Protein AF-A0A935JK86-F1 (afdb_monomer_lite)

Sequence (677 aa):
MIRLFTFIVFFICFISTSVLSHTIDLSDQLQSIQSKLEALNSSDETIQKKNLKEIYLKSQQVLLDHQTYLTKTQHYSEQLANFPQQLENLEQQKNNVNLAQPNLSELKQLALSEMVQRNIETQAKLSEYQNQQQKILSEITTLREQTVTNRNELAAANSARNAESAELLPELDLNDAKVVEALRIYETFLSQALADKVRMLELEALALPKAAEIATLQEEFVLRPVIQQLIEESEWLAIEINLKRKAETEIAVEKSGLVLEESEWKHPILLVIVKQNEILATALNDYIERSSKLIVQKARNENRLNLIINNYVALQQRLTLYDDDEALGSEIRKQFKYVLTKPNTKLTQKKLNIAKLELFQLEQEKLQMQDDKAYLKRITKGYTINPDSAAYPDIMKAFQELKTFRLQVIDKFIEILREYLKELEQYASLQHQLLEKIDQYESLLKENLLLTRNAKPIYQLTTNDIDKAITWFVTDKTQSAFSKLLDRVGLVSFIITILVFVLLSIFWWFAWPHYLVWEKAGKEAWGKVKQDKIIYSVRLLVFIIFQSLLFASPFFFIYLVLEHSINTEINRAFSQTFYVATIAAIFGNVTFQISRPSGLLSQHFKFPIDFVEWLHVSIKHYGPAIAILCLITAFTDAIGEDMVRHVVGRISFITACFLLALLSLDWIGVTKVGKSL

Foldseek 3Di:
DVVVVVVVVVVVVVVVVVLVVVVVVLVVVLVVLVVVLVVLVPDDDDPQSVLLNVLSVLLNVLSVLLVVLSVLLVVLVVLVVCLVVLVVVLVVLLVVLVPDQPPVVVLVVDDLVVLVVVLVVLVVVLVVLVVVLVVLVVVLVVLVVVLVVLVVVLVVLVVPLVVQDDPPPDDDPPPDPSSVVSVVSSSVSNNSSSVSNNSSSVSSNVNSVSVSVSSVSCSVRPRVSSSVSSLVSSLVSLVVSLVVVLVVLVVLLVVLVVCVPDPLQPPPLSVLLSVVLNVLSVVLNVLSVVLNVLSVVLSVLVVLLVVLVVVLVVLVVCVVPDQADLVSLLVLLLCLLPNQPQDDLVVLVVVLVVLVVVLVVLVVLLVQVVDLVSNSCVSSPPDDDDCPDPCNVSVSVSSVVSSVSSNVSSVSSNVSSVVSSVSSVVSSVSSVSSNVSSVVSNVVSVVVNVSYNNADDPVPDDPVLVVVLVVVCVDPVNVVVVVVCCVPLVVVLVVLVVVLVVVLVVCCVPVVVVLVVLLVQQLVQPPPPVRNDCVSLVVNLVSQQVSLQSQLVSLVVSLVVLVPDDPDLQSQLSSQLSVLLSVLSNVLSSQLQCLPLSHSCCRPVNDPSLLSVLSNVLSVPLSVLLSVLVSQLSSLSSHSPVSNCNPSNVVSVVVSVVSVVVSVLVSLVRDPVSVVD

Radius of gyration: 41.32 Å; chains: 1; bounding box: 104×79×109 Å

Secondary structure (DSSP, 8-state):
-HHHHHHHHHHHHHHHHHHHHHHHHHHHHHHHHHHHHHHTTSS---HHHHHHHHHHHHHHHHHHHHHHHHHHHHHHHHHHHHHHHHHHHHHHHHHHHTT----HHHHTTS-HHHHHHHHHHHHHHHHHHHHHHHHHHHHHHHHHHHHHHHHHHHHHHHHHHHTTTSSS-TT--TT-HHHHHHHHHHHHHHHHHHHHHHHHHHHHHHHHHHHHHHHHHHIIIIIHHHHHHHHHHHHHHHHHHHHHHHHHHHHHHHHHHHGGGSGGG--HHHHHHHHHHHHHHHHHHHHHHHHHHHHHHHHHHHHHHHHHHHHHHHHHHHHHH-S--HHHHHHHHHHHHHS-----HHHHHHHHHHHHHHHHHHHHHHHHTTSHHHHHHHHTTT----TTSTTHHHHHHHHHHHHHHHHHHHHHHHHHHHHHHHHHHHHHHHHHHHHHHHHHHHHHHHHHHHHS--S--GGG--HHHHHHHHHHHHSHHHHHHHHHHHHHHHHHHHHHHHHHHHHHHHHHHHHHHHHHHHHHHHHHHTT-TTT--THHHHHHHHHHHHHHHHHHHHHHHHHHHHHTS---HHHHHHHHHHHHHHHHHHHHHHHHHHTSTTSHHHHTS---HHHHHHHHHHHHHHHHHHHHHHHHHHHHHHSS-HHHIIIIIHHHHHHHHHHHHHHHHHHHHHSTTTTT-

Structure (mmCIF, N/CA/C/O backbone):
data_AF-A0A935JK86-F1
#
_entry.id   AF-A0A935JK86-F1
#
loop_
_atom_site.group_PDB
_atom_site.id
_atom_site.type_symbol
_atom_site.label_atom_id
_atom_site.label_alt_id
_atom_site.label_comp_id
_atom_site.label_asym_id
_atom_site.label_entity_id
_atom_site.label_seq_id
_atom_site.pdbx_PDB_ins_code
_atom_site.Cartn_x
_atom_site.Cartn_y
_atom_site.Cartn_z
_atom_site.occupancy
_atom_site.B_iso_or_equiv
_atom_site.auth_seq_id
_atom_site.auth_comp_id
_atom_site.auth_asym_id
_atom_site.auth_atom_id
_atom_site.pdbx_PDB_model_num
ATOM 1 N N . MET A 1 1 ? 14.777 16.776 51.575 1.00 45.50 1 MET A N 1
ATOM 2 C CA . MET A 1 1 ? 15.006 15.596 50.711 1.00 45.50 1 MET A CA 1
ATOM 3 C C . MET A 1 1 ? 15.522 14.373 51.469 1.00 45.50 1 MET A C 1
ATOM 5 O O . MET A 1 1 ? 14.900 13.332 51.343 1.00 45.50 1 MET A O 1
ATOM 9 N N . ILE A 1 2 ? 16.543 14.475 52.333 1.00 43.28 2 ILE A N 1
ATOM 10 C CA . ILE A 1 2 ? 17.092 13.314 53.078 1.00 43.28 2 ILE A CA 1
ATOM 11 C C . ILE A 1 2 ? 16.054 12.604 53.975 1.00 43.28 2 ILE A C 1
ATOM 13 O O . ILE A 1 2 ? 16.026 11.380 54.001 1.00 43.28 2 ILE A O 1
ATOM 17 N N . ARG A 1 3 ? 15.146 13.344 54.637 1.00 36.12 3 ARG A N 1
ATOM 18 C CA . ARG A 1 3 ? 14.065 12.770 55.472 1.00 36.12 3 ARG A CA 1
ATOM 19 C C . ARG A 1 3 ? 12.946 12.071 54.684 1.00 36.12 3 ARG A C 1
ATOM 21 O O . ARG A 1 3 ? 12.298 11.190 55.229 1.00 36.12 3 ARG A O 1
ATOM 28 N N . LEU A 1 4 ? 12.733 12.446 53.418 1.00 42.59 4 LEU A N 1
ATOM 29 C CA . LEU A 1 4 ? 11.753 11.791 52.540 1.00 42.59 4 LEU A CA 1
ATOM 30 C C . LEU A 1 4 ? 12.324 10.464 52.014 1.00 42.59 4 LEU A C 1
ATOM 32 O O . LEU A 1 4 ? 11.631 9.457 51.976 1.00 42.59 4 LEU A O 1
ATOM 36 N N . PHE A 1 5 ? 13.625 10.456 51.709 1.00 44.16 5 PHE A N 1
ATOM 37 C CA . PHE A 1 5 ? 14.360 9.271 51.269 1.00 44.16 5 PHE A CA 1
ATOM 38 C C . PHE A 1 5 ? 14.488 8.220 52.384 1.00 44.16 5 PHE A C 1
ATOM 40 O O . PHE A 1 5 ? 14.301 7.036 52.136 1.00 44.16 5 PHE A O 1
ATOM 47 N N . THR A 1 6 ? 14.711 8.641 53.638 1.00 42.38 6 THR A N 1
ATOM 48 C CA . THR A 1 6 ? 14.715 7.710 54.785 1.00 42.38 6 THR A CA 1
ATOM 49 C C . THR A 1 6 ? 13.333 7.125 55.061 1.00 42.38 6 THR A C 1
ATOM 51 O O . THR A 1 6 ? 13.249 5.954 55.407 1.00 42.38 6 THR A O 1
ATOM 54 N N . PHE A 1 7 ? 12.254 7.890 54.856 1.00 47.12 7 PHE A N 1
ATOM 55 C CA . PHE A 1 7 ? 10.889 7.373 54.998 1.00 47.12 7 PHE A CA 1
ATOM 56 C C . PHE A 1 7 ? 10.546 6.341 53.917 1.00 47.12 7 PHE A C 1
ATOM 58 O O . PHE A 1 7 ? 9.967 5.309 54.233 1.00 47.12 7 PHE A O 1
ATOM 65 N N . ILE A 1 8 ? 10.957 6.579 52.667 1.00 53.47 8 ILE A N 1
ATOM 66 C CA . ILE A 1 8 ? 10.736 5.652 51.546 1.00 53.47 8 ILE A CA 1
ATOM 67 C C . ILE A 1 8 ? 11.546 4.360 51.737 1.00 53.47 8 ILE A C 1
ATOM 69 O O . ILE A 1 8 ? 10.990 3.274 51.616 1.00 53.47 8 ILE A O 1
ATOM 73 N N . VAL A 1 9 ? 12.819 4.451 52.138 1.00 49.56 9 VAL A N 1
ATOM 74 C CA . VAL A 1 9 ? 13.660 3.270 52.415 1.00 49.56 9 VAL A CA 1
ATOM 75 C C . VAL A 1 9 ? 13.144 2.473 53.622 1.00 49.56 9 VAL A C 1
ATOM 77 O O . VAL A 1 9 ? 13.133 1.244 53.584 1.00 49.56 9 VAL A O 1
ATOM 80 N N . PHE A 1 10 ? 12.651 3.139 54.672 1.00 44.44 10 PHE A N 1
ATOM 81 C CA . PHE A 1 10 ? 12.075 2.456 55.837 1.00 44.44 10 PHE A CA 1
ATOM 82 C C . PHE A 1 10 ? 10.739 1.770 55.503 1.00 44.44 10 PHE A C 1
ATOM 84 O O . PHE A 1 10 ? 10.486 0.663 55.974 1.00 44.44 10 PHE A O 1
ATOM 91 N N . PHE A 1 11 ? 9.919 2.374 54.635 1.00 50.22 11 PHE A N 1
ATOM 92 C CA . PHE A 1 11 ? 8.675 1.772 54.144 1.00 50.22 11 PHE A CA 1
ATOM 93 C C . PHE A 1 11 ? 8.951 0.547 53.251 1.00 50.22 11 PHE A C 1
ATOM 95 O O . PHE A 1 11 ? 8.298 -0.481 53.399 1.00 50.22 11 PHE A O 1
ATOM 102 N N . ILE A 1 12 ? 9.986 0.601 52.405 1.00 54.25 12 ILE A N 1
ATOM 103 C CA . ILE A 1 12 ? 10.413 -0.514 51.538 1.00 54.25 12 ILE A CA 1
ATOM 104 C C . ILE A 1 12 ? 10.984 -1.689 52.357 1.00 54.25 12 ILE A C 1
ATOM 106 O O . ILE A 1 12 ? 10.632 -2.845 52.106 1.00 54.25 12 ILE A O 1
ATOM 110 N N . CYS A 1 13 ? 11.788 -1.428 53.395 1.00 42.19 13 CYS A N 1
ATOM 111 C CA . CYS A 1 13 ? 12.286 -2.480 54.296 1.00 42.19 13 CYS A CA 1
ATOM 112 C C . CYS A 1 13 ? 11.169 -3.148 55.125 1.00 42.19 13 CYS A C 1
ATOM 114 O O . CYS A 1 13 ? 11.253 -4.341 55.431 1.00 42.19 13 CYS A O 1
ATOM 116 N N . PHE A 1 14 ? 10.105 -2.412 55.463 1.00 41.25 14 PHE A N 1
ATOM 117 C CA . PHE A 1 14 ? 8.947 -2.951 56.186 1.00 41.25 14 PHE A CA 1
ATOM 118 C C . PHE A 1 14 ? 8.037 -3.811 55.284 1.00 41.25 14 PHE A C 1
ATOM 120 O O . PHE A 1 14 ? 7.470 -4.813 55.722 1.00 41.25 14 PHE A O 1
ATOM 127 N N . ILE A 1 15 ? 7.955 -3.487 53.990 1.00 45.75 15 ILE A N 1
ATOM 128 C CA . ILE A 1 15 ? 7.218 -4.293 53.003 1.00 45.75 15 ILE A CA 1
ATOM 129 C C . ILE A 1 15 ? 7.984 -5.587 52.675 1.00 45.75 15 ILE A C 1
ATOM 131 O O . ILE A 1 15 ? 7.387 -6.654 52.588 1.00 45.75 15 ILE A O 1
ATOM 135 N N . SER A 1 16 ? 9.315 -5.530 52.600 1.00 39.38 16 SER A N 1
ATOM 136 C CA . SER A 1 16 ? 10.152 -6.700 52.279 1.00 39.38 16 SER A CA 1
ATOM 137 C C . SER A 1 16 ? 10.123 -7.778 53.376 1.00 39.38 16 SER A C 1
ATOM 139 O O . SER A 1 16 ? 10.099 -8.972 53.088 1.00 39.38 16 SER A O 1
ATOM 141 N N . THR A 1 17 ? 10.103 -7.367 54.651 1.00 40.28 17 THR A N 1
ATOM 142 C CA . THR A 1 17 ? 10.077 -8.295 55.798 1.00 40.28 17 THR A CA 1
ATOM 143 C C . THR A 1 17 ? 8.688 -8.882 56.068 1.00 40.28 17 THR A C 1
ATOM 145 O O . THR A 1 17 ? 8.594 -10.022 56.518 1.00 40.28 17 THR A O 1
ATOM 148 N N . SER A 1 18 ? 7.608 -8.167 55.733 1.00 47.97 18 SER A N 1
ATOM 149 C CA . SER A 1 18 ? 6.237 -8.679 55.892 1.00 47.97 18 SER A CA 1
ATOM 150 C C . SER A 1 18 ? 5.869 -9.756 54.860 1.00 47.97 18 SER A C 1
ATOM 152 O O . SER A 1 18 ? 5.198 -10.726 55.205 1.00 47.97 18 SER A O 1
ATOM 154 N N . VAL A 1 19 ? 6.379 -9.670 53.626 1.00 43.78 19 VAL A N 1
ATOM 155 C CA . VAL A 1 19 ? 6.116 -10.656 52.556 1.00 43.78 19 VAL A CA 1
ATOM 156 C C . VAL A 1 19 ? 6.835 -11.994 52.795 1.00 43.78 19 VAL A C 1
ATOM 158 O O . VAL A 1 19 ? 6.253 -13.058 52.566 1.00 43.78 19 VAL A O 1
ATOM 161 N N . LEU A 1 20 ? 8.063 -11.978 53.335 1.00 45.34 20 LEU A N 1
ATOM 162 C CA . LEU A 1 20 ? 8.749 -13.214 53.749 1.00 45.34 20 LEU A CA 1
ATOM 163 C C . LEU A 1 20 ? 8.021 -13.911 54.911 1.00 45.34 20 LEU A C 1
ATOM 165 O O . LEU A 1 20 ? 7.972 -15.134 54.962 1.00 45.34 20 LEU A O 1
ATOM 169 N N . SER A 1 21 ? 7.420 -13.143 55.824 1.00 44.66 21 SER A N 1
ATOM 170 C CA . SER A 1 21 ? 6.634 -13.706 56.927 1.00 44.66 21 SER A CA 1
ATOM 171 C C . SER A 1 21 ? 5.304 -14.304 56.448 1.00 44.66 21 SER A C 1
ATOM 173 O O . SER A 1 21 ? 4.880 -15.329 56.973 1.00 44.66 21 SER A O 1
ATOM 175 N N . HIS A 1 22 ? 4.662 -13.703 55.439 1.00 52.31 22 HIS A N 1
ATOM 176 C CA . HIS A 1 22 ? 3.398 -14.197 54.879 1.00 52.31 22 HIS A CA 1
ATOM 177 C C . HIS A 1 22 ? 3.552 -15.446 54.000 1.00 52.31 22 HIS A C 1
ATOM 179 O O . HIS A 1 22 ? 2.650 -16.276 53.960 1.00 52.31 22 HIS A O 1
ATOM 185 N N . THR A 1 23 ? 4.689 -15.616 53.322 1.00 52.75 23 THR A N 1
ATOM 186 C CA . THR A 1 23 ? 4.964 -16.828 52.524 1.00 52.75 23 THR A CA 1
ATOM 187 C C . THR A 1 23 ? 5.216 -18.063 53.394 1.00 52.75 23 THR A C 1
ATOM 189 O O . THR A 1 23 ? 4.787 -19.152 53.023 1.00 52.75 23 THR A O 1
ATOM 192 N N . ILE A 1 24 ? 5.835 -17.884 54.567 1.00 54.28 24 ILE A N 1
ATOM 193 C CA . ILE A 1 24 ? 6.031 -18.939 55.578 1.00 54.28 24 ILE A CA 1
ATOM 194 C C . ILE A 1 24 ? 4.685 -19.344 56.215 1.00 54.28 24 ILE A C 1
ATOM 196 O O . ILE A 1 24 ? 4.410 -20.531 56.378 1.00 54.28 24 ILE A O 1
ATOM 200 N N . ASP A 1 25 ? 3.806 -18.375 56.490 1.00 65.69 25 ASP A N 1
ATOM 201 C CA . ASP A 1 25 ? 2.458 -18.621 57.030 1.00 65.69 25 ASP A CA 1
ATOM 202 C C . ASP A 1 25 ? 1.544 -19.347 56.014 1.00 65.69 25 ASP A C 1
ATOM 204 O O . ASP A 1 25 ? 0.834 -20.288 56.367 1.00 65.69 25 ASP A O 1
ATOM 208 N N . LEU A 1 26 ? 1.622 -19.007 54.718 1.00 70.88 26 LEU A N 1
ATOM 209 C CA . LEU A 1 26 ? 0.842 -19.697 53.679 1.00 70.88 26 LEU A CA 1
ATOM 210 C C . LEU A 1 26 ? 1.254 -21.163 53.487 1.00 70.88 26 LEU A C 1
ATOM 212 O O . LEU A 1 26 ? 0.382 -22.008 53.276 1.00 70.88 26 LEU A O 1
ATOM 216 N N . SER A 1 27 ? 2.551 -21.490 53.561 1.00 74.56 27 SER A N 1
ATOM 217 C CA . SER A 1 27 ? 3.010 -22.883 53.450 1.00 74.56 27 SER A CA 1
ATOM 218 C C . SER A 1 27 ? 2.504 -23.752 54.601 1.00 74.56 27 SER A C 1
ATOM 220 O O . SER A 1 27 ? 2.068 -24.883 54.367 1.00 74.56 27 SER A O 1
ATOM 222 N N . ASP A 1 28 ? 2.472 -23.202 55.817 1.00 76.88 28 ASP A N 1
ATOM 223 C CA . ASP A 1 28 ? 1.946 -23.887 56.999 1.00 76.88 28 ASP A CA 1
ATOM 224 C C . ASP A 1 28 ? 0.423 -24.087 56.889 1.00 76.88 28 ASP A C 1
ATOM 226 O O . ASP A 1 28 ? -0.104 -25.166 57.187 1.00 76.88 28 ASP A O 1
ATOM 230 N N . GLN A 1 29 ? -0.302 -23.086 56.376 1.00 81.50 29 GLN A N 1
ATOM 231 C CA . GLN A 1 29 ? -1.743 -23.177 56.118 1.00 81.50 29 GLN A CA 1
ATOM 232 C C . GLN A 1 29 ? -2.073 -24.221 55.043 1.00 81.50 29 GLN A C 1
ATOM 234 O O . GLN A 1 29 ? -2.998 -25.018 55.232 1.00 81.50 29 GLN A O 1
ATOM 239 N N . LEU A 1 30 ? -1.291 -24.296 53.964 1.00 81.12 30 LEU A N 1
ATOM 240 C CA . LEU A 1 30 ? -1.463 -25.281 52.892 1.00 81.12 30 LEU A CA 1
ATOM 241 C C . LEU A 1 30 ? -1.222 -26.710 53.409 1.00 81.12 30 LEU A C 1
ATOM 243 O O . LEU A 1 30 ? -2.040 -27.602 53.167 1.00 81.12 30 LEU A O 1
ATOM 247 N N . GLN A 1 31 ? -0.184 -26.909 54.228 1.00 81.50 31 GLN A N 1
ATOM 248 C CA . GLN A 1 31 ? 0.104 -28.185 54.892 1.00 81.50 31 GLN A CA 1
ATOM 249 C C . GLN A 1 31 ? -0.994 -28.579 55.903 1.00 81.50 31 GLN A C 1
ATOM 251 O O . GLN A 1 31 ? -1.350 -29.757 56.036 1.00 81.50 31 GLN A O 1
ATOM 256 N N . SER A 1 32 ? -1.608 -27.598 56.571 1.00 82.12 32 SER A N 1
ATOM 257 C CA . SER A 1 32 ? -2.745 -27.823 57.473 1.00 82.12 32 SER A CA 1
ATOM 258 C C . SER A 1 32 ? -4.018 -28.278 56.740 1.00 82.12 32 SER A C 1
ATOM 260 O O . SER A 1 32 ? -4.740 -29.140 57.240 1.00 82.12 32 SER A O 1
ATOM 262 N N . ILE A 1 33 ? -4.298 -27.763 55.535 1.00 81.44 33 ILE A N 1
ATOM 263 C CA . ILE A 1 33 ? -5.439 -28.217 54.720 1.00 81.44 33 ILE A CA 1
ATOM 264 C C . ILE A 1 33 ? -5.157 -29.598 54.131 1.00 81.44 33 ILE A C 1
ATOM 266 O O . ILE A 1 33 ? -6.045 -30.448 54.095 1.00 81.44 33 ILE A O 1
ATOM 270 N N . GLN A 1 34 ? -3.916 -29.849 53.723 1.00 81.81 34 GLN A N 1
ATOM 271 C CA . GLN A 1 34 ? -3.501 -31.126 53.154 1.00 81.81 34 GLN A CA 1
ATOM 272 C C . GLN A 1 34 ? -3.611 -32.268 54.177 1.00 81.81 34 GLN A C 1
ATOM 274 O O . GLN A 1 34 ? -4.194 -33.307 53.875 1.00 81.81 34 GLN A O 1
ATOM 279 N N . SER A 1 35 ? -3.205 -32.036 55.430 1.00 79.81 35 SER A N 1
ATOM 280 C CA . SER A 1 35 ? -3.417 -33.000 56.523 1.00 79.81 35 SER A CA 1
ATOM 281 C C . SER A 1 35 ? -4.904 -33.218 56.861 1.00 79.81 35 SER A C 1
ATOM 283 O O . SER A 1 35 ? -5.315 -34.346 57.145 1.00 79.81 35 SER A O 1
ATOM 285 N N . LYS A 1 36 ? -5.753 -32.180 56.767 1.00 80.19 36 LYS A N 1
ATOM 286 C CA . LYS A 1 36 ? -7.219 -32.309 56.912 1.00 80.19 36 LYS A CA 1
ATOM 287 C C . LYS A 1 36 ? -7.853 -33.117 55.771 1.00 80.19 36 LYS A C 1
ATOM 289 O O . LYS A 1 36 ? -8.748 -33.923 56.029 1.00 80.19 36 LYS A O 1
ATOM 294 N N . LEU A 1 37 ? -7.374 -32.957 54.535 1.00 79.31 37 LEU A N 1
ATOM 295 C CA . LEU A 1 37 ? -7.788 -33.755 53.372 1.00 79.31 37 LEU A CA 1
ATOM 296 C C . LEU A 1 37 ? -7.360 -35.226 53.495 1.00 79.31 37 LEU A C 1
ATOM 298 O O . LEU A 1 37 ? -8.131 -36.118 53.144 1.00 79.31 37 LEU A O 1
ATOM 302 N N . GLU A 1 38 ? -6.167 -35.493 54.029 1.00 79.12 38 GLU A N 1
ATOM 303 C CA . GLU A 1 38 ? -5.667 -36.850 54.279 1.00 79.12 38 GLU A CA 1
ATOM 304 C C . GLU A 1 38 ? -6.454 -37.563 55.387 1.00 79.12 38 GLU A C 1
ATOM 306 O O . GLU A 1 38 ? -6.848 -38.720 55.219 1.00 79.12 38 GLU A O 1
ATOM 311 N N . ALA A 1 39 ? -6.783 -36.862 56.478 1.00 76.00 39 ALA A N 1
ATOM 312 C CA . ALA A 1 39 ? -7.635 -37.389 57.546 1.00 76.00 39 ALA A CA 1
ATOM 313 C C . ALA A 1 39 ? -9.038 -37.782 57.033 1.00 76.00 39 ALA A C 1
ATOM 315 O O . ALA A 1 39 ? -9.602 -38.800 57.447 1.00 76.00 39 ALA A O 1
ATOM 316 N N . LEU A 1 40 ? -9.570 -37.021 56.070 1.00 71.69 40 LEU A N 1
ATOM 317 C CA . LEU A 1 40 ? -10.844 -37.276 55.394 1.00 71.69 40 LEU A CA 1
ATOM 318 C C . LEU A 1 40 ? -10.796 -38.425 54.369 1.00 71.69 40 LEU A C 1
ATOM 320 O O . LEU A 1 40 ? -11.829 -38.727 53.790 1.00 71.69 40 LEU A O 1
ATOM 324 N N . ASN A 1 41 ? -9.676 -39.117 54.142 1.00 67.94 41 ASN A N 1
ATOM 325 C CA . ASN A 1 41 ? -9.636 -40.294 53.256 1.00 67.94 41 ASN A CA 1
ATOM 326 C C . ASN A 1 41 ? -9.813 -41.640 54.001 1.00 67.94 41 ASN A C 1
ATOM 328 O O . ASN A 1 41 ? -9.847 -42.691 53.365 1.00 67.94 41 ASN A O 1
ATOM 332 N N . SER A 1 42 ? -9.976 -41.638 55.331 1.00 55.38 42 SER A N 1
ATOM 333 C CA . SER A 1 42 ? -10.138 -42.861 56.142 1.00 55.38 42 SER A CA 1
ATOM 334 C C . SER A 1 42 ? -11.621 -43.286 56.290 1.00 55.38 42 SER A C 1
ATOM 336 O O . SER A 1 42 ? -12.391 -42.585 56.937 1.00 55.38 42 SER A O 1
ATOM 338 N N . SER A 1 43 ? -12.017 -44.389 55.627 1.00 49.41 43 SER A N 1
ATOM 339 C CA . SER A 1 43 ? -13.273 -45.201 55.698 1.00 49.41 43 SER A CA 1
ATOM 340 C C . SER A 1 43 ? -14.666 -44.537 55.508 1.00 49.41 43 SER A C 1
ATOM 342 O O . SER A 1 43 ? -14.915 -43.460 56.032 1.00 49.41 43 SER A O 1
ATOM 344 N N . ASP A 1 44 ? -15.558 -45.215 54.760 1.00 54.62 44 ASP A N 1
ATOM 345 C CA . ASP A 1 44 ? -16.947 -44.908 54.317 1.00 54.62 44 ASP A CA 1
ATOM 346 C C . ASP A 1 44 ? -17.303 -43.452 53.908 1.00 54.62 44 ASP A C 1
ATOM 348 O O . ASP A 1 44 ? -17.187 -42.490 54.671 1.00 54.62 44 ASP A O 1
ATOM 352 N N . GLU A 1 45 ? -17.767 -43.280 52.660 1.00 56.81 45 GLU A N 1
ATOM 353 C CA . GLU A 1 45 ? -18.153 -41.986 52.071 1.00 56.81 45 GLU A CA 1
ATOM 354 C C . GLU A 1 45 ? -19.582 -41.573 52.465 1.00 56.81 45 GLU A C 1
ATOM 356 O O . GLU A 1 45 ? -20.569 -42.080 51.934 1.00 56.81 45 GLU A O 1
ATOM 361 N N . THR A 1 46 ? -19.703 -40.598 53.368 1.00 70.31 46 THR A N 1
ATOM 362 C CA . THR A 1 46 ? -20.966 -39.898 53.651 1.00 70.31 46 THR A CA 1
ATOM 363 C C . THR A 1 46 ? -21.083 -38.610 52.826 1.00 70.31 46 THR A C 1
ATOM 365 O O . THR A 1 46 ? -20.081 -38.003 52.441 1.00 70.31 46 THR A O 1
ATOM 368 N N . ILE A 1 47 ? -22.315 -38.142 52.587 1.00 66.94 47 ILE A N 1
ATOM 369 C CA . ILE A 1 47 ? -22.601 -36.890 51.851 1.00 66.94 47 ILE A CA 1
ATOM 370 C C . ILE A 1 47 ? -21.874 -35.684 52.486 1.00 66.94 47 ILE A C 1
ATOM 372 O O . ILE A 1 47 ? -21.297 -34.860 51.783 1.00 66.94 47 ILE A O 1
ATOM 376 N N . GLN A 1 48 ? -21.795 -35.627 53.819 1.00 68.44 48 GLN A N 1
ATOM 377 C CA . GLN A 1 48 ? -21.078 -34.578 54.563 1.00 68.44 48 GLN A CA 1
ATOM 378 C C . GLN A 1 48 ? -19.563 -34.591 54.308 1.00 68.44 48 GLN A C 1
ATOM 380 O O . GLN A 1 48 ? -18.941 -33.543 54.137 1.00 68.44 48 GLN A O 1
ATOM 385 N N . LYS A 1 49 ? -18.961 -35.783 54.231 1.00 72.81 49 LYS A N 1
ATOM 386 C CA . LYS A 1 49 ? -17.529 -35.968 53.964 1.00 72.81 49 LYS A CA 1
ATOM 387 C C . LYS A 1 49 ? -17.159 -35.525 52.546 1.00 72.81 49 LYS A C 1
ATOM 389 O O . LYS A 1 49 ? -16.097 -34.938 52.347 1.00 72.81 49 LYS A O 1
ATOM 394 N N . LYS A 1 50 ? -18.063 -35.741 51.584 1.00 77.19 50 LYS A N 1
ATOM 395 C CA . LYS A 1 50 ? -17.938 -35.245 50.206 1.00 77.19 50 LYS A CA 1
ATOM 396 C C . LYS A 1 50 ? -17.961 -33.711 50.153 1.00 77.19 50 LYS A C 1
ATOM 398 O O . LYS A 1 50 ? -17.063 -33.128 49.554 1.00 77.19 50 LYS A O 1
ATOM 403 N N . ASN A 1 51 ? -18.904 -33.076 50.853 1.00 75.62 51 ASN A N 1
ATOM 404 C CA . ASN A 1 51 ? -19.003 -31.613 50.928 1.00 75.62 51 ASN A CA 1
ATOM 405 C C . ASN A 1 51 ? -17.766 -30.983 51.600 1.00 75.62 51 ASN A C 1
ATOM 407 O O . ASN A 1 51 ? -17.201 -30.022 51.086 1.00 75.62 51 ASN A O 1
ATOM 411 N N . LEU A 1 52 ? -17.283 -31.564 52.705 1.00 79.62 52 LEU A N 1
ATOM 412 C CA . LEU A 1 52 ? -16.053 -31.127 53.386 1.00 79.62 52 LEU A CA 1
ATOM 413 C C . LEU A 1 52 ? -14.811 -31.252 52.498 1.00 79.62 52 LEU A C 1
ATOM 415 O O . LEU A 1 52 ? -13.983 -30.342 52.456 1.00 79.62 52 LEU A O 1
ATOM 419 N N . LYS A 1 53 ? -14.682 -32.367 51.771 1.00 81.81 53 LYS A N 1
ATOM 420 C CA . LYS A 1 53 ? -13.577 -32.587 50.833 1.00 81.81 53 LYS A CA 1
ATOM 421 C C . LYS A 1 53 ? -13.588 -31.555 49.708 1.00 81.81 53 LYS A C 1
ATOM 423 O O . LYS A 1 53 ? -12.534 -31.030 49.367 1.00 81.81 53 LYS A O 1
ATOM 428 N N . GLU A 1 54 ? -14.759 -31.229 49.168 1.00 82.50 54 GLU A N 1
ATOM 429 C CA . GLU A 1 54 ? -14.892 -30.206 48.130 1.00 82.50 54 GLU A CA 1
ATOM 430 C C . GLU A 1 54 ? -14.504 -28.808 48.634 1.00 82.50 54 GLU A C 1
ATOM 432 O O . GLU A 1 54 ? -13.745 -28.109 47.962 1.00 82.50 54 GLU A O 1
ATOM 437 N N . ILE A 1 55 ? -14.953 -28.422 49.836 1.00 81.50 55 ILE A N 1
ATOM 438 C CA . ILE A 1 55 ? -14.591 -27.133 50.445 1.00 81.50 55 ILE A CA 1
ATOM 439 C C . ILE A 1 55 ? -13.078 -27.049 50.661 1.00 81.50 55 ILE A C 1
ATOM 441 O O . ILE A 1 55 ? -12.463 -26.064 50.265 1.00 81.50 55 ILE A O 1
ATOM 445 N N . TYR A 1 56 ? -12.447 -28.083 51.224 1.00 83.50 56 TYR A N 1
ATOM 446 C CA . TYR A 1 56 ? -11.001 -28.063 51.452 1.00 83.50 56 TYR A CA 1
ATOM 447 C C . TYR A 1 56 ? -10.177 -28.088 50.159 1.00 83.50 56 TYR A C 1
ATOM 449 O O . TYR A 1 56 ? -9.142 -27.427 50.106 1.00 83.50 56 TYR A O 1
ATOM 457 N N . LEU A 1 57 ? -10.633 -28.776 49.106 1.00 85.56 57 LEU A N 1
ATOM 458 C CA . LEU A 1 57 ? -9.997 -28.707 47.783 1.00 85.56 57 LEU A CA 1
ATOM 459 C C . LEU A 1 57 ? -10.087 -27.294 47.188 1.00 85.56 57 LEU A C 1
ATOM 461 O O . LEU A 1 57 ? -9.095 -26.778 46.676 1.00 85.56 57 LEU A O 1
ATOM 465 N N . LYS A 1 58 ? -11.246 -26.635 47.307 1.00 84.19 58 LYS A N 1
ATOM 466 C CA . LYS A 1 58 ? -11.418 -25.234 46.892 1.00 84.19 58 LYS A CA 1
ATOM 467 C C . LYS A 1 58 ? -10.531 -24.289 47.711 1.00 84.19 58 LYS A C 1
ATOM 469 O O . LYS A 1 58 ? -9.879 -23.429 47.129 1.00 84.19 58 LYS A O 1
ATOM 474 N N . SER A 1 59 ? -10.437 -24.478 49.028 1.00 84.19 59 SER A N 1
ATOM 475 C CA . SER A 1 59 ? -9.536 -23.703 49.894 1.00 84.19 59 SER A CA 1
ATOM 476 C C . SER A 1 59 ? -8.064 -23.882 49.522 1.00 84.19 59 SER A C 1
ATOM 478 O O . SER A 1 59 ? -7.315 -22.911 49.519 1.00 84.19 59 SER A O 1
ATOM 480 N N . GLN A 1 60 ? -7.643 -25.104 49.178 1.00 86.88 60 GLN A N 1
ATOM 481 C CA . GLN A 1 60 ? -6.279 -25.367 48.720 1.00 86.88 60 GLN A CA 1
ATOM 482 C C . GLN A 1 60 ? -5.971 -24.620 47.416 1.00 86.88 60 GLN A C 1
ATOM 484 O O . GLN A 1 60 ? -4.915 -24.000 47.307 1.00 86.88 60 GLN A O 1
ATOM 489 N N . GLN A 1 61 ? -6.896 -24.640 46.450 1.00 87.25 61 GLN A N 1
ATOM 490 C CA . GLN A 1 61 ? -6.736 -23.907 45.192 1.00 87.25 61 GLN A CA 1
ATOM 491 C C . GLN A 1 61 ? -6.611 -22.396 45.430 1.00 87.25 61 GLN A C 1
ATOM 493 O O . GLN A 1 61 ? -5.720 -21.762 44.874 1.00 87.25 61 GLN A O 1
ATOM 498 N N . VAL A 1 62 ? -7.451 -21.833 46.305 1.00 86.62 62 VAL A N 1
ATOM 499 C CA . VAL A 1 62 ? -7.400 -20.409 46.669 1.00 86.62 62 VAL A CA 1
ATOM 500 C C . VAL A 1 62 ? -6.043 -20.024 47.263 1.00 86.62 62 VAL A C 1
ATOM 502 O O . VAL A 1 62 ? -5.508 -18.978 46.905 1.00 86.62 62 VAL A O 1
ATOM 505 N N . LEU A 1 63 ? -5.451 -20.866 48.117 1.00 86.88 63 LEU A N 1
ATOM 506 C CA . LEU A 1 63 ? -4.120 -20.614 48.685 1.00 86.88 63 LEU A CA 1
ATOM 507 C C . LEU A 1 63 ? -2.997 -20.680 47.632 1.00 86.88 63 LEU A C 1
ATOM 509 O O . LEU A 1 63 ? -2.075 -19.867 47.670 1.00 86.88 63 LEU A O 1
ATOM 513 N N . LEU A 1 64 ? -3.074 -21.603 46.667 1.00 88.31 64 LEU A N 1
ATOM 514 C CA . LEU A 1 64 ? -2.112 -21.675 45.555 1.00 88.31 64 LEU A CA 1
ATOM 515 C C . LEU A 1 64 ? -2.196 -20.439 44.645 1.00 88.31 64 LEU A C 1
ATOM 517 O O . LEU A 1 64 ? -1.174 -19.864 44.250 1.00 88.31 64 LEU A O 1
ATOM 521 N N . ASP A 1 65 ? -3.416 -20.000 44.345 1.00 86.69 65 ASP A N 1
ATOM 522 C CA . ASP A 1 65 ? -3.656 -18.780 43.580 1.00 86.69 65 ASP A CA 1
ATOM 523 C C . ASP A 1 65 ? -3.136 -17.554 44.350 1.00 86.69 65 ASP A C 1
ATOM 525 O O . ASP A 1 65 ? -2.451 -16.702 43.779 1.00 86.69 65 ASP A O 1
ATOM 529 N N . HIS A 1 66 ? -3.375 -17.499 45.665 1.00 88.44 66 HIS A N 1
ATOM 530 C CA . HIS A 1 66 ? -2.889 -16.439 46.552 1.00 88.44 66 HIS A CA 1
ATOM 531 C C . HIS A 1 66 ? -1.362 -16.334 46.549 1.00 88.44 66 HIS A C 1
ATOM 533 O O . HIS A 1 66 ? -0.825 -15.240 46.364 1.00 88.44 66 HIS A O 1
ATOM 539 N N . GLN A 1 67 ? -0.652 -17.460 46.648 1.00 88.94 67 GLN A N 1
ATOM 540 C CA . GLN A 1 67 ? 0.807 -17.483 46.534 1.00 88.94 67 GLN A CA 1
ATOM 541 C C . GLN A 1 67 ? 1.277 -16.891 45.195 1.00 88.94 67 GLN A C 1
ATOM 543 O O . GLN A 1 67 ? 2.201 -16.077 45.159 1.00 88.94 67 GLN A O 1
ATOM 548 N N . THR A 1 68 ? 0.602 -17.245 44.099 1.00 89.12 68 THR A N 1
ATOM 549 C CA . THR A 1 68 ? 0.910 -16.716 42.763 1.00 89.12 68 THR A CA 1
ATOM 550 C C . THR A 1 68 ? 0.700 -15.199 42.694 1.00 89.12 68 THR A C 1
ATOM 552 O O . THR A 1 68 ? 1.522 -14.485 42.111 1.00 89.12 68 THR A O 1
ATOM 555 N N . TYR A 1 69 ? -0.368 -14.680 43.311 1.00 89.38 69 TYR A N 1
ATOM 556 C CA . TYR A 1 69 ? -0.629 -13.239 43.384 1.00 89.38 69 TYR A CA 1
ATOM 557 C C . TYR A 1 69 ? 0.458 -12.500 44.169 1.00 89.38 69 TYR A C 1
ATOM 559 O O . TYR A 1 69 ? 0.910 -11.442 43.724 1.00 89.38 69 TYR A O 1
ATOM 567 N N . LEU A 1 70 ? 0.945 -13.067 45.276 1.00 87.50 70 LEU A N 1
ATOM 568 C CA . LEU A 1 70 ? 2.037 -12.482 46.059 1.00 87.50 70 LEU A CA 1
ATOM 569 C C . LEU A 1 70 ? 3.353 -12.430 45.267 1.00 87.50 70 LEU A C 1
ATOM 571 O O . LEU A 1 70 ? 4.003 -11.385 45.238 1.00 87.50 70 LEU A O 1
ATOM 575 N N . THR A 1 71 ? 3.716 -13.502 44.555 1.00 88.06 71 THR A N 1
ATOM 576 C CA . THR A 1 71 ? 4.924 -13.512 43.707 1.00 88.06 71 THR A CA 1
ATOM 577 C C . THR A 1 71 ? 4.844 -12.468 42.590 1.00 88.06 71 THR A C 1
ATOM 579 O O . THR A 1 71 ? 5.801 -11.727 42.362 1.00 88.06 71 THR A O 1
ATOM 582 N N . LYS A 1 72 ? 3.690 -12.348 41.921 1.00 88.12 72 LYS A N 1
ATOM 583 C CA . LYS A 1 72 ? 3.468 -11.318 40.891 1.00 88.12 72 LYS A CA 1
ATOM 584 C C . LYS A 1 72 ? 3.510 -9.899 41.462 1.00 88.12 72 LYS A C 1
ATOM 586 O O . LYS A 1 72 ? 4.103 -9.014 40.853 1.00 88.12 72 LYS A O 1
ATOM 591 N N . THR A 1 73 ? 2.938 -9.689 42.648 1.00 89.12 73 THR A N 1
ATOM 592 C CA . THR A 1 73 ? 2.991 -8.403 43.369 1.00 89.12 73 THR A CA 1
ATOM 593 C C . THR A 1 73 ? 4.436 -7.977 43.618 1.00 89.12 73 THR A C 1
ATOM 595 O O . THR A 1 73 ? 4.791 -6.827 43.364 1.00 89.12 73 THR A O 1
ATOM 598 N N . GLN A 1 74 ? 5.286 -8.907 44.065 1.00 87.81 74 GLN A N 1
ATOM 599 C CA . GLN A 1 74 ? 6.703 -8.631 44.286 1.00 87.81 74 GLN A CA 1
ATOM 600 C C . GLN A 1 74 ? 7.416 -8.263 42.979 1.00 87.81 74 GLN A C 1
ATOM 602 O O . GLN A 1 74 ? 8.090 -7.237 42.922 1.00 87.81 74 GLN A O 1
ATOM 607 N N . HIS A 1 75 ? 7.198 -9.037 41.915 1.00 90.19 75 HIS A N 1
ATOM 608 C CA . HIS A 1 75 ? 7.772 -8.760 40.600 1.00 90.19 75 HIS A CA 1
ATOM 609 C C . HIS A 1 75 ? 7.407 -7.355 40.083 1.00 90.19 75 HIS A C 1
ATOM 611 O O . HIS A 1 75 ? 8.290 -6.592 39.690 1.00 90.19 75 HIS A O 1
ATOM 617 N N . TYR A 1 76 ? 6.128 -6.962 40.140 1.00 88.56 76 TYR A N 1
ATOM 618 C CA . TYR A 1 76 ? 5.709 -5.622 39.710 1.00 88.56 76 TYR A CA 1
ATOM 619 C C . TYR A 1 76 ? 6.243 -4.508 40.619 1.00 88.56 76 TYR A C 1
ATOM 621 O O . TYR A 1 76 ? 6.604 -3.439 40.125 1.00 88.56 76 TYR A O 1
ATOM 629 N N . SER A 1 77 ? 6.363 -4.750 41.928 1.00 87.62 77 SER A N 1
ATOM 630 C CA . SER A 1 77 ? 6.994 -3.796 42.848 1.00 87.62 77 SER A CA 1
ATOM 631 C C . SER A 1 77 ? 8.474 -3.575 42.520 1.00 87.62 77 SER A C 1
ATOM 633 O O . SER A 1 77 ? 8.944 -2.438 42.550 1.00 87.62 77 SER A O 1
ATOM 635 N N . GLU A 1 78 ? 9.212 -4.638 42.197 1.00 89.31 78 GLU A N 1
ATOM 636 C CA . GLU A 1 78 ? 10.627 -4.555 41.815 1.00 89.31 78 GLU A CA 1
ATOM 637 C C . GLU A 1 78 ? 10.798 -3.824 40.474 1.00 89.31 78 GLU A C 1
ATOM 639 O O . GLU A 1 78 ? 11.652 -2.946 40.348 1.00 89.31 78 GLU A O 1
ATOM 644 N N . GLN A 1 79 ? 9.937 -4.103 39.489 1.00 86.31 79 GLN A N 1
ATOM 645 C CA . GLN A 1 79 ? 9.923 -3.369 38.219 1.00 86.31 79 GLN A CA 1
ATOM 646 C C . GLN A 1 79 ? 9.648 -1.872 38.414 1.00 86.31 79 GLN A C 1
ATOM 648 O O . GLN A 1 79 ? 10.383 -1.035 37.887 1.00 86.31 79 GLN A O 1
ATOM 653 N N . LEU A 1 80 ? 8.644 -1.523 39.228 1.00 87.19 80 LEU A N 1
ATOM 654 C CA . LEU A 1 80 ? 8.307 -0.131 39.544 1.00 87.19 80 LEU A CA 1
ATOM 655 C C . LEU A 1 80 ? 9.463 0.622 40.216 1.00 87.19 80 LEU A C 1
ATOM 657 O O . LEU A 1 80 ? 9.621 1.821 39.972 1.00 87.19 80 LEU A O 1
ATOM 661 N N . ALA A 1 81 ? 10.273 -0.068 41.024 1.00 88.12 81 ALA A N 1
ATOM 662 C CA . ALA A 1 81 ? 11.458 0.503 41.659 1.00 88.12 81 ALA A CA 1
ATOM 663 C C . ALA A 1 81 ? 12.606 0.756 40.664 1.00 88.12 81 ALA A C 1
ATOM 665 O O . ALA A 1 81 ? 13.346 1.726 40.826 1.00 88.12 81 ALA A O 1
ATOM 666 N N . ASN A 1 82 ? 12.731 -0.071 39.622 1.00 89.25 82 ASN A N 1
ATOM 667 C CA . ASN A 1 82 ? 13.803 0.024 38.627 1.00 89.25 82 ASN A CA 1
ATOM 668 C C . ASN A 1 82 ? 13.513 1.026 37.492 1.00 89.25 82 ASN A C 1
ATOM 670 O O . ASN A 1 82 ? 14.449 1.504 36.847 1.00 89.25 82 ASN A O 1
ATOM 674 N N . PHE A 1 83 ? 12.246 1.390 37.248 1.00 86.75 83 PHE A N 1
ATOM 675 C CA . PHE A 1 83 ? 11.877 2.306 36.157 1.00 86.75 83 PHE A CA 1
ATOM 676 C C . PHE A 1 83 ? 12.573 3.677 36.175 1.00 86.75 83 PHE A C 1
ATOM 678 O O . PHE A 1 83 ? 13.012 4.106 35.108 1.00 86.75 83 PHE A O 1
ATOM 685 N N . PRO A 1 84 ? 12.729 4.381 37.317 1.00 87.00 84 PRO A N 1
ATOM 686 C CA . PRO A 1 84 ? 13.418 5.672 37.332 1.00 87.00 84 PRO A CA 1
ATOM 687 C C . PRO A 1 84 ? 14.858 5.582 36.813 1.00 87.00 84 PRO A C 1
ATOM 689 O O . PRO A 1 84 ? 15.285 6.435 36.043 1.00 87.00 84 PRO A O 1
ATOM 692 N N . GLN A 1 85 ? 15.582 4.516 37.171 1.00 88.19 85 GLN A N 1
ATOM 693 C CA . GLN A 1 85 ? 16.958 4.300 36.720 1.00 88.19 85 GLN A CA 1
ATOM 694 C C . GLN A 1 85 ? 17.022 3.994 35.215 1.00 88.19 85 GLN A C 1
ATOM 696 O O . GLN A 1 85 ? 17.932 4.446 34.523 1.00 88.19 85 GLN A O 1
ATOM 701 N N . GLN A 1 86 ? 16.051 3.243 34.687 1.00 85.56 86 GLN A N 1
ATOM 702 C CA . GLN A 1 86 ? 15.955 2.968 33.250 1.00 85.56 86 GLN A CA 1
ATOM 703 C C . GLN A 1 86 ? 15.643 4.235 32.443 1.00 85.56 86 GLN A C 1
ATOM 705 O O . GLN A 1 86 ? 16.266 4.459 31.406 1.00 85.56 86 GLN A O 1
ATOM 710 N N . LEU A 1 87 ? 14.736 5.082 32.937 1.00 83.81 87 LEU A N 1
ATOM 711 C CA . LEU A 1 87 ? 14.417 6.372 32.322 1.00 83.81 87 LEU A CA 1
ATOM 712 C C . LEU A 1 87 ? 15.629 7.309 32.312 1.00 83.81 87 LEU A C 1
ATOM 714 O O . LEU A 1 87 ? 15.940 7.878 31.269 1.00 83.81 87 LEU A O 1
ATOM 718 N N . GLU A 1 88 ? 16.365 7.409 33.422 1.00 85.88 88 GLU A N 1
ATOM 719 C CA . GLU A 1 88 ? 17.575 8.236 33.497 1.00 85.88 88 GLU A CA 1
ATOM 720 C C . GLU A 1 88 ? 18.656 7.759 32.510 1.00 85.88 88 GLU A C 1
ATOM 722 O O . GLU A 1 88 ? 19.255 8.566 31.797 1.00 85.88 88 GLU A O 1
ATOM 727 N N . ASN A 1 89 ? 18.858 6.442 32.387 1.00 85.75 89 ASN A N 1
ATOM 728 C CA . ASN A 1 89 ? 19.783 5.873 31.403 1.00 85.75 89 ASN A CA 1
ATOM 729 C C . ASN A 1 89 ? 19.370 6.203 29.955 1.00 85.75 89 ASN A C 1
ATOM 731 O O . ASN A 1 89 ? 20.229 6.523 29.130 1.00 85.75 89 ASN A O 1
ATOM 735 N N . LEU A 1 90 ? 18.072 6.151 29.636 1.00 83.00 90 LEU A N 1
ATOM 736 C CA . LEU A 1 90 ? 17.555 6.509 28.310 1.00 83.00 90 LEU A CA 1
ATOM 737 C C . LEU A 1 90 ? 17.681 8.013 28.023 1.00 83.00 90 LEU A C 1
ATOM 739 O O . LEU A 1 90 ? 18.041 8.398 26.909 1.00 83.00 90 LEU A O 1
ATOM 743 N N . GLU A 1 91 ? 17.458 8.876 29.017 1.00 77.94 91 GLU A N 1
ATOM 744 C CA . GLU A 1 91 ? 17.679 10.322 28.885 1.00 77.94 91 GLU A CA 1
ATOM 745 C C . GLU A 1 91 ? 19.159 10.668 28.664 1.00 77.94 91 GLU A C 1
ATOM 747 O O . GLU A 1 91 ? 19.485 11.531 27.844 1.00 77.94 91 GLU A O 1
ATOM 752 N N . GLN A 1 92 ? 20.080 9.969 29.331 1.00 79.69 92 GLN A N 1
ATOM 753 C CA . GLN A 1 92 ? 21.514 10.122 29.074 1.00 79.69 92 GLN A CA 1
ATOM 754 C C . GLN A 1 92 ? 21.882 9.688 27.648 1.00 79.69 92 GLN A C 1
ATOM 756 O O . GLN A 1 92 ? 22.658 10.367 26.972 1.00 79.69 92 GLN A O 1
ATOM 761 N N . GLN A 1 93 ? 21.294 8.596 27.153 1.00 72.31 93 GLN A N 1
ATOM 762 C CA . GLN A 1 93 ? 21.499 8.143 25.775 1.00 72.31 93 GLN A CA 1
ATOM 763 C C . GLN A 1 93 ? 20.957 9.148 24.752 1.00 72.31 93 GLN A C 1
ATOM 765 O O . GLN A 1 93 ? 21.661 9.459 23.792 1.00 72.31 93 GLN A O 1
ATOM 770 N N . LYS A 1 94 ? 19.785 9.749 24.994 1.00 72.19 94 LYS A N 1
ATOM 771 C CA . LYS A 1 94 ? 19.220 10.820 24.152 1.00 72.19 94 LYS A CA 1
ATOM 772 C C . LYS A 1 94 ? 20.202 11.976 23.926 1.00 72.19 94 LYS A C 1
ATOM 774 O O . LYS A 1 94 ? 20.303 12.492 22.814 1.00 72.19 94 LYS A O 1
ATOM 779 N N . ASN A 1 95 ? 20.950 12.369 24.958 1.00 67.19 95 ASN A N 1
ATOM 780 C CA . ASN A 1 95 ? 21.932 13.453 24.856 1.00 67.19 95 ASN A CA 1
ATOM 781 C C . ASN A 1 95 ? 23.195 13.051 24.073 1.00 67.19 95 ASN A C 1
ATOM 783 O O . ASN A 1 95 ? 23.810 13.901 23.432 1.00 67.19 95 ASN A O 1
ATOM 787 N N . ASN A 1 96 ? 23.556 11.765 24.074 1.00 65.50 96 ASN A N 1
ATOM 788 C CA . ASN A 1 96 ? 24.756 11.255 23.406 1.00 65.50 96 ASN A CA 1
ATOM 789 C C . ASN A 1 96 ? 24.530 10.907 21.921 1.00 65.50 96 ASN A C 1
ATOM 791 O O . ASN A 1 96 ? 25.446 11.041 21.112 1.00 65.50 96 ASN A O 1
ATOM 795 N N . VAL A 1 97 ? 23.316 10.498 21.537 1.00 57.81 97 VAL A N 1
ATOM 796 C CA . VAL A 1 97 ? 22.983 10.066 20.163 1.00 57.81 97 VAL A CA 1
ATOM 797 C C . VAL A 1 97 ? 22.996 11.225 19.148 1.00 57.81 97 VAL A C 1
ATOM 799 O O . VAL A 1 97 ? 23.277 11.014 17.969 1.00 57.81 97 VAL A O 1
ATOM 802 N N . ASN A 1 98 ? 22.807 12.471 19.595 1.00 52.28 98 ASN A N 1
ATOM 803 C CA . ASN A 1 98 ? 22.827 13.663 18.733 1.00 52.28 98 ASN A CA 1
ATOM 804 C C . ASN A 1 98 ? 24.223 14.082 18.210 1.00 52.28 98 ASN A C 1
ATOM 806 O O . ASN A 1 98 ? 24.309 15.053 17.460 1.00 52.28 98 ASN A O 1
ATOM 810 N N . LEU A 1 99 ? 25.314 13.395 18.576 1.00 47.59 99 LEU A N 1
ATOM 811 C CA . LEU A 1 99 ? 26.688 13.839 18.269 1.00 47.59 99 LEU A CA 1
ATOM 812 C C . LEU A 1 99 ? 27.456 12.979 17.252 1.00 47.59 99 LEU A C 1
ATOM 814 O O . LEU A 1 99 ? 28.527 13.389 16.812 1.00 47.59 99 LEU A O 1
ATOM 818 N N . ALA A 1 100 ? 26.936 11.825 16.834 1.00 52.97 100 ALA A N 1
ATOM 819 C CA . ALA A 1 100 ? 27.638 10.929 15.913 1.00 52.97 100 ALA A CA 1
ATOM 820 C C . ALA A 1 100 ? 27.082 11.033 14.484 1.00 52.97 100 ALA A C 1
ATOM 822 O O . ALA A 1 100 ? 26.465 10.102 13.978 1.00 52.97 100 ALA A O 1
ATOM 823 N N . GLN A 1 101 ? 27.272 12.174 13.814 1.00 56.06 101 GLN A N 1
ATOM 824 C CA . GLN A 1 101 ? 27.095 12.199 12.358 1.00 56.06 101 GLN A CA 1
ATOM 825 C C . GLN A 1 101 ? 28.132 11.268 11.707 1.00 56.06 101 GLN A C 1
ATOM 827 O O . GLN A 1 101 ? 29.279 11.239 12.168 1.00 56.06 101 GLN A O 1
ATOM 832 N N . PRO A 1 102 ? 27.770 10.515 10.650 1.00 58.12 102 PRO A N 1
ATOM 833 C CA . PRO A 1 102 ? 28.731 9.681 9.944 1.00 58.12 102 PRO A CA 1
ATOM 834 C C . PRO A 1 102 ? 29.891 10.559 9.469 1.00 58.12 102 PRO A C 1
ATOM 836 O O . PRO A 1 102 ? 29.685 11.598 8.836 1.00 58.12 102 PRO A O 1
ATOM 839 N N . ASN A 1 103 ? 31.123 10.169 9.802 1.00 64.31 103 ASN A N 1
ATOM 840 C CA . ASN A 1 103 ? 32.316 10.933 9.453 1.00 64.31 103 ASN A CA 1
ATOM 841 C C . ASN A 1 103 ? 32.611 10.738 7.953 1.00 64.31 103 ASN A C 1
ATOM 843 O O . ASN A 1 103 ? 33.471 9.956 7.550 1.00 64.31 103 ASN A O 1
ATOM 847 N N . LEU A 1 104 ? 31.849 11.432 7.100 1.00 61.94 104 LEU A N 1
ATOM 848 C CA . LEU A 1 104 ? 31.862 11.304 5.634 1.00 61.94 104 LEU A CA 1
ATOM 849 C C . LEU A 1 104 ? 33.259 11.517 5.021 1.00 61.94 104 LEU A C 1
ATOM 851 O O . LEU A 1 104 ? 33.537 11.051 3.917 1.00 61.94 104 LEU A O 1
ATOM 855 N N . SER A 1 105 ? 34.151 12.212 5.729 1.00 61.84 105 SER A N 1
ATOM 856 C CA . SER A 1 105 ? 35.543 12.429 5.322 1.00 61.84 105 SER A CA 1
ATOM 857 C C . SER A 1 105 ? 36.390 11.153 5.353 1.00 61.84 105 SER A C 1
ATOM 859 O O . SER A 1 105 ? 37.241 10.985 4.482 1.00 61.84 105 SER A O 1
ATOM 861 N N . GLU A 1 106 ? 36.148 10.245 6.302 1.00 67.94 106 GLU A N 1
ATOM 862 C CA . GLU A 1 106 ? 36.838 8.948 6.384 1.00 67.94 106 GLU A CA 1
ATOM 863 C C . GLU A 1 106 ? 36.316 7.990 5.308 1.00 67.94 106 GLU A C 1
ATOM 865 O O . GLU A 1 106 ? 37.093 7.313 4.636 1.00 67.94 106 GLU A O 1
ATOM 870 N N . LEU A 1 107 ? 35.002 8.011 5.060 1.00 67.25 107 LEU A N 1
ATOM 871 C CA . LEU A 1 107 ? 34.360 7.160 4.056 1.00 67.25 107 LEU A CA 1
ATOM 872 C C . LEU A 1 107 ? 34.837 7.471 2.626 1.00 67.25 107 LEU A C 1
ATOM 874 O O . LEU A 1 107 ? 34.975 6.557 1.819 1.00 67.25 107 LEU A O 1
ATOM 878 N N . LYS A 1 108 ? 35.161 8.734 2.309 1.00 69.50 108 LYS A N 1
ATOM 879 C CA . LYS A 1 108 ? 35.680 9.143 0.986 1.00 69.50 108 LYS A CA 1
ATOM 880 C C . LYS A 1 108 ? 37.054 8.565 0.638 1.00 69.50 108 LYS A C 1
ATOM 882 O O . LYS A 1 108 ? 37.363 8.438 -0.547 1.00 69.50 108 LYS A O 1
ATOM 887 N N . GLN A 1 109 ? 37.873 8.238 1.637 1.00 75.19 109 GLN A N 1
ATOM 888 C CA . GLN A 1 109 ? 39.250 7.770 1.432 1.00 75.19 109 GLN A CA 1
ATOM 889 C C . GLN A 1 109 ? 39.340 6.273 1.099 1.00 75.19 109 GLN A C 1
ATOM 891 O O . GLN A 1 109 ? 40.389 5.815 0.656 1.00 75.19 109 GLN A O 1
ATOM 896 N N . LEU A 1 110 ? 38.244 5.526 1.265 1.00 79.50 110 LEU A N 1
ATOM 897 C CA . LEU A 1 110 ? 38.192 4.082 1.038 1.00 79.50 110 LEU A CA 1
ATOM 898 C C . LEU A 1 110 ? 38.305 3.712 -0.453 1.00 79.50 110 LEU A C 1
ATOM 900 O O . LEU A 1 110 ? 37.790 4.406 -1.345 1.00 79.50 110 LEU A O 1
ATOM 904 N N . ALA A 1 111 ? 38.948 2.577 -0.732 1.00 82.06 111 ALA A N 1
ATOM 905 C CA . ALA A 1 111 ? 38.965 1.977 -2.067 1.00 82.06 111 ALA A CA 1
ATOM 906 C C . ALA A 1 111 ? 37.572 1.432 -2.454 1.00 82.06 111 ALA A C 1
ATOM 908 O O . ALA A 1 111 ? 36.732 1.189 -1.590 1.00 82.06 111 ALA A O 1
ATOM 909 N N . LEU A 1 112 ? 37.305 1.207 -3.752 1.00 78.06 112 LEU A N 1
ATOM 910 C CA . LEU A 1 112 ? 35.989 0.729 -4.221 1.00 78.06 112 LEU A CA 1
ATOM 911 C C . LEU A 1 112 ? 35.570 -0.590 -3.544 1.00 78.06 112 LEU A C 1
ATOM 913 O O . LEU A 1 112 ? 34.430 -0.719 -3.104 1.00 78.06 112 LEU A O 1
ATOM 917 N N . SER A 1 113 ? 36.493 -1.546 -3.410 1.00 75.19 113 SER A N 1
ATOM 918 C CA . SER A 1 113 ? 36.237 -2.828 -2.739 1.00 75.19 113 SER A CA 1
ATOM 919 C C . SER A 1 113 ? 35.896 -2.660 -1.255 1.00 75.19 113 SER A C 1
ATOM 921 O O . SER A 1 113 ? 35.000 -3.329 -0.747 1.00 75.19 113 SER A O 1
ATOM 923 N N . GLU A 1 114 ? 36.570 -1.735 -0.571 1.00 83.62 114 GLU A N 1
ATOM 924 C CA . GLU A 1 114 ? 36.346 -1.438 0.847 1.00 83.62 114 GLU A CA 1
ATOM 925 C C . GLU A 1 114 ? 35.021 -0.698 1.062 1.00 83.62 114 GLU A C 1
ATOM 927 O O . GLU A 1 114 ? 34.299 -0.997 2.009 1.00 83.62 114 GLU A O 1
ATOM 932 N N . MET A 1 115 ? 34.650 0.211 0.152 1.00 78.81 115 MET A N 1
ATOM 933 C CA . MET A 1 115 ? 33.344 0.880 0.156 1.00 78.81 115 MET A CA 1
ATOM 934 C C . MET A 1 115 ? 32.198 -0.120 -0.026 1.00 78.81 115 MET A C 1
ATOM 936 O O . MET A 1 115 ? 31.205 -0.049 0.697 1.00 78.81 115 MET A O 1
ATOM 940 N N . VAL A 1 116 ? 32.335 -1.075 -0.955 1.00 76.38 116 VAL A N 1
ATOM 941 C CA . VAL A 1 116 ? 31.340 -2.142 -1.166 1.00 76.38 116 VAL A CA 1
ATOM 942 C C . VAL A 1 116 ? 31.211 -3.015 0.081 1.00 76.38 116 VAL A C 1
ATOM 944 O O . VAL A 1 116 ? 30.094 -3.266 0.533 1.00 76.38 116 VAL A O 1
ATOM 947 N N . GLN A 1 117 ? 32.331 -3.435 0.674 1.00 82.19 117 GLN A N 1
ATOM 948 C CA . GLN A 1 117 ? 32.315 -4.226 1.903 1.00 82.19 117 GLN A CA 1
ATOM 949 C C . GLN A 1 117 ? 31.665 -3.459 3.060 1.00 82.19 117 GLN A C 1
ATOM 951 O O . GLN A 1 117 ? 30.784 -3.994 3.736 1.00 82.19 117 GLN A O 1
ATOM 956 N N . ARG A 1 118 ? 32.022 -2.183 3.235 1.00 84.81 118 ARG A N 1
ATOM 957 C CA . ARG A 1 118 ? 31.423 -1.317 4.251 1.00 84.81 118 ARG A CA 1
ATOM 958 C C . ARG A 1 118 ? 29.920 -1.157 4.045 1.00 84.81 118 ARG A C 1
ATOM 960 O O . ARG A 1 118 ? 29.170 -1.254 5.008 1.00 84.81 118 ARG A O 1
ATOM 967 N N . ASN A 1 119 ? 29.465 -0.984 2.805 1.00 81.31 119 ASN A N 1
ATOM 968 C CA . ASN A 1 119 ? 28.038 -0.885 2.503 1.00 81.31 119 ASN A CA 1
ATOM 969 C C . ASN A 1 119 ? 27.285 -2.176 2.876 1.00 81.31 119 ASN A C 1
ATOM 971 O O . ASN A 1 119 ? 26.197 -2.106 3.440 1.00 81.31 119 ASN A O 1
ATOM 975 N N . ILE A 1 120 ? 27.873 -3.354 2.633 1.00 74.56 120 ILE A N 1
ATOM 976 C CA . ILE A 1 120 ? 27.281 -4.641 3.039 1.00 74.56 120 ILE A CA 1
ATOM 977 C C . ILE A 1 120 ? 27.167 -4.738 4.569 1.00 74.56 120 ILE A C 1
ATOM 979 O O . ILE A 1 120 ? 26.120 -5.138 5.080 1.00 74.56 120 ILE A O 1
ATOM 983 N N . GLU A 1 121 ? 28.210 -4.353 5.307 1.00 83.88 121 GLU A N 1
ATOM 984 C CA . GLU A 1 121 ? 28.194 -4.334 6.776 1.00 83.88 121 GLU A CA 1
ATOM 985 C C . GLU A 1 121 ? 27.141 -3.360 7.327 1.00 83.88 121 GLU A C 1
ATOM 987 O O . GLU A 1 121 ? 26.398 -3.703 8.249 1.00 83.88 121 GLU A O 1
ATOM 992 N N . THR A 1 122 ? 27.035 -2.166 6.738 1.00 80.50 122 THR A N 1
ATOM 993 C CA . THR A 1 122 ? 26.037 -1.152 7.101 1.00 80.50 122 THR A CA 1
ATOM 994 C C . THR A 1 122 ? 24.617 -1.652 6.833 1.00 80.50 122 THR A C 1
ATOM 996 O O . THR A 1 122 ? 23.759 -1.540 7.706 1.00 80.50 122 THR A O 1
ATOM 999 N N . GLN A 1 123 ? 24.368 -2.291 5.685 1.00 74.06 123 GLN A N 1
ATOM 1000 C CA . GLN A 1 123 ? 23.070 -2.898 5.367 1.00 74.06 123 GLN A CA 1
ATOM 1001 C C . GLN A 1 123 ? 22.702 -4.047 6.319 1.00 74.06 123 GLN A C 1
ATOM 1003 O O . GLN A 1 123 ? 21.538 -4.182 6.702 1.00 74.06 123 GLN A O 1
ATOM 1008 N N . ALA A 1 124 ? 23.675 -4.868 6.727 1.00 73.50 124 ALA A N 1
ATOM 1009 C CA . ALA A 1 124 ? 23.444 -5.943 7.689 1.00 73.50 124 ALA A CA 1
ATOM 1010 C C . ALA A 1 124 ? 23.031 -5.390 9.062 1.00 73.50 124 ALA A C 1
ATOM 1012 O O . ALA A 1 124 ? 22.023 -5.828 9.619 1.00 73.50 124 ALA A O 1
ATOM 1013 N N . LYS A 1 125 ? 23.751 -4.376 9.564 1.00 82.50 125 LYS A N 1
ATOM 1014 C CA . LYS A 1 125 ? 23.401 -3.679 10.812 1.00 82.50 125 LYS A CA 1
ATOM 1015 C C . LYS A 1 125 ? 22.033 -3.013 10.721 1.00 82.50 125 LYS A C 1
ATOM 1017 O O . LYS A 1 125 ? 21.232 -3.134 11.640 1.00 82.50 125 LYS A O 1
ATOM 1022 N N . LEU A 1 126 ? 21.740 -2.348 9.605 1.00 79.31 126 LEU A N 1
ATOM 1023 C CA . LEU A 1 126 ? 20.447 -1.708 9.366 1.00 79.31 126 LEU A CA 1
ATOM 1024 C C . LEU A 1 126 ? 19.297 -2.720 9.463 1.00 79.31 126 LEU A C 1
ATOM 1026 O O . LEU A 1 126 ? 18.320 -2.460 10.160 1.00 79.31 126 LEU A O 1
ATOM 1030 N N . SER A 1 127 ? 19.443 -3.895 8.846 1.00 70.50 127 SER A N 1
ATOM 1031 C CA . SER A 1 127 ? 18.459 -4.981 8.944 1.00 70.50 127 SER A CA 1
ATOM 1032 C C . SER A 1 127 ? 18.297 -5.496 10.381 1.00 70.50 127 SER A C 1
ATOM 1034 O O . SER A 1 127 ? 17.180 -5.729 10.846 1.00 70.50 127 SER A O 1
ATOM 1036 N N . GLU A 1 128 ? 19.393 -5.635 11.130 1.00 81.94 128 GLU A N 1
ATOM 1037 C CA . GLU A 1 128 ? 19.350 -6.034 12.539 1.00 81.94 128 GLU A CA 1
ATOM 1038 C C . GLU A 1 128 ? 18.572 -5.025 13.402 1.00 81.94 128 GLU A C 1
ATOM 1040 O O . GLU A 1 128 ? 17.651 -5.418 14.122 1.00 81.94 128 GLU A O 1
ATOM 1045 N N . TYR A 1 129 ? 18.876 -3.729 13.284 1.00 82.50 129 TYR A N 1
ATOM 1046 C CA . TYR A 1 129 ? 18.184 -2.675 14.032 1.00 82.50 129 TYR A CA 1
ATOM 1047 C C . TYR A 1 129 ? 16.715 -2.523 13.620 1.00 82.50 129 TYR A C 1
ATOM 1049 O O . TYR A 1 129 ? 15.862 -2.318 14.482 1.00 82.50 129 TYR A O 1
ATOM 1057 N N . GLN A 1 130 ? 16.383 -2.694 12.337 1.00 78.56 130 GLN A N 1
ATOM 1058 C CA . GLN A 1 130 ? 14.989 -2.728 11.877 1.00 78.56 130 GLN A CA 1
ATOM 1059 C C . GLN A 1 130 ? 14.214 -3.906 12.484 1.00 78.56 130 GLN A C 1
ATOM 1061 O O . GLN A 1 130 ? 13.076 -3.741 12.923 1.00 78.56 130 GLN A O 1
ATOM 1066 N N . ASN A 1 131 ? 14.832 -5.087 12.582 1.00 75.88 131 ASN A N 1
ATOM 1067 C CA . ASN A 1 131 ? 14.219 -6.235 13.253 1.00 75.88 131 ASN A CA 1
ATOM 1068 C C . ASN A 1 131 ? 14.028 -5.985 14.757 1.00 75.88 131 ASN A C 1
ATOM 1070 O O . ASN A 1 131 ? 13.005 -6.373 15.322 1.00 75.88 131 ASN A O 1
ATOM 1074 N N . GLN A 1 132 ? 14.984 -5.326 15.420 1.00 84.00 132 GLN A N 1
ATOM 1075 C CA . GLN A 1 132 ? 14.830 -4.910 16.818 1.00 84.00 132 GLN A CA 1
ATOM 1076 C C . GLN A 1 132 ? 13.682 -3.905 16.983 1.00 84.00 132 GLN A C 1
ATOM 1078 O O . GLN A 1 132 ? 12.867 -4.060 17.891 1.00 84.00 132 GLN A O 1
ATOM 1083 N N . GLN A 1 133 ? 13.552 -2.938 16.071 1.00 84.12 133 GLN A N 1
ATOM 1084 C CA . GLN A 1 133 ? 12.452 -1.972 16.070 1.00 84.12 133 GLN A CA 1
ATOM 1085 C C . GLN A 1 133 ? 11.094 -2.663 15.929 1.00 84.12 133 GLN A C 1
ATOM 1087 O O . GLN A 1 133 ? 10.175 -2.366 16.689 1.00 84.12 133 GLN A O 1
ATOM 1092 N N . GLN A 1 134 ? 10.967 -3.633 15.020 1.00 76.94 134 GLN A N 1
ATOM 1093 C CA . GLN A 1 134 ? 9.733 -4.409 14.873 1.00 76.94 134 GLN A CA 1
ATOM 1094 C C . GLN A 1 134 ? 9.377 -5.188 16.145 1.00 76.94 134 GLN A C 1
ATOM 1096 O O . GLN A 1 134 ? 8.210 -5.207 16.536 1.00 76.94 134 GLN A O 1
ATOM 1101 N N . LYS A 1 135 ? 10.369 -5.786 16.819 1.00 83.62 135 LYS A N 1
ATOM 1102 C CA . LYS A 1 135 ? 10.154 -6.474 18.101 1.00 83.62 135 LYS A CA 1
ATOM 1103 C C . LYS A 1 135 ? 9.632 -5.516 19.170 1.00 83.62 135 LYS A C 1
ATOM 1105 O O . LYS A 1 135 ? 8.600 -5.814 19.763 1.00 83.62 135 LYS A O 1
ATOM 1110 N N . ILE A 1 136 ? 10.264 -4.354 19.352 1.00 84.88 136 ILE A N 1
ATOM 1111 C CA . ILE A 1 136 ? 9.817 -3.353 20.335 1.00 84.88 136 ILE A CA 1
ATOM 1112 C C . ILE A 1 136 ? 8.408 -2.842 20.008 1.00 84.88 136 ILE A C 1
ATOM 1114 O O . ILE A 1 136 ? 7.569 -2.737 20.896 1.00 84.88 136 ILE A O 1
ATOM 1118 N N . LEU A 1 137 ? 8.100 -2.582 18.734 1.00 80.44 137 LEU A N 1
ATOM 1119 C CA . LEU A 1 137 ? 6.752 -2.170 18.330 1.00 80.44 137 LEU A CA 1
ATOM 1120 C C . LEU A 1 137 ? 5.702 -3.245 18.645 1.00 80.44 137 LEU A C 1
ATOM 1122 O O . LEU A 1 137 ? 4.618 -2.909 19.123 1.00 80.44 137 LEU A O 1
ATOM 1126 N N . SER A 1 138 ? 6.029 -4.524 18.428 1.00 79.56 138 SER A N 1
ATOM 1127 C CA . SER A 1 138 ? 5.146 -5.635 18.801 1.00 79.56 138 SER A CA 1
ATOM 1128 C C . SER A 1 138 ? 4.974 -5.757 20.320 1.00 79.56 138 SER A C 1
ATOM 1130 O O . SER A 1 138 ? 3.863 -5.959 20.810 1.00 79.56 138 SER A O 1
ATOM 1132 N N . GLU A 1 139 ? 6.042 -5.536 21.083 1.00 86.81 139 GLU A N 1
ATOM 1133 C CA . GLU A 1 139 ? 6.004 -5.541 22.543 1.00 86.81 139 GLU A CA 1
ATOM 1134 C C . GLU A 1 139 ? 5.105 -4.415 23.071 1.00 86.81 139 GLU A C 1
ATOM 1136 O O . GLU A 1 139 ? 4.200 -4.671 23.863 1.00 86.81 139 GLU A O 1
ATOM 1141 N N . ILE A 1 140 ? 5.238 -3.196 22.536 1.00 82.94 140 ILE A N 1
ATOM 1142 C CA . ILE A 1 140 ? 4.362 -2.061 22.864 1.00 82.94 140 ILE A CA 1
ATOM 1143 C C . ILE A 1 140 ? 2.889 -2.401 22.605 1.00 82.94 140 ILE A C 1
ATOM 1145 O O . ILE A 1 140 ? 2.033 -2.056 23.422 1.00 82.94 140 ILE A O 1
ATOM 1149 N N . THR A 1 141 ? 2.566 -3.072 21.492 1.00 78.06 141 THR A N 1
ATOM 1150 C CA . THR A 1 141 ? 1.181 -3.496 21.231 1.00 78.06 141 THR A CA 1
ATOM 1151 C C . THR A 1 141 ? 0.688 -4.505 22.264 1.00 78.06 141 THR A C 1
ATOM 1153 O O . THR A 1 141 ? -0.393 -4.306 22.815 1.00 78.06 141 THR A O 1
ATOM 1156 N N . THR A 1 142 ? 1.500 -5.507 22.619 1.00 85.62 142 THR A N 1
ATOM 1157 C CA . THR A 1 142 ? 1.120 -6.502 23.636 1.00 85.62 142 THR A CA 1
ATOM 1158 C C . THR A 1 142 ? 0.938 -5.889 25.025 1.00 85.62 142 THR A C 1
ATOM 1160 O O . THR A 1 142 ? -0.052 -6.178 25.689 1.00 85.62 142 THR A O 1
ATOM 1163 N N . LEU A 1 143 ? 1.820 -4.974 25.446 1.00 85.69 143 LEU A N 1
ATOM 1164 C CA . LEU A 1 143 ? 1.713 -4.272 26.731 1.00 85.69 143 LEU A CA 1
ATOM 1165 C C . LEU A 1 143 ? 0.434 -3.424 26.814 1.00 85.69 143 LEU A C 1
ATOM 1167 O O . LEU A 1 143 ? -0.203 -3.322 27.865 1.00 85.69 143 LEU A O 1
ATOM 1171 N N . ARG A 1 144 ? 0.019 -2.826 25.693 1.00 80.50 144 ARG A N 1
ATOM 1172 C CA . ARG A 1 144 ? -1.225 -2.049 25.616 1.00 80.50 144 ARG A CA 1
ATOM 1173 C C . ARG A 1 144 ? -2.463 -2.930 25.657 1.00 80.50 144 ARG A C 1
ATOM 1175 O O . ARG A 1 144 ? -3.403 -2.595 26.373 1.00 80.50 144 ARG A O 1
ATOM 1182 N N . GLU A 1 145 ? -2.458 -4.055 24.949 1.00 83.50 145 GLU A N 1
ATOM 1183 C CA . GLU A 1 145 ? -3.533 -5.049 25.039 1.00 83.50 145 GLU A CA 1
ATOM 1184 C C . GLU A 1 145 ? -3.676 -5.571 26.474 1.00 83.50 145 GLU A C 1
ATOM 1186 O O . GLU A 1 145 ? -4.780 -5.578 27.019 1.00 83.50 145 GLU A O 1
ATOM 1191 N N . GLN A 1 146 ? -2.551 -5.880 27.126 1.00 85.94 146 GLN A N 1
ATOM 1192 C CA . GLN A 1 146 ? -2.509 -6.290 28.531 1.00 85.94 146 GLN A CA 1
ATOM 1193 C C . GLN A 1 146 ? -3.057 -5.219 29.484 1.00 85.94 146 GLN A C 1
ATOM 1195 O O . GLN A 1 146 ? -3.716 -5.537 30.470 1.00 85.94 146 GLN A O 1
ATOM 1200 N N . THR A 1 147 ? -2.843 -3.936 29.181 1.00 84.38 147 THR A N 1
ATOM 1201 C CA . THR A 1 147 ? -3.398 -2.831 29.982 1.00 84.38 147 THR A CA 1
ATOM 1202 C C . THR A 1 147 ? -4.932 -2.829 29.937 1.00 84.38 147 THR A C 1
ATOM 1204 O O . THR A 1 147 ? -5.593 -2.599 30.953 1.00 84.38 147 THR A O 1
ATOM 1207 N N . VAL A 1 148 ? -5.522 -3.123 28.773 1.00 80.19 148 VAL A N 1
ATOM 1208 C CA . VAL A 1 148 ? -6.981 -3.225 28.616 1.00 80.19 148 VAL A CA 1
ATOM 1209 C C . VAL A 1 148 ? -7.523 -4.461 29.336 1.00 80.19 148 VAL A C 1
ATOM 1211 O O . VAL A 1 148 ? -8.524 -4.356 30.049 1.00 80.19 148 VAL A O 1
ATOM 1214 N N . THR A 1 149 ? -6.868 -5.619 29.197 1.00 86.88 149 THR A N 1
ATOM 1215 C CA . THR A 1 149 ? -7.303 -6.848 29.883 1.00 86.88 149 THR A CA 1
ATOM 1216 C C . THR A 1 149 ? -7.201 -6.712 31.397 1.00 86.88 149 THR A C 1
ATOM 1218 O O . THR A 1 149 ? -8.160 -7.052 32.088 1.00 86.88 149 THR A O 1
ATOM 1221 N N . ASN A 1 150 ? -6.116 -6.128 31.916 1.00 89.31 150 ASN A N 1
ATOM 1222 C CA . ASN A 1 150 ? -5.951 -5.872 33.346 1.00 89.31 150 ASN A CA 1
ATOM 1223 C C . ASN A 1 150 ? -7.094 -5.001 33.892 1.00 89.31 150 ASN A C 1
ATOM 1225 O O . ASN A 1 150 ? -7.679 -5.339 34.919 1.00 89.31 150 ASN A O 1
ATOM 1229 N N . ARG A 1 151 ? -7.498 -3.937 33.181 1.00 81.94 151 ARG A N 1
ATOM 1230 C CA . ARG A 1 151 ? -8.622 -3.086 33.611 1.00 81.94 151 ARG A CA 1
ATOM 1231 C C . ARG A 1 151 ? -9.922 -3.882 33.785 1.00 81.94 151 ARG A C 1
ATOM 1233 O O . ARG A 1 151 ? -10.659 -3.650 34.745 1.00 81.94 151 ARG A O 1
ATOM 1240 N N . ASN A 1 152 ? -10.194 -4.818 32.876 1.00 84.31 152 ASN A N 1
ATOM 1241 C CA . ASN A 1 152 ? -11.366 -5.691 32.953 1.00 84.31 152 ASN A CA 1
ATOM 1242 C C . ASN A 1 152 ? -11.247 -6.698 34.106 1.00 84.31 152 ASN A C 1
ATOM 1244 O O . ASN A 1 152 ? -12.206 -6.890 34.854 1.00 84.31 152 ASN A O 1
ATOM 1248 N N . GLU A 1 153 ? -10.072 -7.301 34.291 1.00 87.44 153 GLU A N 1
ATOM 1249 C CA . GLU A 1 153 ? -9.807 -8.225 35.398 1.00 87.44 153 GLU A CA 1
ATOM 1250 C C . GLU A 1 153 ? -9.900 -7.541 36.763 1.00 87.44 153 GLU A C 1
ATOM 1252 O O . GLU A 1 153 ? -10.445 -8.119 37.702 1.00 87.44 153 GLU A O 1
ATOM 1257 N N . LEU A 1 154 ? -9.444 -6.293 36.873 1.00 88.44 154 LEU A N 1
ATOM 1258 C CA . LEU A 1 154 ? -9.538 -5.486 38.085 1.00 88.44 154 LEU A CA 1
ATOM 1259 C C . LEU A 1 154 ? -10.997 -5.140 38.404 1.00 88.44 154 LEU A C 1
ATOM 1261 O O . LEU A 1 154 ? -11.417 -5.234 39.559 1.00 88.44 154 LEU A O 1
ATOM 1265 N N . ALA A 1 155 ? -11.803 -4.798 37.394 1.00 84.25 155 ALA A N 1
ATOM 1266 C CA . ALA A 1 155 ? -13.240 -4.582 37.569 1.00 84.25 155 ALA A CA 1
ATOM 1267 C C . ALA A 1 155 ? -13.968 -5.866 38.013 1.00 84.25 155 ALA A C 1
ATOM 1269 O O . ALA A 1 155 ? -14.804 -5.823 38.922 1.00 84.25 155 ALA A O 1
ATOM 1270 N N . ALA A 1 156 ? -13.619 -7.014 37.425 1.00 85.56 156 ALA A N 1
ATOM 1271 C CA . ALA A 1 156 ? -14.172 -8.315 37.793 1.00 85.56 156 ALA A CA 1
ATOM 1272 C C . ALA A 1 156 ? -13.751 -8.742 39.210 1.00 85.56 156 ALA A C 1
ATOM 1274 O O . ALA A 1 156 ? -14.597 -9.167 39.992 1.00 85.56 156 ALA A O 1
ATOM 1275 N N . ALA A 1 157 ? -12.477 -8.571 39.575 1.00 84.69 157 ALA A N 1
ATOM 1276 C CA . ALA A 1 157 ? -11.959 -8.893 40.904 1.00 84.69 157 ALA A CA 1
ATOM 1277 C C . ALA A 1 157 ? -12.588 -8.015 41.997 1.00 84.69 157 ALA A C 1
ATOM 1279 O O . ALA A 1 157 ? -12.972 -8.528 43.046 1.00 84.69 157 ALA A O 1
ATOM 1280 N N . ASN A 1 158 ? -12.775 -6.716 41.736 1.00 83.06 158 ASN A N 1
ATOM 1281 C CA . ASN A 1 158 ? -13.489 -5.824 42.652 1.00 83.06 158 ASN A CA 1
ATOM 1282 C C . ASN A 1 158 ? -14.972 -6.193 42.784 1.00 83.06 158 ASN A C 1
ATOM 1284 O O . ASN A 1 158 ? -15.517 -6.153 43.884 1.00 83.06 158 ASN A O 1
ATOM 1288 N N . SER A 1 159 ? -15.621 -6.599 41.691 1.00 82.00 159 SER A N 1
ATOM 1289 C CA . SER A 1 159 ? -17.012 -7.068 41.731 1.00 82.00 159 SER A CA 1
ATOM 1290 C C . SER A 1 159 ? -17.146 -8.373 42.520 1.00 82.00 159 SER A C 1
ATOM 1292 O O . SER A 1 159 ? -18.037 -8.480 43.355 1.00 82.00 159 SER A O 1
ATOM 1294 N N . ALA A 1 160 ? -16.227 -9.324 42.326 1.00 80.12 160 ALA A N 1
ATOM 1295 C CA . ALA A 1 160 ? -16.181 -10.585 43.068 1.00 80.12 160 ALA A CA 1
ATOM 1296 C C . ALA A 1 160 ? -15.914 -10.370 44.566 1.00 80.12 160 ALA A C 1
ATOM 1298 O O . ALA A 1 160 ? -16.541 -11.013 45.399 1.00 80.12 160 ALA A O 1
ATOM 1299 N N . ARG A 1 161 ? -15.037 -9.419 44.913 1.00 75.38 161 ARG A N 1
ATOM 1300 C CA . ARG A 1 161 ? -14.789 -9.017 46.304 1.00 75.38 161 ARG A CA 1
ATOM 1301 C C . ARG A 1 161 ? -16.022 -8.378 46.953 1.00 75.38 161 ARG A C 1
ATOM 1303 O O . ARG A 1 161 ? -16.267 -8.600 48.129 1.00 75.38 161 ARG A O 1
ATOM 1310 N N . ASN A 1 162 ? -16.803 -7.606 46.196 1.00 70.50 162 ASN A N 1
ATOM 1311 C CA . ASN A 1 162 ? -18.024 -6.963 46.696 1.00 70.50 162 ASN A CA 1
ATOM 1312 C C . ASN A 1 162 ? -19.239 -7.910 46.745 1.00 70.50 162 ASN A C 1
ATOM 1314 O O . ASN A 1 162 ? -20.200 -7.622 47.453 1.00 70.50 162 ASN A O 1
ATOM 1318 N N . ALA A 1 163 ? -19.215 -9.016 45.997 1.00 70.31 163 ALA A N 1
ATOM 1319 C CA . ALA A 1 163 ? -20.284 -10.015 45.925 1.00 70.31 163 ALA A CA 1
ATOM 1320 C C . ALA A 1 163 ? -20.160 -11.130 46.988 1.00 70.31 163 ALA A C 1
ATOM 1322 O O . ALA A 1 163 ? -20.734 -12.205 46.812 1.00 70.31 163 ALA A O 1
ATOM 1323 N N . GLU A 1 164 ? -19.401 -10.882 48.063 1.00 57.31 164 GLU A N 1
ATOM 1324 C CA . GLU A 1 164 ? -19.021 -11.855 49.095 1.00 57.31 164 GLU A CA 1
ATOM 1325 C C . GLU A 1 164 ? -20.212 -12.757 49.520 1.00 57.31 164 GLU A C 1
ATOM 1327 O O . GLU A 1 164 ? -21.247 -12.291 50.000 1.00 57.31 164 GLU A O 1
ATOM 1332 N N . SER A 1 165 ? -20.034 -14.069 49.297 1.00 51.84 165 SER A N 1
ATOM 1333 C CA . SER A 1 165 ? -20.794 -15.206 49.858 1.00 51.84 165 SER A CA 1
ATOM 1334 C C . SER A 1 165 ? -22.176 -15.600 49.296 1.00 51.84 165 SER A C 1
ATOM 1336 O O . SER A 1 165 ? -22.859 -16.401 49.930 1.00 51.84 165 SER A O 1
ATOM 1338 N N . ALA A 1 166 ? -22.616 -15.164 48.108 1.00 51.59 166 ALA A N 1
ATOM 1339 C CA . ALA A 1 166 ? -23.935 -15.594 47.591 1.00 51.59 166 ALA A CA 1
ATOM 1340 C C . ALA A 1 166 ? -23.955 -16.963 46.864 1.00 51.59 166 ALA A C 1
ATOM 1342 O O . ALA A 1 166 ? -25.012 -17.584 46.753 1.00 51.59 166 ALA A O 1
ATOM 1343 N N . GLU A 1 167 ? -22.816 -17.449 46.359 1.00 54.44 167 GLU A N 1
ATOM 1344 C CA . GLU A 1 167 ? -22.806 -18.504 45.325 1.00 54.44 167 GLU A CA 1
ATOM 1345 C C . GLU A 1 167 ? -22.702 -19.951 45.851 1.00 54.44 167 GLU A C 1
ATOM 1347 O O . GLU A 1 167 ? -23.051 -20.884 45.135 1.00 54.44 167 GLU A O 1
ATOM 1352 N N . LEU A 1 168 ? -22.279 -20.167 47.105 1.00 51.56 168 LEU A N 1
ATOM 1353 C CA . LEU A 1 168 ? -22.089 -21.514 47.681 1.00 51.56 168 LEU A CA 1
ATOM 1354 C C . LEU A 1 168 ? -23.207 -21.965 48.633 1.00 51.56 168 LEU A C 1
ATOM 1356 O O . LEU A 1 168 ? -23.180 -23.093 49.103 1.00 51.56 168 LEU A O 1
ATOM 1360 N N . LEU A 1 169 ? -24.202 -21.129 48.926 1.00 54.22 169 LEU A N 1
ATOM 1361 C CA . LEU A 1 169 ? -25.210 -21.413 49.957 1.00 54.22 169 LEU A CA 1
ATOM 1362 C C . LEU A 1 169 ? -26.341 -22.420 49.617 1.00 54.22 169 LEU A C 1
ATOM 1364 O O . LEU A 1 169 ? -26.906 -22.948 50.575 1.00 54.22 169 LEU A O 1
ATOM 1368 N N . PRO A 1 170 ? -26.729 -22.729 48.358 1.00 52.69 170 PRO A N 1
ATOM 1369 C CA . PRO A 1 170 ? -28.010 -23.413 48.148 1.00 52.69 170 PRO A CA 1
ATOM 1370 C C . PRO A 1 170 ? -28.041 -24.930 48.428 1.00 52.69 170 PRO A C 1
ATOM 1372 O O . PRO A 1 170 ? -29.138 -25.473 48.535 1.00 52.69 170 PRO A O 1
ATOM 1375 N N . GLU A 1 171 ? -26.902 -25.625 48.575 1.00 51.59 171 GLU A N 1
ATOM 1376 C CA . GLU A 1 171 ? -26.866 -27.107 48.663 1.00 51.59 171 GLU A CA 1
ATOM 1377 C C . GLU A 1 171 ? -26.184 -27.694 49.920 1.00 51.59 171 GLU A C 1
ATOM 1379 O O . GLU A 1 171 ? -26.084 -28.915 50.060 1.00 51.59 171 GLU A O 1
ATOM 1384 N N . LEU A 1 172 ? -25.721 -26.865 50.862 1.00 60.59 172 LEU A N 1
ATOM 1385 C CA . LEU A 1 172 ? -24.998 -27.337 52.051 1.00 60.59 172 LEU A CA 1
ATOM 1386 C C . LEU A 1 172 ? -25.912 -27.510 53.274 1.00 60.59 172 LEU A C 1
ATOM 1388 O O . LEU A 1 172 ? -26.701 -26.633 53.614 1.00 60.59 172 LEU A O 1
ATOM 1392 N N . ASP A 1 173 ? -25.765 -28.639 53.977 1.00 61.00 173 ASP A N 1
ATOM 1393 C CA . ASP A 1 173 ? -26.414 -28.885 55.271 1.00 61.00 173 ASP A CA 1
ATOM 1394 C C . ASP A 1 173 ? -25.749 -28.022 56.357 1.00 61.00 173 ASP A C 1
ATOM 1396 O O . ASP A 1 173 ? -24.766 -28.409 56.991 1.00 61.00 173 ASP A O 1
ATOM 1400 N N . LEU A 1 174 ? -26.283 -26.813 56.536 1.00 62.88 174 LEU A N 1
ATOM 1401 C CA . LEU A 1 174 ? -25.800 -25.779 57.462 1.00 62.88 174 LEU A CA 1
ATOM 1402 C C . LEU A 1 174 ? -25.914 -26.168 58.952 1.00 62.88 174 LEU A C 1
ATOM 1404 O O . LEU A 1 174 ? -25.520 -25.387 59.816 1.00 62.88 174 LEU A O 1
ATOM 1408 N N . ASN A 1 175 ? -26.439 -27.357 59.271 1.00 62.38 175 ASN A N 1
ATOM 1409 C CA . ASN A 1 175 ? -26.571 -27.845 60.645 1.00 62.38 175 ASN A CA 1
ATOM 1410 C C . ASN A 1 175 ? -25.302 -28.539 61.182 1.00 62.38 175 ASN A C 1
ATOM 1412 O O . ASN A 1 175 ? -25.207 -28.770 62.388 1.00 62.38 175 ASN A O 1
ATOM 1416 N N . ASP A 1 176 ? -24.325 -28.875 60.328 1.00 72.62 176 ASP A N 1
ATOM 1417 C CA . ASP A 1 176 ? -23.057 -29.488 60.750 1.00 72.62 176 ASP A CA 1
ATOM 1418 C C . ASP A 1 176 ? -21.995 -28.422 61.078 1.00 72.62 176 ASP A C 1
ATOM 1420 O O . ASP A 1 176 ? -21.498 -27.703 60.206 1.00 72.62 176 ASP A O 1
ATOM 1424 N N . ALA A 1 177 ? -21.588 -28.367 62.349 1.00 76.19 177 ALA A N 1
ATOM 1425 C CA . ALA A 1 177 ? -20.576 -27.437 62.844 1.00 76.19 177 ALA A CA 1
ATOM 1426 C C . ALA A 1 177 ? -19.229 -27.538 62.098 1.00 76.19 177 ALA A C 1
ATOM 1428 O O . ALA A 1 177 ? -18.556 -26.521 61.929 1.00 76.19 177 ALA A O 1
ATOM 1429 N N . LYS A 1 178 ? -18.838 -28.728 61.614 1.00 77.25 178 LYS A N 1
ATOM 1430 C CA . LYS A 1 178 ? -17.573 -28.914 60.877 1.00 77.25 178 LYS A CA 1
ATOM 1431 C C . LYS A 1 178 ? -17.635 -28.333 59.467 1.00 77.25 178 LYS A C 1
ATOM 1433 O O . LYS A 1 178 ? -16.644 -27.782 58.991 1.00 77.25 178 LYS A O 1
ATOM 1438 N N . VAL A 1 179 ? -18.790 -28.437 58.807 1.00 76.88 179 VAL A N 1
ATOM 1439 C CA . VAL A 1 179 ? -19.030 -27.849 57.480 1.00 76.88 179 VAL A CA 1
ATOM 1440 C C . VAL A 1 179 ? -19.025 -26.323 57.582 1.00 76.88 179 VAL A C 1
ATOM 1442 O O . VAL A 1 179 ? -18.367 -25.662 56.782 1.00 76.88 179 VAL A O 1
ATOM 1445 N N . VAL A 1 180 ? -19.667 -25.766 58.614 1.00 77.75 180 VAL A N 1
ATOM 1446 C CA . VAL A 1 180 ? -19.668 -24.318 58.889 1.00 77.75 180 VAL A CA 1
ATOM 1447 C C . VAL A 1 180 ? -18.257 -23.796 59.186 1.00 77.75 180 VAL A C 1
ATOM 1449 O O . VAL A 1 180 ? -17.864 -22.747 58.677 1.00 77.75 180 VAL A O 1
ATOM 1452 N N . GLU A 1 181 ? -17.453 -24.532 59.959 1.00 81.00 181 GLU A N 1
ATOM 1453 C CA . GLU A 1 181 ? -16.061 -24.154 60.231 1.00 81.00 181 GLU A CA 1
ATOM 1454 C C . GLU A 1 181 ? -15.192 -24.180 58.962 1.00 81.00 181 GLU A C 1
ATOM 1456 O O . GLU A 1 181 ? -14.413 -23.254 58.729 1.00 81.00 181 GLU A O 1
ATOM 1461 N N . ALA A 1 182 ? -15.342 -25.205 58.116 1.00 80.00 182 ALA A N 1
ATOM 1462 C CA . ALA A 1 182 ? -14.623 -25.310 56.848 1.00 80.00 182 ALA A CA 1
ATOM 1463 C C . ALA A 1 182 ? -15.001 -24.188 55.867 1.00 80.00 182 ALA A C 1
ATOM 1465 O O . ALA A 1 182 ? -14.112 -23.627 55.225 1.00 80.00 182 ALA A O 1
ATOM 1466 N N . LEU A 1 183 ? -16.287 -23.824 55.797 1.00 80.44 183 LEU A N 1
ATOM 1467 C CA . LEU A 1 183 ? -16.769 -22.693 54.999 1.00 80.44 183 LEU A CA 1
ATOM 1468 C C . LEU A 1 183 ? -16.184 -21.369 55.489 1.00 80.44 183 LEU A C 1
ATOM 1470 O O . LEU A 1 183 ? -15.661 -20.608 54.684 1.00 80.44 183 LEU A O 1
ATOM 1474 N N . ARG A 1 184 ? -16.169 -21.128 56.804 1.00 80.88 184 ARG A N 1
ATOM 1475 C CA . ARG A 1 184 ? -15.572 -19.908 57.364 1.00 80.88 184 ARG A CA 1
ATOM 1476 C C . ARG A 1 184 ? -14.089 -19.798 57.009 1.00 80.88 184 ARG A C 1
ATOM 1478 O O . ARG A 1 184 ? -13.622 -18.732 56.622 1.00 80.88 184 ARG A O 1
ATOM 1485 N N . ILE A 1 185 ? -13.342 -20.897 57.127 1.00 82.75 185 ILE A N 1
ATOM 1486 C CA . ILE A 1 185 ? -11.921 -20.947 56.749 1.00 82.75 185 ILE A CA 1
ATOM 1487 C C . ILE A 1 185 ? -11.749 -20.621 55.257 1.00 82.75 185 ILE A C 1
ATOM 1489 O O . ILE A 1 185 ? -10.911 -19.792 54.909 1.00 82.75 185 ILE A O 1
ATOM 1493 N N . TYR A 1 186 ? -12.566 -21.226 54.391 1.00 83.81 186 TYR A N 1
ATOM 1494 C CA . TYR A 1 186 ? -12.567 -20.952 52.954 1.00 83.81 186 TYR A CA 1
ATOM 1495 C C . TYR A 1 186 ? -12.835 -19.475 52.639 1.00 83.81 186 TYR A C 1
ATOM 1497 O O . TYR A 1 186 ? -12.063 -18.866 51.904 1.00 83.81 186 TYR A O 1
ATOM 1505 N N . GLU A 1 187 ? -13.878 -18.882 53.225 1.00 82.19 187 GLU A N 1
ATOM 1506 C CA . GLU A 1 187 ? -14.222 -17.468 53.028 1.00 82.19 187 GLU A CA 1
ATOM 1507 C C . GLU A 1 187 ? -13.087 -16.543 53.473 1.00 82.19 187 GLU A C 1
ATOM 1509 O O . GLU A 1 187 ? -12.766 -15.576 52.784 1.00 82.19 187 GLU A O 1
ATOM 1514 N N . THR A 1 188 ? -12.421 -16.876 54.583 1.00 84.88 188 THR A N 1
ATOM 1515 C CA . THR A 1 188 ? -11.291 -16.081 55.083 1.00 84.88 188 THR A CA 1
ATOM 1516 C C . THR A 1 188 ? -10.126 -16.093 54.087 1.00 84.88 188 THR A C 1
ATOM 1518 O O . THR A 1 188 ? -9.579 -15.036 53.769 1.00 84.88 188 THR A O 1
ATOM 1521 N N . PHE A 1 189 ? -9.773 -17.268 53.554 1.00 86.00 189 PHE A N 1
ATOM 1522 C CA . PHE A 1 189 ? -8.719 -17.390 52.542 1.00 86.00 189 PHE A CA 1
ATOM 1523 C C . PHE A 1 189 ? -9.107 -16.732 51.221 1.00 86.00 189 PHE A C 1
ATOM 1525 O O . PHE A 1 189 ? -8.281 -16.064 50.606 1.00 86.00 189 PHE A O 1
ATOM 1532 N N . LEU A 1 190 ? -10.365 -16.865 50.802 1.00 85.81 190 LEU A N 1
ATOM 1533 C CA . LEU A 1 190 ? -10.865 -16.243 49.581 1.00 85.81 190 LEU A CA 1
ATOM 1534 C C . LEU A 1 190 ? -10.797 -14.716 49.670 1.00 85.81 190 LEU A C 1
ATOM 1536 O O . LEU A 1 190 ? -10.305 -14.075 48.744 1.00 85.81 190 LEU A O 1
ATOM 1540 N N . SER A 1 191 ? -11.228 -14.138 50.792 1.00 84.75 191 SER A N 1
ATOM 1541 C CA . SER A 1 191 ? -11.199 -12.690 51.016 1.00 84.75 191 SER A CA 1
ATOM 1542 C C . SER A 1 191 ? -9.763 -12.142 50.994 1.00 84.75 191 SER A C 1
ATOM 1544 O O . SER A 1 191 ? -9.483 -11.143 50.324 1.00 84.75 191 SER A O 1
ATOM 1546 N N . GLN A 1 192 ? -8.815 -12.841 51.634 1.00 86.56 192 GLN A N 1
ATOM 1547 C CA . GLN A 1 192 ? -7.388 -12.487 51.606 1.00 86.56 192 GLN A CA 1
ATOM 1548 C C . GLN A 1 192 ? -6.784 -12.606 50.198 1.00 86.56 192 GLN A C 1
ATOM 1550 O O . GLN A 1 192 ? -6.148 -11.665 49.718 1.00 86.56 192 GLN A O 1
ATOM 1555 N N . ALA A 1 193 ? -7.040 -13.716 49.501 1.00 87.50 193 ALA A N 1
ATOM 1556 C CA . ALA A 1 193 ? -6.547 -13.945 48.147 1.00 87.50 193 ALA A CA 1
ATOM 1557 C C . ALA A 1 193 ? -7.089 -12.909 47.151 1.00 87.50 193 ALA A C 1
ATOM 1559 O O . ALA A 1 193 ? -6.343 -12.410 46.309 1.00 87.50 193 ALA A O 1
ATOM 1560 N N . LEU A 1 194 ? -8.373 -12.544 47.252 1.00 86.50 194 LEU A N 1
ATOM 1561 C CA . LEU A 1 194 ? -8.984 -11.510 46.414 1.00 86.50 194 LEU A CA 1
ATOM 1562 C C . LEU A 1 194 ? -8.425 -10.117 46.720 1.00 86.50 194 LEU A C 1
ATOM 1564 O O . LEU A 1 194 ? -8.201 -9.342 45.790 1.00 86.50 194 LEU A O 1
ATOM 1568 N N . ALA A 1 195 ? -8.158 -9.794 47.989 1.00 87.56 195 ALA A N 1
ATOM 1569 C CA . ALA A 1 195 ? -7.538 -8.525 48.360 1.00 87.56 195 ALA A CA 1
ATOM 1570 C C . ALA A 1 195 ? -6.130 -8.379 47.757 1.00 87.56 195 ALA A C 1
ATOM 1572 O O . ALA A 1 195 ? -5.813 -7.338 47.175 1.00 87.56 195 ALA A O 1
ATOM 1573 N N . ASP A 1 196 ? -5.309 -9.428 47.829 1.00 88.06 196 ASP A N 1
ATOM 1574 C CA . ASP A 1 196 ? -3.969 -9.410 47.235 1.00 88.06 196 ASP A CA 1
ATOM 1575 C C . ASP A 1 196 ? -3.996 -9.530 45.705 1.00 88.06 196 ASP A C 1
ATOM 1577 O O . ASP A 1 196 ? -3.151 -8.935 45.039 1.00 88.06 196 ASP A O 1
ATOM 1581 N N . LYS A 1 197 ? -5.006 -10.186 45.117 1.00 90.62 197 LYS A N 1
ATOM 1582 C CA . LYS A 1 197 ? -5.252 -10.148 43.666 1.00 90.62 197 LYS A CA 1
ATOM 1583 C C . LYS A 1 197 ? -5.530 -8.727 43.180 1.00 90.62 197 LYS A C 1
ATOM 1585 O O . LYS A 1 197 ? -4.966 -8.313 42.172 1.00 90.62 197 LYS A O 1
ATOM 1590 N N . VAL A 1 198 ? -6.379 -7.976 43.885 1.00 89.12 198 VAL A N 1
ATOM 1591 C CA . VAL A 1 198 ? -6.659 -6.572 43.547 1.00 89.12 198 VAL A CA 1
ATOM 1592 C C . VAL A 1 198 ? -5.386 -5.738 43.667 1.00 89.12 198 VAL A C 1
ATOM 1594 O O . VAL A 1 198 ? -5.055 -5.025 42.726 1.00 89.12 198 VAL A O 1
ATOM 1597 N N . ARG A 1 199 ? -4.613 -5.891 44.753 1.00 89.12 199 ARG A N 1
ATOM 1598 C CA . ARG A 1 199 ? -3.324 -5.193 44.914 1.00 89.12 199 ARG A CA 1
ATOM 1599 C C . ARG A 1 199 ? -2.342 -5.519 43.782 1.00 89.12 199 ARG A C 1
ATOM 1601 O O . ARG A 1 199 ? -1.684 -4.623 43.263 1.00 89.12 199 ARG A O 1
ATOM 1608 N N . MET A 1 200 ? -2.244 -6.788 43.395 1.00 92.12 200 MET A N 1
ATOM 1609 C CA . MET A 1 200 ? -1.407 -7.245 42.285 1.00 92.12 200 MET A CA 1
ATOM 1610 C C . MET A 1 200 ? -1.816 -6.579 40.965 1.00 92.12 200 MET A C 1
ATOM 1612 O O . MET A 1 200 ? -0.962 -6.010 40.287 1.00 92.12 200 MET A O 1
ATOM 1616 N N . LEU A 1 201 ? -3.116 -6.585 40.646 1.00 91.44 201 LEU A N 1
ATOM 1617 C CA . LEU A 1 201 ? -3.657 -5.962 39.436 1.00 91.44 201 LEU A CA 1
ATOM 1618 C C . LEU A 1 201 ? -3.485 -4.435 39.443 1.00 91.44 201 LEU A C 1
ATOM 1620 O O . LEU A 1 201 ? -3.202 -3.862 38.397 1.00 91.44 201 LEU A O 1
ATOM 1624 N N . GLU A 1 202 ? -3.602 -3.775 40.600 1.00 89.81 202 GLU A N 1
ATOM 1625 C CA . GLU A 1 202 ? -3.334 -2.338 40.754 1.00 89.81 202 GLU A CA 1
ATOM 1626 C C . GLU A 1 202 ? -1.864 -1.994 40.480 1.00 89.81 202 GLU A C 1
ATOM 1628 O O . GLU A 1 202 ? -1.576 -1.026 39.773 1.00 89.81 202 GLU A O 1
ATOM 1633 N N . LEU A 1 203 ? -0.920 -2.787 41.002 1.00 90.56 203 LEU A N 1
ATOM 1634 C CA . LEU A 1 203 ? 0.504 -2.601 40.710 1.00 90.56 203 LEU A CA 1
ATOM 1635 C C . LEU A 1 203 ? 0.818 -2.863 39.236 1.00 90.56 203 LEU A C 1
ATOM 1637 O O . LEU A 1 203 ? 1.574 -2.105 38.632 1.00 90.56 203 LEU A O 1
ATOM 1641 N N . GLU A 1 204 ? 0.216 -3.889 38.642 1.00 91.25 204 GLU A N 1
ATOM 1642 C CA . GLU A 1 204 ? 0.339 -4.172 37.213 1.00 91.25 204 GLU A CA 1
ATOM 1643 C C . GLU A 1 204 ? -0.224 -3.022 36.358 1.00 91.25 204 GLU A C 1
ATOM 1645 O O . GLU A 1 204 ? 0.434 -2.580 35.417 1.00 91.25 204 GLU A O 1
ATOM 1650 N N . ALA A 1 205 ? -1.369 -2.444 36.737 1.00 87.81 205 ALA A N 1
ATOM 1651 C CA . ALA A 1 205 ? -1.956 -1.285 36.063 1.00 87.81 205 ALA A CA 1
ATOM 1652 C C . ALA A 1 205 ? -1.057 -0.036 36.122 1.00 87.81 205 ALA A C 1
ATOM 1654 O O . ALA A 1 205 ? -1.113 0.809 35.229 1.00 87.81 205 ALA A O 1
ATOM 1655 N N . LEU A 1 206 ? -0.214 0.089 37.153 1.00 88.62 206 LEU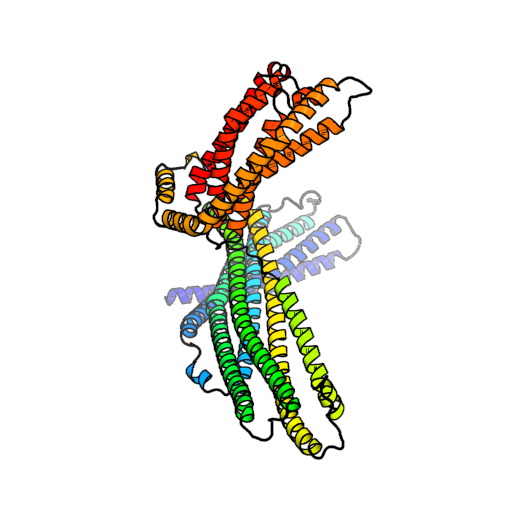 A N 1
ATOM 1656 C CA . LEU A 1 206 ? 0.793 1.149 37.260 1.00 88.62 206 LEU A CA 1
ATOM 1657 C C . LEU A 1 206 ? 2.085 0.821 36.499 1.00 88.62 206 LEU A C 1
ATOM 1659 O O . LEU A 1 206 ? 2.770 1.739 36.038 1.00 88.62 206 LEU A O 1
ATOM 1663 N N . ALA A 1 207 ? 2.440 -0.460 36.390 1.00 88.94 207 ALA A N 1
ATOM 1664 C CA . ALA A 1 207 ? 3.678 -0.905 35.765 1.00 88.94 207 ALA A CA 1
ATOM 1665 C C . ALA A 1 207 ? 3.585 -0.964 34.233 1.00 88.94 207 ALA A C 1
ATOM 1667 O O . ALA A 1 207 ? 4.491 -0.478 33.555 1.00 88.94 207 ALA A O 1
ATOM 1668 N N . LEU A 1 208 ? 2.486 -1.495 33.682 1.00 88.94 208 LEU A N 1
ATOM 1669 C CA . LEU A 1 208 ? 2.311 -1.693 32.237 1.00 88.94 208 LEU A CA 1
ATOM 1670 C C . LEU A 1 208 ? 2.432 -0.392 31.416 1.00 88.94 208 LEU A C 1
ATOM 1672 O O . LEU A 1 208 ? 3.188 -0.389 30.441 1.00 88.94 208 LEU A O 1
ATOM 1676 N N . PRO A 1 209 ? 1.793 0.738 31.792 1.00 85.25 209 PRO A N 1
ATOM 1677 C CA . PRO A 1 209 ? 1.927 1.982 31.035 1.00 85.25 209 PRO A CA 1
ATOM 1678 C C . PRO A 1 209 ? 3.355 2.535 31.057 1.00 85.25 209 PRO A C 1
ATOM 1680 O O . PRO A 1 209 ? 3.821 3.048 30.044 1.00 85.25 209 PRO A O 1
ATOM 1683 N N . LYS A 1 210 ? 4.068 2.392 32.183 1.00 86.06 210 LYS A N 1
ATOM 1684 C CA . LYS A 1 210 ? 5.466 2.831 32.316 1.00 86.06 210 LYS A CA 1
ATOM 1685 C C . LYS A 1 210 ? 6.420 1.970 31.494 1.00 86.06 210 LYS A C 1
ATOM 1687 O O . LYS A 1 210 ? 7.322 2.503 30.859 1.00 86.06 210 LYS A O 1
ATOM 1692 N N . ALA A 1 211 ? 6.207 0.655 31.463 1.00 87.25 211 ALA A N 1
ATOM 1693 C CA . ALA A 1 211 ? 6.965 -0.242 30.596 1.00 87.25 211 ALA A CA 1
ATOM 1694 C C . ALA A 1 211 ? 6.741 0.099 29.113 1.00 87.25 211 ALA A C 1
ATOM 1696 O O . ALA A 1 211 ? 7.698 0.183 28.344 1.00 87.25 211 ALA A O 1
ATOM 1697 N N . ALA A 1 212 ? 5.491 0.380 28.725 1.00 86.50 212 ALA A N 1
ATOM 1698 C CA . ALA A 1 212 ? 5.169 0.829 27.374 1.00 86.50 212 ALA A CA 1
ATOM 1699 C C . ALA A 1 212 ? 5.829 2.180 27.044 1.00 86.50 212 ALA A C 1
ATOM 1701 O O . ALA A 1 212 ? 6.343 2.346 25.942 1.00 86.50 212 ALA A O 1
ATOM 1702 N N . GLU A 1 213 ? 5.860 3.122 27.991 1.00 85.75 213 GLU A N 1
ATOM 1703 C CA . GLU A 1 213 ? 6.552 4.406 27.839 1.00 85.75 213 GLU A CA 1
ATOM 1704 C C . GLU A 1 213 ? 8.060 4.209 27.623 1.00 85.75 213 GLU A C 1
ATOM 1706 O O . GLU A 1 213 ? 8.609 4.705 26.642 1.00 85.75 213 GLU A O 1
ATOM 1711 N N . ILE A 1 214 ? 8.725 3.408 28.456 1.00 86.88 214 ILE A N 1
ATOM 1712 C CA . ILE A 1 214 ? 10.156 3.093 28.311 1.00 86.88 214 ILE A CA 1
ATOM 1713 C C . ILE A 1 214 ? 10.450 2.472 26.942 1.00 86.88 214 ILE A C 1
ATOM 1715 O O . ILE A 1 214 ? 11.373 2.914 26.258 1.00 86.88 214 ILE A O 1
ATOM 1719 N N . ALA A 1 215 ? 9.635 1.510 26.502 1.00 87.12 215 ALA A N 1
ATOM 1720 C CA . ALA A 1 215 ? 9.770 0.897 25.184 1.00 87.12 215 ALA A CA 1
ATOM 1721 C C . ALA A 1 215 ? 9.590 1.924 24.048 1.00 87.12 215 ALA A C 1
ATOM 1723 O O . ALA A 1 215 ? 10.349 1.913 23.076 1.00 87.12 215 ALA A O 1
ATOM 1724 N N . THR A 1 216 ? 8.637 2.858 24.177 1.00 85.00 216 THR A N 1
ATOM 1725 C CA . THR A 1 216 ? 8.465 3.944 23.195 1.00 85.00 216 THR A CA 1
ATOM 1726 C C . THR A 1 216 ? 9.646 4.910 23.171 1.00 85.00 216 THR A C 1
ATOM 1728 O O . THR A 1 216 ? 10.105 5.271 22.091 1.00 85.00 216 THR A O 1
ATOM 1731 N N . LEU A 1 217 ? 10.195 5.282 24.331 1.00 85.31 217 LEU A N 1
ATOM 1732 C CA . LEU A 1 217 ? 11.353 6.176 24.414 1.00 85.31 217 LEU A CA 1
ATOM 1733 C C . LEU A 1 217 ? 12.624 5.499 23.886 1.00 85.31 217 LEU A C 1
ATOM 1735 O O . LEU A 1 217 ? 13.447 6.148 23.246 1.00 85.31 217 LEU A O 1
ATOM 1739 N N . GLN A 1 218 ? 12.778 4.191 24.100 1.00 87.19 218 GLN A N 1
ATOM 1740 C CA . GLN A 1 218 ? 13.869 3.410 23.521 1.00 87.19 218 GLN A CA 1
ATOM 1741 C C . GLN A 1 218 ? 13.776 3.357 21.988 1.00 87.19 218 GLN A C 1
ATOM 1743 O O . GLN A 1 218 ? 14.789 3.514 21.302 1.00 87.19 218 GLN A O 1
ATOM 1748 N N . GLU A 1 219 ? 12.575 3.180 21.433 1.00 86.12 219 GLU A N 1
ATOM 1749 C CA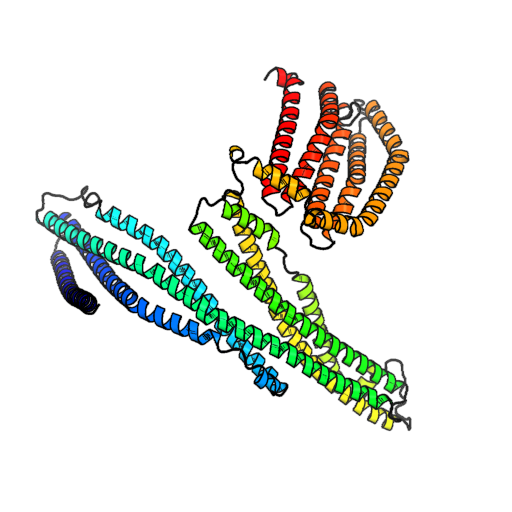 . GLU A 1 219 ? 12.364 3.264 19.984 1.00 86.12 219 GLU A CA 1
ATOM 1750 C C . GLU A 1 219 ? 12.714 4.659 19.449 1.00 86.12 219 GLU A C 1
ATOM 1752 O O . GLU A 1 219 ? 13.460 4.771 18.473 1.00 86.12 219 GLU A O 1
ATOM 1757 N N . GLU A 1 220 ? 12.237 5.711 20.116 1.00 82.44 220 GLU A N 1
ATOM 1758 C CA . GLU A 1 220 ? 12.382 7.092 19.660 1.00 82.44 220 GLU A CA 1
ATOM 1759 C C . GLU A 1 220 ? 13.821 7.613 19.765 1.00 82.44 220 GLU A C 1
ATOM 1761 O O . GLU A 1 220 ? 14.304 8.267 18.839 1.00 82.44 220 GLU A O 1
ATOM 1766 N N . PHE A 1 221 ? 14.516 7.338 20.873 1.00 80.81 221 PHE A N 1
ATOM 1767 C CA . PHE A 1 221 ? 15.821 7.939 21.164 1.00 80.81 221 PHE A CA 1
ATOM 1768 C C . PHE A 1 221 ? 17.017 7.055 20.820 1.00 80.81 221 PHE A C 1
ATOM 1770 O O . PHE A 1 221 ? 18.108 7.588 20.631 1.00 80.81 221 PHE A O 1
ATOM 1777 N N . VAL A 1 222 ? 16.842 5.733 20.724 1.00 81.25 222 VAL A N 1
ATOM 1778 C CA . VAL A 1 222 ? 17.951 4.808 20.439 1.00 81.25 222 VAL A CA 1
ATOM 1779 C C . VAL A 1 222 ? 17.830 4.243 19.033 1.00 81.25 222 VAL A C 1
ATOM 1781 O O . VAL A 1 222 ? 18.737 4.413 18.222 1.00 81.25 222 VAL A O 1
ATOM 1784 N N . LEU A 1 223 ? 16.712 3.589 18.715 1.00 84.12 223 LEU A N 1
ATOM 1785 C CA . LEU A 1 223 ? 16.598 2.854 17.455 1.00 84.12 223 LEU A CA 1
ATOM 1786 C C . LEU A 1 223 ? 16.416 3.775 16.253 1.00 84.12 223 LEU A C 1
ATOM 1788 O O . LEU A 1 223 ? 17.145 3.646 15.270 1.00 84.12 223 LEU A O 1
ATOM 1792 N N . ARG A 1 224 ? 15.471 4.717 16.316 1.00 80.38 224 ARG A N 1
ATOM 1793 C CA . ARG A 1 224 ? 15.142 5.574 15.171 1.00 80.38 224 ARG A CA 1
ATOM 1794 C C . ARG A 1 224 ? 16.334 6.410 14.677 1.00 80.38 224 ARG A C 1
ATOM 1796 O O . ARG A 1 224 ? 16.558 6.411 13.466 1.00 80.38 224 ARG A O 1
ATOM 1803 N N . PRO A 1 225 ? 17.133 7.070 15.539 1.00 81.69 225 PRO A N 1
ATOM 1804 C CA . PRO A 1 225 ? 18.283 7.844 15.078 1.00 81.69 225 PRO A CA 1
ATOM 1805 C C . PRO A 1 225 ? 19.391 6.960 14.498 1.00 81.69 225 PRO A C 1
ATOM 1807 O O . PRO A 1 225 ? 19.958 7.304 13.465 1.00 81.69 225 PRO A O 1
ATOM 1810 N N . VAL A 1 226 ? 19.666 5.801 15.110 1.00 82.62 226 VAL A N 1
ATOM 1811 C CA . VAL A 1 226 ? 20.672 4.849 14.608 1.00 82.62 226 VAL A CA 1
ATOM 1812 C C . VAL A 1 226 ? 20.265 4.302 13.239 1.00 82.62 226 VAL A C 1
ATOM 1814 O O . VAL A 1 226 ? 21.084 4.257 12.325 1.00 82.62 226 VAL A O 1
ATOM 1817 N N . ILE A 1 227 ? 18.990 3.942 13.061 1.00 79.12 227 ILE A N 1
ATOM 1818 C CA . ILE A 1 227 ? 18.459 3.501 11.765 1.00 79.12 227 ILE A CA 1
ATOM 1819 C C . ILE A 1 227 ? 18.599 4.618 10.726 1.00 79.12 227 ILE A C 1
ATOM 1821 O O . ILE A 1 227 ? 19.082 4.358 9.627 1.00 79.12 227 ILE A O 1
ATOM 1825 N N . GLN A 1 228 ? 18.234 5.856 11.071 1.00 79.50 228 GLN A N 1
ATOM 1826 C CA . GLN A 1 228 ? 18.354 7.002 10.168 1.00 79.50 228 GLN A CA 1
ATOM 1827 C C . GLN A 1 228 ? 19.809 7.244 9.734 1.00 79.50 228 GLN A C 1
ATOM 1829 O O . GLN A 1 228 ? 20.071 7.432 8.549 1.00 79.50 228 GLN A O 1
ATOM 1834 N N . GLN A 1 229 ? 20.764 7.162 10.663 1.00 82.06 229 GLN A N 1
ATOM 1835 C CA . GLN A 1 229 ? 22.193 7.293 10.360 1.00 82.06 229 GLN A CA 1
ATOM 1836 C C . GLN A 1 229 ? 22.694 6.189 9.423 1.00 82.06 229 GLN A C 1
ATOM 1838 O O . GLN A 1 229 ? 23.411 6.472 8.465 1.00 82.06 229 GLN A O 1
ATOM 1843 N N . LEU A 1 230 ? 22.306 4.933 9.668 1.00 80.50 230 LEU A N 1
ATOM 1844 C CA . LEU A 1 230 ? 22.696 3.807 8.815 1.00 80.50 230 LEU A CA 1
ATOM 1845 C C . LEU A 1 230 ? 22.085 3.911 7.410 1.00 80.50 230 LEU A C 1
ATOM 1847 O O . LEU A 1 230 ? 22.735 3.523 6.438 1.00 80.50 230 LEU A O 1
ATOM 1851 N N . ILE A 1 231 ? 20.864 4.448 7.292 1.00 78.50 231 ILE A N 1
ATOM 1852 C CA . ILE A 1 231 ? 20.236 4.753 5.998 1.00 78.50 231 ILE A CA 1
ATOM 1853 C C . ILE A 1 231 ? 21.071 5.798 5.255 1.00 78.50 231 ILE A C 1
ATOM 1855 O O . ILE A 1 231 ? 21.452 5.563 4.112 1.00 78.50 231 ILE A O 1
ATOM 1859 N N . GLU A 1 232 ? 21.407 6.913 5.906 1.00 78.81 232 GLU A N 1
ATOM 1860 C CA . GLU A 1 232 ? 22.196 7.992 5.299 1.00 78.81 232 GLU A CA 1
ATOM 1861 C C . GLU A 1 232 ? 23.596 7.521 4.871 1.00 78.81 232 GLU A C 1
ATOM 1863 O O . GLU A 1 232 ? 24.036 7.823 3.759 1.00 78.81 232 GLU A O 1
ATOM 1868 N N . GLU A 1 233 ? 24.284 6.732 5.706 1.00 83.06 233 GLU A N 1
ATOM 1869 C CA . GLU A 1 233 ? 25.582 6.135 5.364 1.00 83.06 233 GLU A CA 1
ATOM 1870 C C . GLU A 1 233 ? 25.460 5.183 4.163 1.00 83.06 233 GLU A C 1
ATOM 1872 O O . GLU A 1 233 ? 26.276 5.254 3.240 1.00 83.06 233 GLU A O 1
ATOM 1877 N N . SER A 1 234 ? 24.437 4.319 4.131 1.00 81.00 234 SER A N 1
ATOM 1878 C CA . SER A 1 234 ? 24.233 3.373 3.026 1.00 81.00 234 SER A CA 1
ATOM 1879 C C . SER A 1 234 ? 23.853 4.071 1.719 1.00 81.00 234 SER A C 1
ATOM 1881 O O . SER A 1 234 ? 24.394 3.723 0.668 1.00 81.00 234 SER A O 1
ATOM 1883 N N . GLU A 1 235 ? 22.979 5.081 1.760 1.00 77.38 235 GLU A N 1
ATOM 1884 C CA . GLU A 1 235 ? 22.623 5.887 0.587 1.00 77.38 235 GLU A CA 1
ATOM 1885 C C . GLU A 1 235 ? 23.849 6.604 0.020 1.00 77.38 235 GLU A C 1
ATOM 1887 O O . GLU A 1 235 ? 24.091 6.568 -1.191 1.00 77.38 235 GLU A O 1
ATOM 1892 N N . TRP A 1 236 ? 24.654 7.214 0.894 1.00 80.94 236 TRP A N 1
ATOM 1893 C CA . TRP A 1 236 ? 25.872 7.900 0.487 1.00 80.94 236 TRP A CA 1
ATOM 1894 C C . TRP A 1 236 ? 26.876 6.934 -0.152 1.00 80.94 236 TRP A C 1
ATOM 1896 O O . TRP A 1 236 ? 27.347 7.183 -1.266 1.00 80.94 236 TRP A O 1
ATOM 1906 N N . LEU A 1 237 ? 27.151 5.798 0.503 1.00 79.75 237 LEU A N 1
ATOM 1907 C CA . LEU A 1 237 ? 28.043 4.762 -0.025 1.00 79.75 237 LEU A CA 1
ATOM 1908 C C . LEU A 1 237 ? 27.546 4.231 -1.370 1.00 79.75 237 LEU A C 1
ATOM 1910 O O . LEU A 1 237 ? 28.337 4.076 -2.295 1.00 79.75 237 LEU A O 1
ATOM 1914 N N . ALA A 1 238 ? 26.243 3.996 -1.517 1.00 74.88 238 ALA A N 1
ATOM 1915 C CA . ALA A 1 238 ? 25.664 3.512 -2.762 1.00 74.88 238 ALA A CA 1
ATOM 1916 C C . ALA A 1 238 ? 25.832 4.508 -3.922 1.00 74.88 238 ALA A C 1
ATOM 1918 O O . ALA A 1 238 ? 26.104 4.097 -5.054 1.00 74.88 238 ALA A O 1
ATOM 1919 N N . ILE A 1 239 ? 25.682 5.811 -3.669 1.00 75.44 239 ILE A N 1
ATOM 1920 C CA . ILE A 1 239 ? 25.911 6.847 -4.685 1.00 75.44 239 ILE A CA 1
ATOM 1921 C C . ILE A 1 239 ? 27.391 6.875 -5.081 1.00 75.44 239 ILE A C 1
ATOM 1923 O O . ILE A 1 239 ? 27.702 6.817 -6.272 1.00 75.44 239 ILE A O 1
ATOM 1927 N N . GLU A 1 240 ? 28.298 6.903 -4.106 1.00 82.06 240 GLU A N 1
ATOM 1928 C CA . GLU A 1 240 ? 29.740 7.003 -4.354 1.00 82.06 240 GLU A CA 1
ATOM 1929 C C . GLU A 1 240 ? 30.296 5.753 -5.062 1.00 82.06 240 GLU A C 1
ATOM 1931 O O . GLU A 1 240 ? 31.055 5.869 -6.025 1.00 82.06 240 GLU A O 1
ATOM 1936 N N . ILE A 1 241 ? 29.854 4.553 -4.663 1.00 78.88 241 ILE A N 1
ATOM 1937 C CA . ILE A 1 241 ? 30.180 3.284 -5.338 1.00 78.88 241 ILE A CA 1
ATOM 1938 C C . ILE A 1 241 ? 29.755 3.341 -6.808 1.00 78.88 241 ILE A C 1
ATOM 1940 O O . ILE A 1 241 ? 30.525 2.958 -7.688 1.00 78.88 241 ILE A O 1
ATOM 1944 N N . ASN A 1 242 ? 28.551 3.844 -7.098 1.00 69.62 242 ASN A N 1
ATOM 1945 C CA . ASN A 1 242 ? 28.067 3.963 -8.473 1.00 69.62 242 ASN A CA 1
ATOM 1946 C C . ASN A 1 242 ? 28.863 4.992 -9.287 1.00 69.62 242 ASN A C 1
ATOM 1948 O O . ASN A 1 242 ? 29.146 4.739 -10.457 1.00 69.62 242 ASN A O 1
ATOM 1952 N N . LEU A 1 243 ? 29.262 6.118 -8.687 1.00 77.81 243 LEU A N 1
ATOM 1953 C CA . LEU A 1 243 ? 30.113 7.114 -9.345 1.00 77.81 243 LEU A CA 1
ATOM 1954 C C . LEU A 1 243 ? 31.495 6.544 -9.680 1.00 77.81 243 LEU A C 1
ATOM 1956 O O . LEU A 1 243 ? 31.951 6.683 -10.815 1.00 77.81 243 LEU A O 1
ATOM 1960 N N . LYS A 1 244 ? 32.133 5.846 -8.733 1.00 79.81 244 LYS A N 1
ATOM 1961 C CA . LYS A 1 244 ? 33.428 5.190 -8.963 1.00 79.81 244 LYS A CA 1
ATOM 1962 C C . LYS A 1 244 ? 33.330 4.078 -10.008 1.00 79.81 244 LYS A C 1
ATOM 1964 O O . LYS A 1 244 ? 34.162 4.030 -10.908 1.00 79.81 244 LYS A O 1
ATOM 1969 N N . ARG A 1 245 ? 32.283 3.244 -9.961 1.00 71.44 245 ARG A N 1
ATOM 1970 C CA . ARG A 1 245 ? 32.016 2.223 -10.992 1.00 71.44 245 ARG A CA 1
ATOM 1971 C C . ARG A 1 245 ? 31.844 2.845 -12.370 1.00 71.44 245 ARG A C 1
ATOM 1973 O O . ARG A 1 245 ? 32.443 2.354 -13.319 1.00 71.44 245 ARG A O 1
ATOM 1980 N N . LYS A 1 246 ? 31.086 3.942 -12.466 1.00 69.56 246 LYS A N 1
ATOM 1981 C CA . LYS A 1 246 ? 30.891 4.683 -13.715 1.00 69.56 246 LYS A CA 1
ATOM 1982 C C . LYS A 1 246 ? 32.217 5.214 -14.267 1.00 69.56 246 LYS A C 1
ATOM 1984 O O . LYS A 1 246 ? 32.486 5.027 -15.449 1.00 69.56 246 LYS A O 1
ATOM 1989 N N . ALA A 1 247 ? 33.061 5.797 -13.416 1.00 73.75 247 ALA A N 1
ATOM 1990 C CA . ALA A 1 247 ? 34.385 6.274 -13.810 1.00 73.75 247 ALA A CA 1
ATOM 1991 C C . ALA A 1 247 ? 35.301 5.124 -14.275 1.00 73.75 247 ALA A C 1
ATOM 1993 O O . ALA A 1 247 ? 35.954 5.232 -15.310 1.00 73.75 247 ALA A O 1
ATOM 1994 N N . GLU A 1 248 ? 35.313 3.985 -13.573 1.00 70.44 248 GLU A N 1
ATOM 1995 C CA . GLU A 1 248 ? 36.073 2.798 -13.991 1.00 70.44 248 GLU A CA 1
ATOM 1996 C C . GLU A 1 248 ? 35.580 2.214 -15.322 1.00 70.44 248 GLU A C 1
ATOM 1998 O O . GLU A 1 248 ? 36.388 1.732 -16.123 1.00 70.44 248 GLU A O 1
ATOM 2003 N N . THR A 1 249 ? 34.268 2.240 -15.577 1.00 63.03 249 THR A N 1
ATOM 2004 C CA . THR A 1 249 ? 33.703 1.802 -16.858 1.00 63.03 249 THR A CA 1
ATOM 2005 C C . THR A 1 249 ? 33.968 2.796 -17.975 1.00 63.03 249 THR A C 1
ATOM 2007 O O . THR A 1 249 ? 34.325 2.360 -19.062 1.00 63.03 249 THR A O 1
ATOM 2010 N N . GLU A 1 250 ? 33.878 4.103 -17.728 1.00 66.62 250 GLU A N 1
ATOM 2011 C CA . GLU A 1 250 ? 34.223 5.140 -18.709 1.00 66.62 250 GLU A CA 1
ATOM 2012 C C . GLU A 1 250 ? 35.691 5.033 -19.125 1.00 66.62 250 GLU A C 1
ATOM 2014 O O . GLU A 1 250 ? 35.969 5.017 -20.318 1.00 66.62 250 GLU A O 1
ATOM 2019 N N . ILE A 1 251 ? 36.611 4.805 -18.181 1.00 65.44 251 ILE A N 1
ATOM 2020 C CA . ILE A 1 251 ? 38.029 4.546 -18.480 1.00 65.44 251 ILE A CA 1
ATOM 2021 C C . ILE A 1 251 ? 38.205 3.251 -19.295 1.00 65.44 251 ILE A C 1
ATOM 2023 O O . ILE A 1 251 ? 39.062 3.183 -20.176 1.00 65.44 251 ILE A O 1
ATOM 2027 N N . ALA A 1 252 ? 37.417 2.204 -19.028 1.00 59.59 252 ALA A N 1
ATOM 2028 C CA . ALA A 1 252 ? 37.465 0.963 -19.807 1.00 59.59 252 ALA A CA 1
ATOM 2029 C C . ALA A 1 252 ? 36.909 1.140 -21.236 1.00 59.59 252 ALA A C 1
ATOM 2031 O O . ALA A 1 252 ? 37.461 0.569 -22.178 1.00 59.59 252 ALA A O 1
ATOM 2032 N N . VAL A 1 253 ? 35.858 1.952 -21.407 1.00 59.59 253 VAL A N 1
ATOM 2033 C CA . VAL A 1 253 ? 35.283 2.310 -22.714 1.00 59.59 253 VAL A CA 1
ATOM 2034 C C . VAL A 1 253 ? 36.222 3.236 -23.488 1.00 59.59 253 VAL A C 1
ATOM 2036 O O . VAL A 1 253 ? 36.463 3.004 -24.668 1.00 59.59 253 VAL A O 1
ATOM 2039 N N . GLU A 1 254 ? 36.816 4.235 -22.844 1.00 63.06 254 GLU A N 1
ATOM 2040 C CA . GLU A 1 254 ? 37.772 5.157 -23.463 1.00 63.06 254 GLU A CA 1
ATOM 2041 C C . GLU A 1 254 ? 39.036 4.425 -23.914 1.00 63.06 254 GLU A C 1
ATOM 2043 O O . GLU A 1 254 ? 39.465 4.589 -25.054 1.00 63.06 254 GLU A O 1
ATOM 2048 N N . LYS A 1 255 ? 39.570 3.516 -23.083 1.00 60.88 255 LYS A N 1
ATOM 2049 C CA . LYS A 1 255 ? 40.650 2.615 -23.502 1.00 60.88 255 LYS A CA 1
ATOM 2050 C C . LYS A 1 255 ? 40.268 1.822 -24.742 1.00 60.88 255 LYS A C 1
ATOM 2052 O O . LYS A 1 255 ? 41.103 1.714 -25.621 1.00 60.88 255 LYS A O 1
ATOM 2057 N N . SER A 1 256 ? 39.030 1.331 -24.847 1.00 53.44 256 SER A N 1
ATOM 2058 C CA . SER A 1 256 ? 38.549 0.616 -26.040 1.00 53.44 256 SER A CA 1
ATOM 2059 C C . SER A 1 256 ? 38.391 1.511 -27.275 1.00 53.44 256 SER A C 1
ATOM 2061 O O . SER A 1 256 ? 38.609 1.049 -28.393 1.00 53.44 256 SER A O 1
ATOM 2063 N N . GLY A 1 257 ? 38.066 2.792 -27.069 1.00 54.91 257 GLY A N 1
ATOM 2064 C CA . GLY A 1 257 ? 37.975 3.805 -28.116 1.00 54.91 257 GLY A CA 1
ATOM 2065 C C . GLY A 1 257 ? 39.341 4.239 -28.648 1.00 54.91 257 GLY A C 1
ATOM 2066 O O . GLY A 1 257 ? 39.499 4.392 -29.852 1.00 54.91 257 GLY A O 1
ATOM 2067 N N . LEU A 1 258 ? 40.350 4.361 -27.782 1.00 54.00 258 LEU A N 1
ATOM 2068 C CA . LEU A 1 258 ? 41.725 4.688 -28.178 1.00 54.00 258 LEU A CA 1
ATOM 2069 C C . LEU A 1 258 ? 42.358 3.594 -29.043 1.00 54.00 258 LEU A C 1
ATOM 2071 O O . LEU A 1 258 ? 43.160 3.895 -29.923 1.00 54.00 258 LEU A O 1
ATOM 2075 N N . VAL A 1 259 ? 41.947 2.334 -28.874 1.00 52.03 259 VAL A N 1
ATOM 2076 C CA . VAL A 1 259 ? 42.461 1.251 -29.719 1.00 52.03 259 VAL A CA 1
ATOM 2077 C C . VAL A 1 259 ? 41.861 1.233 -31.140 1.00 52.03 259 VAL A C 1
ATOM 2079 O O . VAL A 1 259 ? 42.371 0.545 -32.019 1.00 52.03 259 VAL A O 1
ATOM 2082 N N . LEU A 1 260 ? 40.832 2.044 -31.435 1.00 50.00 260 LEU A N 1
ATOM 2083 C CA . LEU A 1 260 ? 40.357 2.268 -32.814 1.00 50.00 260 LEU A CA 1
ATOM 2084 C C . LEU A 1 260 ? 41.354 3.067 -33.676 1.00 50.00 260 LEU A C 1
ATOM 2086 O O . LEU A 1 260 ? 41.250 3.032 -34.905 1.00 50.00 260 LEU A O 1
ATOM 2090 N N . GLU A 1 261 ? 42.298 3.791 -33.065 1.00 51.34 261 GLU A N 1
ATOM 2091 C CA . GLU A 1 261 ? 43.316 4.570 -33.785 1.00 51.34 261 GLU A CA 1
ATOM 2092 C C . GLU A 1 261 ? 44.542 3.730 -34.186 1.00 51.34 261 GLU A C 1
ATOM 2094 O O . GLU A 1 261 ? 45.301 4.128 -35.077 1.00 51.34 261 GLU A O 1
ATOM 2099 N N . GLU A 1 262 ? 44.714 2.536 -33.606 1.00 55.94 262 GLU A N 1
ATOM 2100 C CA . GLU A 1 262 ? 45.816 1.636 -33.938 1.00 55.94 262 GLU A CA 1
ATOM 2101 C C . GLU A 1 262 ? 45.616 0.976 -35.315 1.00 55.94 262 GLU A C 1
ATOM 2103 O O . GLU A 1 262 ? 44.565 0.435 -35.669 1.00 55.94 262 GLU A O 1
ATOM 2108 N N . SER A 1 263 ? 46.661 1.029 -36.147 1.00 49.69 263 SER A N 1
ATOM 2109 C CA . SER A 1 263 ? 46.609 0.633 -37.561 1.00 49.69 263 SER A CA 1
ATOM 2110 C C . SER A 1 263 ? 46.277 -0.843 -37.816 1.00 49.69 263 SER A C 1
ATOM 2112 O O . SER A 1 263 ? 45.899 -1.189 -38.937 1.00 49.69 263 SER A O 1
ATOM 2114 N N . GLU A 1 264 ? 46.387 -1.694 -36.794 1.00 53.88 264 GLU A N 1
ATOM 2115 C CA . GLU A 1 264 ? 46.226 -3.149 -36.880 1.00 53.88 264 GLU A CA 1
ATOM 2116 C C . GLU A 1 264 ? 44.754 -3.589 -37.029 1.00 53.88 264 GLU A C 1
ATOM 2118 O O . GLU A 1 264 ? 44.480 -4.702 -37.476 1.00 53.88 264 GLU A O 1
ATOM 2123 N N . TRP A 1 265 ? 43.776 -2.734 -36.696 1.00 58.91 265 TRP A N 1
ATOM 2124 C CA . TRP A 1 265 ? 42.372 -3.149 -36.505 1.00 58.91 265 TRP A CA 1
ATOM 2125 C C . TRP A 1 265 ? 41.408 -2.704 -37.617 1.00 58.91 265 TRP A C 1
ATOM 2127 O O . TRP A 1 265 ? 40.190 -2.854 -37.514 1.00 58.91 265 TRP A O 1
ATOM 2137 N N . LYS A 1 266 ? 41.941 -2.198 -38.737 1.00 65.00 266 LYS A N 1
ATOM 2138 C CA . LYS A 1 266 ? 41.161 -1.647 -39.867 1.00 65.00 266 LYS A CA 1
ATOM 2139 C C . LYS A 1 266 ? 40.430 -2.693 -40.719 1.00 65.00 266 LYS A C 1
ATOM 2141 O O . LYS A 1 266 ? 39.718 -2.327 -41.656 1.00 65.00 266 LYS A O 1
ATOM 2146 N N . HIS A 1 267 ? 40.599 -3.988 -40.444 1.00 69.94 267 HIS A N 1
ATOM 2147 C CA . HIS A 1 267 ? 39.941 -5.031 -41.226 1.00 69.94 267 HIS A CA 1
ATOM 2148 C C . HIS A 1 267 ? 38.408 -4.970 -41.032 1.00 69.94 267 HIS A C 1
ATOM 2150 O O . HIS A 1 267 ? 37.950 -4.980 -39.886 1.00 69.94 267 HIS A O 1
ATOM 2156 N N . PRO A 1 268 ? 37.583 -4.988 -42.104 1.00 73.31 268 PRO A N 1
ATOM 2157 C CA . PRO A 1 268 ? 36.125 -4.823 -42.006 1.00 73.31 268 PRO A CA 1
ATOM 2158 C C . PRO A 1 268 ? 35.436 -5.795 -41.040 1.00 73.31 268 PRO A C 1
ATOM 2160 O O . PRO A 1 268 ? 34.429 -5.463 -40.423 1.00 73.31 268 PRO A O 1
ATOM 2163 N N . ILE A 1 269 ? 36.000 -6.996 -40.892 1.00 75.44 269 ILE A N 1
ATOM 2164 C CA . ILE A 1 269 ? 35.495 -8.049 -40.001 1.00 75.44 269 ILE A CA 1
ATOM 2165 C C . ILE A 1 269 ? 35.742 -7.718 -38.519 1.00 75.44 269 ILE A C 1
ATOM 2167 O O . ILE A 1 269 ? 34.887 -8.001 -37.683 1.00 75.44 269 ILE A O 1
ATOM 2171 N N . LEU A 1 270 ? 36.878 -7.094 -38.187 1.00 77.00 270 LEU A N 1
ATOM 2172 C CA . LEU A 1 270 ? 37.215 -6.714 -36.811 1.00 77.00 270 LEU A CA 1
ATOM 2173 C C . LEU A 1 270 ? 36.387 -5.505 -36.355 1.00 77.00 270 LEU A C 1
ATOM 2175 O O . LEU A 1 270 ? 35.937 -5.473 -35.212 1.00 77.00 270 LEU A O 1
ATOM 2179 N N . LEU A 1 271 ? 36.060 -4.584 -37.271 1.00 76.75 271 LEU A N 1
ATOM 2180 C CA . LEU A 1 271 ? 35.179 -3.440 -36.992 1.00 76.75 271 LEU A CA 1
ATOM 2181 C C . LEU A 1 271 ? 33.781 -3.858 -36.506 1.00 76.75 271 LEU A C 1
ATOM 2183 O O . LEU A 1 271 ? 33.189 -3.178 -35.668 1.00 76.75 271 LEU A O 1
ATOM 2187 N N . VAL A 1 272 ? 33.254 -4.993 -36.982 1.00 80.06 272 VAL A N 1
ATOM 2188 C CA . VAL A 1 272 ? 31.973 -5.540 -36.496 1.00 80.06 272 VAL A CA 1
ATOM 2189 C C . VAL A 1 272 ? 32.069 -5.925 -35.018 1.00 80.06 272 VAL A C 1
ATOM 2191 O O . VAL A 1 272 ? 31.149 -5.648 -34.251 1.00 80.06 272 VAL A O 1
ATOM 2194 N N . ILE A 1 273 ? 33.186 -6.531 -34.612 1.00 78.25 273 ILE A N 1
ATOM 2195 C CA . ILE A 1 273 ? 33.425 -6.974 -33.233 1.00 78.25 273 ILE A CA 1
ATOM 2196 C C . ILE A 1 273 ? 33.635 -5.766 -32.321 1.00 78.25 273 ILE A C 1
ATOM 2198 O O . ILE A 1 273 ? 33.046 -5.709 -31.243 1.00 78.25 273 ILE A O 1
ATOM 2202 N N . VAL A 1 274 ? 34.386 -4.761 -32.780 1.00 78.25 274 VAL A N 1
ATOM 2203 C CA . VAL A 1 274 ? 34.569 -3.501 -32.046 1.00 78.25 274 VAL A CA 1
ATOM 2204 C C . VAL A 1 274 ? 33.224 -2.813 -31.799 1.00 78.25 274 VAL A C 1
ATOM 2206 O O . VAL A 1 274 ? 32.900 -2.498 -30.656 1.00 78.25 274 VAL A O 1
ATOM 2209 N N . LYS A 1 275 ? 32.376 -2.686 -32.827 1.00 81.12 275 LYS A N 1
ATOM 2210 C CA . LYS A 1 275 ? 31.038 -2.091 -32.681 1.00 81.12 275 LYS A CA 1
ATOM 2211 C C . LYS A 1 275 ? 30.144 -2.872 -31.713 1.00 81.12 275 LYS A C 1
ATOM 2213 O O . LYS A 1 275 ? 29.385 -2.286 -30.948 1.00 81.12 275 LYS A O 1
ATOM 2218 N N . GLN A 1 276 ? 30.211 -4.202 -31.724 1.00 82.38 276 GLN A N 1
ATOM 2219 C CA . GLN A 1 276 ? 29.456 -5.026 -30.774 1.00 82.38 276 GLN A CA 1
ATOM 2220 C C . GLN A 1 276 ? 29.991 -4.926 -29.340 1.00 82.38 276 GLN A C 1
ATOM 2222 O O . GLN A 1 276 ? 29.220 -5.099 -28.395 1.00 82.38 276 GLN A O 1
ATOM 2227 N N . ASN A 1 277 ? 31.284 -4.662 -29.160 1.00 80.81 277 ASN A N 1
ATOM 2228 C CA . ASN A 1 277 ? 31.880 -4.396 -27.852 1.00 80.81 277 ASN A CA 1
ATOM 2229 C C . ASN A 1 277 ? 31.463 -3.021 -27.317 1.00 80.81 277 ASN A C 1
ATOM 2231 O O . ASN A 1 277 ? 31.136 -2.908 -26.140 1.00 80.81 277 ASN A O 1
ATOM 2235 N N . GLU A 1 278 ? 31.378 -2.011 -28.182 1.00 77.81 278 GLU A N 1
ATOM 2236 C CA . GLU A 1 278 ? 30.843 -0.688 -27.841 1.00 77.81 278 GLU A CA 1
ATOM 2237 C C . GLU A 1 278 ? 29.364 -0.765 -27.419 1.00 77.81 278 GLU A C 1
ATOM 2239 O O . GLU A 1 278 ? 28.973 -0.227 -26.383 1.00 77.81 278 GLU A O 1
ATOM 2244 N N . ILE A 1 279 ? 28.536 -1.509 -28.164 1.00 84.31 279 ILE A N 1
ATOM 2245 C CA . ILE A 1 279 ? 27.129 -1.753 -27.794 1.00 84.31 279 ILE A CA 1
ATOM 2246 C C . ILE A 1 279 ? 27.030 -2.458 -26.432 1.00 84.31 279 ILE A C 1
ATOM 2248 O O . ILE A 1 279 ? 26.185 -2.112 -25.611 1.00 84.31 279 ILE A O 1
ATOM 2252 N N . LEU A 1 280 ? 27.905 -3.429 -26.162 1.00 84.94 280 LEU A N 1
ATOM 2253 C CA . LEU A 1 280 ? 27.928 -4.126 -24.876 1.00 84.94 280 LEU A CA 1
ATOM 2254 C C . LEU A 1 280 ? 28.339 -3.191 -23.726 1.00 84.94 280 LEU A C 1
ATOM 2256 O O . LEU A 1 280 ? 27.734 -3.220 -22.658 1.00 84.94 280 LEU A O 1
ATOM 2260 N N . ALA A 1 281 ? 29.338 -2.337 -23.948 1.00 77.69 281 ALA A N 1
ATOM 2261 C CA . ALA A 1 281 ? 29.811 -1.382 -22.954 1.00 77.69 281 ALA A CA 1
ATOM 2262 C C . ALA A 1 281 ? 28.793 -0.257 -22.680 1.00 77.69 281 ALA A C 1
ATOM 2264 O O . ALA A 1 281 ? 28.618 0.172 -21.541 1.00 77.69 281 ALA A O 1
ATOM 2265 N N . THR A 1 282 ? 28.061 0.190 -23.703 1.00 82.50 282 THR A N 1
ATOM 2266 C CA . THR A 1 282 ? 26.953 1.145 -23.528 1.00 82.50 282 THR A CA 1
ATOM 2267 C C . THR A 1 282 ? 25.772 0.518 -22.785 1.00 82.50 282 THR A C 1
ATOM 2269 O O . THR A 1 282 ? 25.209 1.162 -21.900 1.00 82.50 282 THR A O 1
ATOM 2272 N N . ALA A 1 283 ? 25.438 -0.748 -23.063 1.00 85.81 283 ALA A N 1
ATOM 2273 C CA . ALA A 1 283 ? 24.435 -1.492 -22.299 1.00 85.81 283 ALA A CA 1
ATOM 2274 C C . ALA A 1 283 ? 24.839 -1.657 -20.822 1.00 85.81 283 ALA A C 1
ATOM 2276 O O . ALA A 1 283 ? 24.010 -1.461 -19.933 1.00 85.81 283 ALA A O 1
ATOM 2277 N N . LEU A 1 284 ? 26.120 -1.930 -20.550 1.00 84.69 284 LEU A N 1
ATOM 2278 C CA . LEU A 1 284 ? 26.665 -1.967 -19.192 1.00 84.69 284 LEU A CA 1
ATOM 2279 C C . LEU A 1 284 ? 26.435 -0.641 -18.447 1.00 84.69 284 LEU A C 1
ATOM 2281 O O . LEU A 1 284 ? 25.933 -0.643 -17.323 1.00 84.69 284 LEU A O 1
ATOM 2285 N N . ASN A 1 285 ? 26.737 0.492 -19.088 1.00 79.56 285 ASN A N 1
ATOM 2286 C CA . ASN A 1 285 ? 26.519 1.820 -18.504 1.00 79.56 285 ASN A CA 1
ATOM 2287 C C . ASN A 1 285 ? 25.036 2.110 -18.217 1.00 79.56 285 ASN A C 1
ATOM 2289 O O . ASN A 1 285 ? 24.715 2.650 -17.156 1.00 79.56 285 ASN A O 1
ATOM 2293 N N . ASP A 1 286 ? 24.123 1.714 -19.111 1.00 86.56 286 ASP A N 1
ATOM 2294 C CA . ASP A 1 286 ? 22.675 1.837 -18.877 1.00 86.56 286 ASP A CA 1
ATOM 2295 C C . ASP A 1 286 ? 22.243 1.023 -17.644 1.00 86.56 286 ASP A C 1
ATOM 2297 O O . ASP A 1 286 ? 21.462 1.500 -16.819 1.00 86.56 286 ASP A O 1
ATOM 2301 N N . TYR A 1 287 ? 22.800 -0.173 -17.435 1.00 85.25 287 TYR A N 1
ATOM 2302 C CA . TYR A 1 287 ? 22.520 -0.962 -16.231 1.00 85.25 287 TYR A CA 1
ATOM 2303 C C . TYR A 1 287 ? 23.077 -0.350 -14.943 1.00 85.25 287 TYR A C 1
ATOM 2305 O O . TYR A 1 287 ? 22.391 -0.402 -13.919 1.00 85.25 287 TYR A O 1
ATOM 2313 N N . ILE A 1 288 ? 24.249 0.287 -14.979 1.00 79.12 288 ILE A N 1
ATOM 2314 C CA . ILE A 1 288 ? 24.778 1.044 -13.832 1.00 79.12 288 ILE A CA 1
ATOM 2315 C C . ILE A 1 288 ? 23.824 2.194 -13.473 1.00 79.12 288 ILE A C 1
ATOM 2317 O O . ILE A 1 288 ? 23.447 2.358 -12.310 1.00 79.12 288 ILE A O 1
ATOM 2321 N N . GLU A 1 289 ? 23.353 2.953 -14.467 1.00 79.25 289 GLU A N 1
ATOM 2322 C CA . GLU A 1 289 ? 22.403 4.047 -14.242 1.00 79.25 289 GLU A CA 1
ATOM 2323 C C . GLU A 1 289 ? 21.052 3.535 -13.713 1.00 79.25 289 GLU A C 1
ATOM 2325 O O . GLU A 1 289 ? 20.471 4.106 -12.783 1.00 79.25 289 GLU A O 1
ATOM 2330 N N . ARG A 1 290 ? 20.546 2.429 -14.269 1.00 86.12 290 ARG A N 1
ATOM 2331 C CA . ARG A 1 290 ? 19.319 1.773 -13.793 1.00 86.12 290 ARG A CA 1
ATOM 2332 C C . ARG A 1 290 ? 19.457 1.268 -12.363 1.00 86.12 290 ARG A C 1
ATOM 2334 O O . ARG A 1 290 ? 18.485 1.378 -11.615 1.00 86.12 290 ARG A O 1
ATOM 2341 N N . SER A 1 291 ? 20.621 0.742 -11.989 1.00 82.44 291 SER A N 1
ATOM 2342 C CA . SER A 1 291 ? 20.918 0.307 -10.624 1.00 82.44 291 SER A CA 1
ATOM 2343 C C . SER A 1 291 ? 20.890 1.487 -9.652 1.00 82.44 291 SER A C 1
ATOM 2345 O O . SER A 1 291 ? 20.144 1.465 -8.675 1.00 82.44 291 SER A O 1
ATOM 2347 N N . SER A 1 292 ? 21.566 2.589 -9.987 1.00 76.19 292 SER A N 1
ATOM 2348 C CA . SER A 1 292 ? 21.536 3.817 -9.180 1.00 76.19 292 SER A CA 1
ATOM 2349 C C . SER A 1 292 ? 20.110 4.362 -8.993 1.00 76.19 292 SER A C 1
ATOM 2351 O O . SER A 1 292 ? 19.679 4.640 -7.872 1.00 76.19 292 SER A O 1
ATOM 2353 N N . LYS A 1 293 ? 19.318 4.431 -10.074 1.00 82.62 293 LYS A N 1
ATOM 2354 C CA . LYS A 1 293 ? 17.904 4.843 -10.001 1.00 82.62 293 LYS A CA 1
ATOM 2355 C C . LYS A 1 293 ? 17.066 3.905 -9.133 1.00 82.62 293 LYS A C 1
ATOM 2357 O O . LYS A 1 293 ? 16.155 4.372 -8.450 1.00 82.62 293 LYS A O 1
ATOM 2362 N N . LEU A 1 294 ? 17.331 2.600 -9.183 1.00 85.50 294 LEU A N 1
ATOM 2363 C CA . LEU A 1 294 ? 16.609 1.603 -8.396 1.00 85.50 294 LEU A CA 1
ATOM 2364 C C . LEU A 1 294 ? 16.866 1.779 -6.897 1.00 85.50 294 LEU A C 1
ATOM 2366 O O . LEU A 1 294 ? 15.910 1.745 -6.127 1.00 85.50 294 LEU A O 1
ATOM 2370 N N . ILE A 1 295 ? 18.111 2.039 -6.500 1.00 76.31 295 ILE A N 1
ATOM 2371 C CA . ILE A 1 295 ? 18.486 2.270 -5.097 1.00 76.31 295 ILE A CA 1
ATOM 2372 C C . ILE A 1 295 ? 17.719 3.470 -4.524 1.00 76.31 295 ILE A C 1
ATOM 2374 O O . ILE A 1 295 ? 17.067 3.353 -3.488 1.00 76.31 295 ILE A O 1
ATOM 2378 N N . VAL A 1 296 ? 17.675 4.592 -5.252 1.00 76.06 296 VAL A N 1
ATOM 2379 C CA . VAL A 1 296 ? 16.906 5.781 -4.832 1.00 76.06 296 VAL A CA 1
ATOM 2380 C C . VAL A 1 296 ? 15.401 5.481 -4.751 1.00 76.06 296 VAL A C 1
ATOM 2382 O O . VAL A 1 296 ? 14.705 5.935 -3.841 1.00 76.06 296 VAL A O 1
ATOM 2385 N N . GLN A 1 297 ? 14.863 4.705 -5.699 1.00 80.12 297 GLN A N 1
ATOM 2386 C CA . GLN A 1 297 ? 13.451 4.299 -5.676 1.00 80.12 297 GLN A CA 1
ATOM 2387 C C . GLN A 1 297 ? 13.120 3.385 -4.494 1.00 80.12 297 GLN A C 1
ATOM 2389 O O . GLN A 1 297 ? 12.025 3.496 -3.936 1.00 80.12 297 GLN A O 1
ATOM 2394 N N . LYS A 1 298 ? 14.040 2.491 -4.126 1.00 83.38 298 LYS A N 1
ATOM 2395 C CA . LYS A 1 298 ? 13.917 1.593 -2.979 1.00 83.38 298 LYS A CA 1
ATOM 2396 C C . LYS A 1 298 ? 13.869 2.388 -1.679 1.00 83.38 298 LYS A C 1
ATOM 2398 O O . LYS A 1 298 ? 12.852 2.309 -0.997 1.00 83.38 298 LYS A O 1
ATOM 2403 N N . ALA A 1 299 ? 14.849 3.256 -1.429 1.00 73.88 299 ALA A N 1
ATOM 2404 C CA . ALA A 1 299 ? 14.887 4.100 -0.233 1.00 73.88 299 ALA A CA 1
ATOM 2405 C C . ALA A 1 299 ? 13.625 4.970 -0.075 1.00 73.88 299 ALA A C 1
ATOM 2407 O O . ALA A 1 299 ? 13.011 5.051 0.990 1.00 73.88 299 ALA A O 1
ATOM 2408 N N . ARG A 1 300 ? 13.136 5.564 -1.174 1.00 76.56 300 ARG A N 1
ATOM 2409 C CA . ARG A 1 300 ? 11.880 6.332 -1.159 1.00 76.56 300 ARG A CA 1
ATOM 2410 C C . ARG A 1 300 ? 10.670 5.482 -0.761 1.00 76.56 300 ARG A C 1
ATOM 2412 O O . ARG A 1 300 ? 9.783 5.967 -0.057 1.00 76.56 300 ARG A O 1
ATOM 2419 N N . ASN A 1 301 ? 10.601 4.244 -1.245 1.00 80.19 301 ASN A N 1
ATOM 2420 C CA . ASN A 1 301 ? 9.507 3.334 -0.924 1.00 80.19 301 ASN A CA 1
ATOM 2421 C C . ASN A 1 301 ? 9.613 2.772 0.500 1.00 80.19 301 ASN A C 1
ATOM 2423 O O . ASN A 1 301 ? 8.572 2.577 1.119 1.00 80.19 301 ASN A O 1
ATOM 2427 N N . GLU A 1 302 ? 10.820 2.570 1.029 1.00 80.19 302 GLU A N 1
ATOM 2428 C CA . GLU A 1 302 ? 11.053 2.201 2.434 1.00 80.19 302 GLU A CA 1
ATOM 2429 C C . GLU A 1 302 ? 10.572 3.312 3.369 1.00 80.19 302 GLU A C 1
ATOM 2431 O O . GLU A 1 302 ? 9.755 3.070 4.255 1.00 80.19 302 GLU A O 1
ATOM 2436 N N . ASN A 1 303 ? 10.950 4.561 3.090 1.00 75.12 303 ASN A N 1
ATOM 2437 C CA . ASN A 1 303 ? 10.451 5.717 3.836 1.00 75.12 303 ASN A CA 1
ATOM 2438 C C . ASN A 1 303 ? 8.923 5.817 3.779 1.00 75.12 303 ASN A C 1
ATOM 2440 O O . ASN A 1 303 ? 8.261 6.062 4.788 1.00 75.12 303 ASN A O 1
ATOM 2444 N N . ARG A 1 304 ? 8.334 5.573 2.604 1.00 79.00 304 ARG A N 1
ATOM 2445 C CA . ARG A 1 304 ? 6.878 5.546 2.450 1.00 79.00 304 ARG A CA 1
ATOM 2446 C C . ARG A 1 304 ? 6.226 4.418 3.254 1.00 79.00 304 ARG A C 1
ATOM 2448 O O . ARG A 1 304 ? 5.171 4.649 3.838 1.00 79.00 304 ARG A O 1
ATOM 2455 N N . LEU A 1 305 ? 6.824 3.227 3.278 1.00 82.81 305 LEU A N 1
ATOM 2456 C CA . LEU A 1 305 ? 6.346 2.097 4.073 1.00 82.81 305 LEU A CA 1
ATOM 2457 C C . LEU A 1 305 ? 6.342 2.452 5.564 1.00 82.81 305 LEU A C 1
ATOM 2459 O O . LEU A 1 305 ? 5.312 2.298 6.216 1.00 82.81 305 LEU A O 1
ATOM 2463 N N . ASN A 1 306 ? 7.440 3.013 6.069 1.00 76.75 306 ASN A N 1
ATOM 2464 C CA . ASN A 1 306 ? 7.563 3.425 7.468 1.00 76.75 306 ASN A CA 1
ATOM 2465 C C . ASN A 1 306 ? 6.537 4.500 7.845 1.00 76.75 306 ASN A C 1
ATOM 2467 O O . ASN A 1 306 ? 5.888 4.397 8.883 1.00 76.75 306 ASN A O 1
ATOM 2471 N N . LEU A 1 307 ? 6.314 5.493 6.977 1.00 79.25 307 LEU A N 1
ATOM 2472 C CA . LEU A 1 307 ? 5.268 6.499 7.185 1.00 79.25 307 LEU A CA 1
ATOM 2473 C C . LEU A 1 307 ? 3.871 5.871 7.279 1.00 79.25 307 LEU A C 1
ATOM 2475 O O . LEU A 1 307 ? 3.075 6.276 8.122 1.00 79.25 307 LEU A O 1
ATOM 2479 N N . ILE A 1 308 ? 3.567 4.875 6.442 1.00 81.81 308 ILE A N 1
ATOM 2480 C CA . ILE A 1 308 ? 2.272 4.181 6.473 1.00 81.81 308 ILE A CA 1
ATOM 2481 C C . ILE A 1 308 ? 2.125 3.353 7.746 1.00 81.81 308 ILE A C 1
ATOM 2483 O O . ILE A 1 308 ? 1.072 3.412 8.371 1.00 81.81 308 ILE A O 1
ATOM 2487 N N . ILE A 1 309 ? 3.167 2.628 8.159 1.00 79.44 309 ILE A N 1
ATOM 2488 C CA . ILE A 1 309 ? 3.164 1.855 9.408 1.00 79.44 309 ILE A CA 1
ATOM 2489 C C . ILE A 1 309 ? 2.940 2.786 10.605 1.00 79.44 309 ILE A C 1
ATOM 2491 O O . ILE A 1 309 ? 2.063 2.526 11.428 1.00 79.44 309 ILE A O 1
ATOM 2495 N N . ASN A 1 310 ? 3.663 3.904 10.670 1.00 76.75 310 ASN A N 1
ATOM 2496 C CA . ASN A 1 310 ? 3.528 4.871 11.758 1.00 76.75 310 ASN A CA 1
ATOM 2497 C C . ASN A 1 310 ? 2.133 5.504 11.788 1.00 76.75 310 ASN A C 1
ATOM 2499 O O . ASN A 1 310 ? 1.526 5.595 12.852 1.00 76.75 310 ASN A O 1
ATOM 2503 N N . ASN A 1 311 ? 1.589 5.885 10.628 1.00 79.06 311 ASN A N 1
ATOM 2504 C CA . ASN A 1 311 ? 0.238 6.441 10.536 1.00 79.06 311 ASN A CA 1
ATOM 2505 C C . ASN A 1 311 ? -0.840 5.407 10.879 1.00 79.06 311 ASN A C 1
ATOM 2507 O O . ASN A 1 311 ? -1.821 5.754 11.531 1.00 79.06 311 ASN A O 1
ATOM 2511 N N . TYR A 1 312 ? -0.654 4.144 10.485 1.00 82.88 312 TYR A N 1
ATOM 2512 C CA . TYR A 1 312 ? -1.533 3.035 10.855 1.00 82.88 312 TYR A CA 1
ATOM 2513 C C . TYR A 1 312 ? -1.571 2.856 12.374 1.00 82.88 312 TYR A C 1
ATOM 2515 O O . TYR A 1 312 ? -2.642 2.875 12.976 1.00 82.88 312 TYR A O 1
ATOM 2523 N N . VAL A 1 313 ? -0.398 2.761 13.006 1.00 77.25 313 VAL A N 1
ATOM 2524 C CA . VAL A 1 313 ? -0.269 2.587 14.458 1.00 77.25 313 VAL A CA 1
ATOM 2525 C C . VAL A 1 313 ? -0.814 3.805 15.210 1.00 77.25 313 VAL A C 1
ATOM 2527 O O . VAL A 1 313 ? -1.532 3.644 16.195 1.00 77.25 313 VAL A O 1
ATOM 2530 N N . ALA A 1 314 ? -0.530 5.024 14.746 1.00 77.62 314 ALA A N 1
ATOM 2531 C CA . ALA A 1 314 ? -1.057 6.252 15.341 1.00 77.62 314 ALA A CA 1
ATOM 2532 C C . ALA A 1 314 ? -2.585 6.343 15.220 1.00 77.62 314 ALA A C 1
ATOM 2534 O O . ALA A 1 314 ? -3.258 6.755 16.166 1.00 77.62 314 ALA A O 1
ATOM 2535 N N . LEU A 1 315 ? -3.145 5.934 14.078 1.00 79.75 315 LEU A N 1
ATOM 2536 C CA . LEU A 1 315 ? -4.588 5.887 13.885 1.00 79.75 315 LEU A CA 1
ATOM 2537 C C . LEU A 1 315 ? -5.235 4.849 14.808 1.00 79.75 315 LEU A C 1
ATOM 2539 O O . LEU A 1 315 ? -6.209 5.170 15.480 1.00 79.75 315 LEU A O 1
ATOM 2543 N N . GLN A 1 316 ? -4.669 3.644 14.891 1.00 80.00 316 GLN A N 1
ATOM 2544 C CA . GLN A 1 316 ? -5.159 2.591 15.781 1.00 80.00 316 GLN A CA 1
ATOM 2545 C C . GLN A 1 316 ? -5.151 3.052 17.246 1.00 80.00 316 GLN A C 1
ATOM 2547 O O . GLN A 1 316 ? -6.141 2.875 17.949 1.00 80.00 316 GLN A O 1
ATOM 2552 N N . GLN A 1 317 ? -4.085 3.729 17.686 1.00 72.88 317 GLN A N 1
ATOM 2553 C CA . GLN A 1 317 ? -4.010 4.326 19.025 1.00 72.88 317 GLN A CA 1
ATOM 2554 C C . GLN A 1 317 ? -5.117 5.355 19.265 1.00 72.88 317 GLN A C 1
ATOM 2556 O O . GLN A 1 317 ? -5.785 5.316 20.297 1.00 72.88 317 GLN A O 1
ATOM 2561 N N . ARG A 1 318 ? -5.336 6.274 18.318 1.00 73.12 318 ARG A N 1
ATOM 2562 C CA . ARG A 1 318 ? -6.378 7.300 18.460 1.00 73.12 318 ARG A CA 1
ATOM 2563 C C . ARG A 1 318 ? -7.775 6.692 18.516 1.00 73.12 318 ARG A C 1
ATOM 2565 O O . ARG A 1 318 ? -8.555 7.111 19.362 1.00 73.12 318 ARG A O 1
ATOM 2572 N N . LEU A 1 319 ? -8.045 5.675 17.697 1.00 75.88 319 LEU A N 1
ATOM 2573 C CA . LEU A 1 319 ? -9.309 4.936 17.720 1.00 75.88 319 LEU A CA 1
ATOM 2574 C C . LEU A 1 319 ? -9.543 4.232 19.066 1.00 75.88 319 LEU A C 1
ATOM 2576 O O . LEU A 1 319 ? -10.660 4.237 19.560 1.00 75.88 319 LEU A O 1
ATOM 2580 N N . THR A 1 320 ? -8.502 3.676 19.699 1.00 71.88 320 THR A N 1
ATOM 2581 C CA . THR A 1 320 ? -8.646 3.035 21.025 1.00 71.88 320 THR A CA 1
ATOM 2582 C C . THR A 1 320 ? -8.841 4.018 22.181 1.00 71.88 320 THR A C 1
ATOM 2584 O O . THR A 1 320 ? -9.373 3.636 23.220 1.00 71.88 320 THR A O 1
ATOM 2587 N N . LEU A 1 321 ? -8.373 5.262 22.036 1.00 69.00 321 LEU A N 1
ATOM 2588 C CA . LEU A 1 321 ? -8.360 6.250 23.119 1.00 69.00 321 LEU A CA 1
ATOM 2589 C C . LEU A 1 321 ? -9.563 7.202 23.082 1.00 69.00 321 LEU A C 1
ATOM 2591 O O . LEU A 1 321 ? -9.932 7.728 24.131 1.00 69.00 321 LEU A O 1
ATOM 2595 N N . TYR A 1 322 ? -10.164 7.437 21.912 1.00 63.03 322 TYR A N 1
ATOM 2596 C CA . TYR A 1 322 ? -11.215 8.439 21.734 1.00 63.03 322 TYR A CA 1
ATOM 2597 C C . TYR A 1 322 ? -12.289 7.968 20.745 1.00 63.03 322 TYR A C 1
ATOM 2599 O O . TYR A 1 322 ? -12.070 7.961 19.537 1.00 63.03 322 TYR A O 1
ATOM 2607 N N . ASP A 1 323 ? -13.472 7.643 21.274 1.00 56.72 323 ASP A N 1
ATOM 2608 C CA . ASP A 1 323 ? -14.631 7.169 20.496 1.00 56.72 323 ASP A CA 1
ATOM 2609 C C . ASP A 1 323 ? -15.401 8.312 19.786 1.00 56.72 323 ASP A C 1
ATOM 2611 O O . ASP A 1 323 ? -16.222 8.056 18.911 1.00 56.72 323 ASP A O 1
ATOM 2615 N N . ASP A 1 324 ? -15.148 9.588 20.128 1.00 55.59 324 ASP A N 1
ATOM 2616 C CA . ASP A 1 324 ? -15.989 10.720 19.682 1.00 55.59 324 ASP A CA 1
ATOM 2617 C C . ASP A 1 324 ? -15.197 12.013 19.377 1.00 55.59 324 ASP A C 1
ATOM 2619 O O . ASP A 1 324 ? -15.553 13.108 19.815 1.00 55.59 324 ASP A O 1
ATOM 2623 N N . ASP A 1 325 ? -14.082 11.904 18.642 1.00 61.28 325 ASP A N 1
ATOM 2624 C CA . ASP A 1 325 ? -13.330 13.074 18.156 1.00 61.28 325 ASP A CA 1
ATOM 2625 C C . ASP A 1 325 ? -13.634 13.376 16.673 1.00 61.28 325 ASP A C 1
ATOM 2627 O O . ASP A 1 325 ? -13.269 12.637 15.758 1.00 61.28 325 ASP A O 1
ATOM 2631 N N . GLU A 1 326 ? -14.286 14.511 16.417 1.00 61.16 326 GLU A N 1
ATOM 2632 C CA . GLU A 1 326 ? -14.596 15.029 15.077 1.00 61.16 326 GLU A CA 1
ATOM 2633 C C . GLU A 1 326 ? -13.332 15.275 14.228 1.00 61.16 326 GLU A C 1
ATOM 2635 O O . GLU A 1 326 ? -13.338 15.091 13.004 1.00 61.16 326 GLU A O 1
ATOM 2640 N N . ALA A 1 327 ? -12.223 15.666 14.870 1.00 65.44 327 ALA A N 1
ATOM 2641 C CA . ALA A 1 327 ? -10.952 15.891 14.190 1.00 65.44 327 ALA A CA 1
ATOM 2642 C C . ALA A 1 327 ? -10.372 14.581 13.634 1.00 65.44 327 ALA A C 1
ATOM 2644 O O . ALA A 1 327 ? -9.720 14.589 12.585 1.00 65.44 327 ALA A O 1
ATOM 2645 N N . LEU A 1 328 ? -10.669 13.449 14.284 1.00 70.00 328 LEU A N 1
ATOM 2646 C CA . LEU A 1 328 ? -10.247 12.123 13.845 1.00 70.00 328 LEU A CA 1
ATOM 2647 C C . LEU A 1 328 ? -10.936 11.725 12.534 1.00 70.00 328 LEU A C 1
ATOM 2649 O O . LEU A 1 328 ? -10.263 11.278 11.609 1.00 70.00 328 LEU A O 1
ATOM 2653 N N . GLY A 1 329 ? -12.246 11.958 12.404 1.00 69.25 329 GLY A N 1
ATOM 2654 C CA . GLY A 1 329 ? -12.997 11.628 11.185 1.00 69.25 329 GLY A CA 1
ATOM 2655 C C . GLY A 1 329 ? -12.568 12.445 9.955 1.00 69.25 329 GLY A C 1
ATOM 2656 O O . GLY A 1 329 ? -12.489 11.914 8.842 1.00 69.25 329 GLY A O 1
ATOM 2657 N N . SER A 1 330 ? -12.241 13.730 10.142 1.00 68.69 330 SER A N 1
ATOM 2658 C CA . SER A 1 330 ? -11.644 14.587 9.099 1.00 68.69 330 SER A CA 1
ATOM 2659 C C . SER A 1 330 ? -10.261 14.076 8.673 1.00 68.69 330 SER A C 1
ATOM 2661 O O . SER A 1 330 ? -9.983 13.949 7.476 1.00 68.69 330 SER A O 1
ATOM 2663 N N . GLU A 1 331 ? -9.414 13.713 9.637 1.00 72.62 331 GLU A N 1
ATOM 2664 C CA . GLU A 1 331 ? -8.053 13.240 9.383 1.00 72.62 331 GLU A CA 1
ATOM 2665 C C . GLU A 1 331 ? -8.025 11.864 8.698 1.00 72.62 331 GLU A C 1
ATOM 2667 O O . GLU A 1 331 ? -7.349 11.712 7.680 1.00 72.62 331 GLU A O 1
ATOM 2672 N N . ILE A 1 332 ? -8.833 10.898 9.161 1.00 73.38 332 ILE A N 1
ATOM 2673 C CA . ILE A 1 332 ? -9.042 9.587 8.510 1.00 73.38 332 ILE A CA 1
ATOM 2674 C C . ILE A 1 332 ? -9.375 9.793 7.031 1.00 73.38 332 ILE A C 1
ATOM 2676 O O . ILE A 1 332 ? -8.798 9.164 6.141 1.00 73.38 332 ILE A O 1
ATOM 2680 N N . ARG A 1 333 ? -10.282 10.727 6.736 1.00 70.75 333 ARG A N 1
ATOM 2681 C CA . ARG A 1 333 ? -10.707 11.000 5.366 1.00 70.75 333 ARG A CA 1
ATOM 2682 C C . ARG A 1 333 ? -9.620 11.663 4.519 1.00 70.75 333 ARG A C 1
ATOM 2684 O O . ARG A 1 333 ? -9.485 11.324 3.339 1.00 70.75 333 ARG A O 1
ATOM 2691 N N . LYS A 1 334 ? -8.841 12.591 5.081 1.00 72.00 334 LYS A N 1
ATOM 2692 C CA . LYS A 1 334 ? -7.671 13.166 4.396 1.00 72.00 334 LYS A CA 1
ATOM 2693 C C . LYS A 1 334 ? -6.655 12.074 4.079 1.00 72.00 334 LYS A C 1
ATOM 2695 O O . LYS A 1 334 ? -6.258 11.933 2.923 1.00 72.00 334 LYS A O 1
ATOM 2700 N N . GLN A 1 335 ? -6.303 11.252 5.060 1.00 71.75 335 GLN A N 1
ATOM 2701 C CA . GLN A 1 335 ? -5.349 10.155 4.900 1.00 71.75 335 GLN A CA 1
ATOM 2702 C C . GLN A 1 335 ? -5.816 9.147 3.840 1.00 71.75 335 GLN A C 1
ATOM 2704 O O . GLN A 1 335 ? -5.036 8.793 2.952 1.00 71.75 335 GLN A O 1
ATOM 2709 N N . PHE A 1 336 ? -7.109 8.803 3.822 1.00 69.69 336 PHE A N 1
ATOM 2710 C CA . PHE A 1 336 ? -7.712 7.960 2.783 1.00 69.69 336 PHE A CA 1
ATOM 2711 C C . PHE A 1 336 ? -7.506 8.523 1.368 1.00 69.69 336 PHE A C 1
ATOM 2713 O O . PHE A 1 336 ? -7.177 7.791 0.437 1.00 69.69 336 PHE A O 1
ATOM 27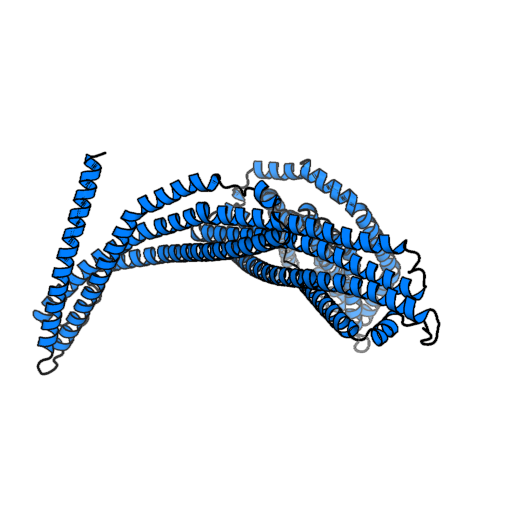20 N N . LYS A 1 337 ? -7.629 9.844 1.191 1.00 65.69 337 LYS A N 1
ATOM 2721 C CA . LYS A 1 337 ? -7.435 10.498 -0.113 1.00 65.69 337 LYS A CA 1
ATOM 2722 C C . LYS A 1 337 ? -5.975 10.638 -0.547 1.00 65.69 337 LYS A C 1
ATOM 2724 O O . LYS A 1 337 ? -5.732 10.788 -1.749 1.00 65.69 337 LYS A O 1
ATOM 2729 N N . TYR A 1 338 ? -5.023 10.669 0.387 1.00 61.50 338 TYR A N 1
ATOM 2730 C CA . TYR A 1 338 ? -3.619 10.990 0.100 1.00 61.50 338 TYR A CA 1
ATOM 2731 C C . TYR A 1 338 ? -2.679 9.770 0.087 1.00 61.50 338 TYR A C 1
ATOM 2733 O O . TYR A 1 338 ? -1.663 9.811 -0.606 1.00 61.50 338 TYR A O 1
ATOM 2741 N N . VAL A 1 339 ? -2.997 8.666 0.777 1.00 60.22 339 VAL A N 1
ATOM 2742 C CA . VAL A 1 339 ? -2.008 7.594 1.040 1.00 60.22 339 VAL A CA 1
ATOM 2743 C C . VAL A 1 339 ? -2.004 6.433 0.015 1.00 60.22 339 VAL A C 1
ATOM 2745 O O . VAL A 1 339 ? -1.019 5.697 -0.094 1.00 60.22 339 VAL A O 1
ATOM 2748 N N . LEU A 1 340 ? -3.015 6.296 -0.849 1.00 60.28 340 LEU A N 1
ATOM 2749 C CA . LEU A 1 340 ? -3.309 5.021 -1.536 1.00 60.28 340 LEU A CA 1
ATOM 2750 C C . LEU A 1 340 ? -2.796 4.859 -2.988 1.00 60.28 340 LEU A C 1
ATOM 2752 O O . LEU A 1 340 ? -3.412 4.160 -3.790 1.00 60.28 340 LEU A O 1
ATOM 2756 N N . THR A 1 341 ? -1.656 5.446 -3.378 1.00 65.50 341 THR A N 1
ATOM 2757 C CA . THR A 1 341 ? -1.076 5.105 -4.703 1.00 65.50 341 THR A CA 1
ATOM 2758 C C . THR A 1 341 ? -0.416 3.724 -4.650 1.00 65.50 341 THR A C 1
ATOM 2760 O O . THR A 1 341 ? 0.696 3.596 -4.127 1.00 65.50 341 THR A O 1
ATOM 2763 N N . LYS A 1 342 ? -1.081 2.686 -5.163 1.00 75.12 342 LYS A N 1
ATOM 2764 C CA . LYS A 1 342 ? -0.558 1.309 -5.132 1.00 75.12 342 LYS A CA 1
ATOM 2765 C C . LYS A 1 342 ? 0.682 1.168 -6.038 1.00 75.12 342 LYS A C 1
ATOM 2767 O O . LYS A 1 342 ? 0.674 1.689 -7.157 1.00 75.12 342 LYS A O 1
ATOM 2772 N N . PRO A 1 343 ? 1.767 0.512 -5.581 1.00 77.69 343 PRO A N 1
ATOM 2773 C CA . PRO A 1 343 ? 2.954 0.296 -6.406 1.00 77.69 343 PRO A CA 1
ATOM 2774 C C . PRO A 1 343 ? 2.643 -0.624 -7.599 1.00 77.69 343 PRO A C 1
ATOM 2776 O O . PRO A 1 343 ? 1.865 -1.570 -7.490 1.00 77.69 343 PRO A O 1
ATOM 2779 N N . ASN A 1 344 ? 3.269 -0.369 -8.753 1.00 76.94 344 ASN A N 1
ATOM 2780 C CA . ASN A 1 344 ? 3.085 -1.198 -9.947 1.00 76.94 344 ASN A CA 1
ATOM 2781 C C . ASN A 1 344 ? 4.015 -2.423 -9.919 1.00 76.94 344 ASN A C 1
ATOM 2783 O O . ASN A 1 344 ? 5.104 -2.408 -10.496 1.00 76.94 344 ASN A O 1
ATOM 2787 N N . THR A 1 345 ? 3.559 -3.495 -9.275 1.00 81.06 345 THR A N 1
ATOM 2788 C CA . THR A 1 345 ? 4.299 -4.762 -9.148 1.00 81.06 345 THR A CA 1
ATOM 2789 C C . THR A 1 345 ? 4.529 -5.461 -10.495 1.00 81.06 345 THR A C 1
ATOM 2791 O O . THR A 1 345 ? 5.572 -6.082 -10.706 1.00 81.06 345 THR A O 1
ATOM 2794 N N . LYS A 1 346 ? 3.612 -5.305 -11.464 1.00 82.06 346 LYS A N 1
ATOM 2795 C CA . LYS A 1 346 ? 3.721 -5.914 -12.806 1.00 82.06 346 LYS A CA 1
ATOM 2796 C C . LYS A 1 346 ? 4.915 -5.377 -13.594 1.00 82.06 346 LYS A C 1
ATOM 2798 O O . LYS A 1 346 ? 5.601 -6.136 -14.279 1.00 82.06 346 LYS A O 1
ATOM 2803 N N . LEU A 1 347 ? 5.171 -4.070 -13.503 1.00 85.06 347 LEU A N 1
ATOM 2804 C CA . LEU A 1 347 ? 6.314 -3.442 -14.166 1.00 85.06 347 LEU A CA 1
ATOM 2805 C C . LEU A 1 347 ? 7.640 -3.971 -13.598 1.00 85.06 347 LEU A C 1
ATOM 2807 O O . LEU A 1 347 ? 8.546 -4.291 -14.367 1.00 85.06 347 LEU A O 1
ATOM 2811 N N . THR A 1 348 ? 7.736 -4.103 -12.274 1.00 85.94 348 THR A N 1
ATOM 2812 C CA . THR A 1 348 ? 8.917 -4.654 -11.593 1.00 85.94 348 THR A CA 1
ATOM 2813 C C . THR A 1 348 ? 9.166 -6.105 -12.004 1.00 85.94 348 THR A C 1
ATOM 2815 O O . THR A 1 348 ? 10.282 -6.439 -12.398 1.00 85.94 348 THR A O 1
ATOM 2818 N N . GLN A 1 349 ? 8.119 -6.939 -12.048 1.00 84.44 349 GLN A N 1
ATOM 2819 C CA . GLN A 1 349 ? 8.236 -8.331 -12.495 1.00 84.44 349 GLN A CA 1
ATOM 2820 C C . GLN A 1 349 ? 8.739 -8.441 -13.941 1.00 84.44 349 GLN A C 1
ATOM 2822 O O . GLN A 1 349 ? 9.570 -9.292 -14.259 1.00 84.44 349 GLN A O 1
ATOM 2827 N N . LYS A 1 350 ? 8.272 -7.555 -14.831 1.00 90.00 350 LYS A N 1
ATOM 2828 C CA . LYS A 1 350 ? 8.750 -7.511 -16.217 1.00 90.00 350 LYS A CA 1
ATOM 2829 C C . LYS A 1 350 ? 10.242 -7.177 -16.289 1.00 90.00 350 LYS A C 1
ATOM 2831 O O . LYS A 1 350 ? 10.962 -7.843 -17.028 1.00 90.00 350 LYS A O 1
ATOM 2836 N N . LYS A 1 351 ? 10.711 -6.180 -15.527 1.00 89.50 351 LYS A N 1
ATOM 2837 C CA . LYS A 1 351 ? 12.141 -5.819 -15.461 1.00 89.50 351 LYS A CA 1
ATOM 2838 C C . LYS A 1 351 ? 12.993 -6.987 -14.963 1.00 89.50 351 LYS A C 1
ATOM 2840 O O . LYS A 1 351 ? 14.044 -7.250 -15.533 1.00 89.50 351 LYS A O 1
ATOM 2845 N N . LEU A 1 352 ? 12.501 -7.712 -13.961 1.00 90.62 352 LEU A N 1
ATOM 2846 C CA . LEU A 1 352 ? 13.174 -8.870 -13.380 1.00 90.62 352 LEU A CA 1
ATOM 2847 C C . LEU A 1 352 ? 13.324 -10.003 -14.400 1.00 90.62 352 LEU A C 1
ATOM 2849 O O . LEU A 1 352 ? 14.417 -10.534 -14.570 1.00 90.62 352 LEU A O 1
ATOM 2853 N N . ASN A 1 353 ? 12.266 -10.319 -15.149 1.00 90.81 353 ASN A N 1
ATOM 2854 C CA . ASN A 1 353 ? 12.333 -11.333 -16.203 1.00 90.81 353 ASN A CA 1
ATOM 2855 C C . ASN A 1 353 ? 13.295 -10.937 -17.339 1.00 90.81 353 ASN A C 1
ATOM 2857 O O . ASN A 1 353 ? 14.022 -11.792 -17.839 1.00 90.81 353 ASN A O 1
ATOM 2861 N N . ILE A 1 354 ? 13.319 -9.655 -17.730 1.00 92.38 354 ILE A N 1
ATOM 2862 C CA . ILE A 1 354 ? 14.246 -9.142 -18.755 1.00 92.38 354 ILE A CA 1
ATOM 2863 C C . ILE A 1 354 ? 15.697 -9.274 -18.280 1.00 92.38 354 ILE A C 1
ATOM 2865 O O . ILE A 1 354 ? 16.509 -9.854 -18.992 1.00 92.38 354 ILE A O 1
ATOM 2869 N N . ALA A 1 355 ? 16.008 -8.819 -17.063 1.00 91.31 355 ALA A N 1
ATOM 2870 C CA . ALA A 1 355 ? 17.358 -8.902 -16.511 1.00 91.31 355 ALA A CA 1
ATOM 2871 C C . ALA A 1 355 ? 17.835 -10.359 -16.331 1.00 91.31 355 ALA A C 1
ATOM 2873 O O . ALA A 1 355 ? 18.993 -10.661 -16.607 1.00 91.31 355 ALA A O 1
ATOM 2874 N N . LYS A 1 356 ? 16.946 -11.293 -15.945 1.00 92.06 356 LYS A N 1
ATOM 2875 C CA . LYS A 1 356 ? 17.271 -12.734 -15.870 1.00 92.06 356 LYS A CA 1
ATOM 2876 C C . LYS A 1 356 ? 17.581 -13.334 -17.241 1.00 92.06 356 LYS A C 1
ATOM 2878 O O . LYS A 1 356 ? 18.510 -14.128 -17.363 1.00 92.06 356 LYS A O 1
ATOM 2883 N N . LEU A 1 357 ? 16.816 -12.958 -18.266 1.00 94.75 357 LEU A N 1
ATOM 2884 C CA . LEU A 1 357 ? 17.068 -13.401 -19.637 1.00 94.75 357 LEU A CA 1
ATOM 2885 C C . LEU A 1 357 ? 18.415 -12.879 -20.151 1.00 94.75 357 LEU A C 1
ATOM 2887 O O . LEU A 1 357 ? 19.159 -13.631 -20.771 1.00 94.75 357 LEU A O 1
ATOM 2891 N N . GLU A 1 358 ? 18.732 -11.616 -19.880 1.00 92.56 358 GLU A N 1
ATOM 2892 C CA . GLU A 1 358 ? 19.988 -10.994 -20.304 1.00 92.56 358 GLU A CA 1
ATOM 2893 C C . GLU A 1 358 ? 21.201 -11.609 -19.591 1.00 92.56 358 GLU A C 1
ATOM 2895 O O . GLU A 1 358 ? 22.192 -11.933 -20.242 1.00 92.56 358 GLU A O 1
ATOM 2900 N N . LEU A 1 359 ? 21.082 -11.909 -18.291 1.00 93.56 359 LEU A N 1
ATOM 2901 C CA . LEU A 1 359 ? 22.100 -12.656 -17.545 1.00 93.56 359 LEU A CA 1
ATOM 2902 C C . LEU A 1 359 ? 22.363 -14.024 -18.183 1.00 93.56 359 LEU A C 1
ATOM 2904 O O . LEU A 1 359 ? 23.513 -14.374 -18.444 1.00 93.56 359 LEU A O 1
ATOM 2908 N N . PHE A 1 360 ? 21.299 -14.772 -18.485 1.00 93.38 360 PHE A N 1
ATOM 2909 C CA . PHE A 1 360 ? 21.411 -16.074 -19.138 1.00 93.38 360 PHE A CA 1
ATOM 2910 C C . PHE A 1 360 ? 22.093 -15.973 -20.510 1.00 93.38 360 PHE A C 1
ATOM 2912 O O . PHE A 1 360 ? 22.928 -16.810 -20.847 1.00 93.38 360 PHE A O 1
ATOM 2919 N N . GLN A 1 361 ? 21.775 -14.942 -21.299 1.00 92.69 361 GLN A N 1
ATOM 2920 C CA . GLN A 1 361 ? 22.400 -14.715 -22.604 1.00 92.69 361 GLN A CA 1
ATOM 2921 C C . GLN A 1 361 ? 23.901 -14.428 -22.484 1.00 92.69 361 GLN A C 1
ATOM 2923 O O . GLN A 1 361 ? 24.679 -15.026 -23.226 1.00 92.69 361 GLN A O 1
ATOM 2928 N N . LEU A 1 362 ? 24.312 -13.577 -21.538 1.00 92.81 362 LEU A N 1
ATOM 2929 C CA . LEU A 1 362 ? 25.723 -13.255 -21.292 1.00 92.81 362 LEU A CA 1
ATOM 2930 C C . LEU A 1 362 ? 26.514 -14.475 -20.799 1.00 92.81 362 LEU A C 1
ATOM 2932 O O . LEU A 1 362 ? 27.616 -14.737 -21.282 1.00 92.81 362 LEU A O 1
ATOM 2936 N N . GLU A 1 363 ? 25.941 -15.269 -19.891 1.00 91.88 363 GLU A N 1
ATOM 2937 C CA . GLU A 1 363 ? 26.551 -16.520 -19.422 1.00 91.88 363 GLU A CA 1
ATOM 2938 C C . GLU A 1 363 ? 26.681 -17.543 -20.562 1.00 91.88 363 GLU A C 1
ATOM 2940 O O . GLU A 1 363 ? 27.724 -18.184 -20.720 1.00 91.88 363 GLU A O 1
ATOM 2945 N N . GLN A 1 364 ? 25.660 -17.658 -21.416 1.00 91.50 364 GLN A N 1
ATOM 2946 C CA . GLN A 1 364 ? 25.699 -18.532 -22.585 1.00 91.50 364 GLN A CA 1
ATOM 2947 C C . GLN A 1 364 ? 26.740 -18.070 -23.616 1.00 91.50 364 GLN A C 1
ATOM 2949 O O . GLN A 1 364 ? 27.407 -18.899 -24.237 1.00 91.50 364 GLN A O 1
ATOM 2954 N N . GLU A 1 365 ? 26.886 -16.761 -23.815 1.00 89.81 365 GLU A N 1
ATOM 2955 C CA . GLU A 1 365 ? 27.893 -16.187 -24.705 1.00 89.81 365 GLU A CA 1
ATOM 2956 C C . GLU A 1 365 ? 29.311 -16.462 -24.188 1.00 89.81 365 GLU A C 1
ATOM 2958 O O . GLU A 1 365 ? 30.162 -16.922 -24.951 1.00 89.81 365 GLU A O 1
ATOM 2963 N N . LYS A 1 366 ? 29.540 -16.312 -22.877 1.00 89.75 366 LYS A N 1
ATOM 2964 C CA . LYS A 1 366 ? 30.811 -16.663 -22.228 1.00 89.75 366 LYS A CA 1
ATOM 2965 C C . LYS A 1 366 ? 31.196 -18.130 -22.453 1.00 89.75 366 LYS A C 1
ATOM 2967 O O . LYS A 1 366 ? 32.362 -18.424 -22.709 1.00 89.75 366 LYS A O 1
ATOM 2972 N N . LEU A 1 367 ? 30.231 -19.053 -22.415 1.00 88.62 367 LEU A N 1
ATOM 2973 C CA . LEU A 1 367 ? 30.471 -20.470 -22.730 1.00 88.62 367 LEU A CA 1
ATOM 2974 C C . LEU A 1 367 ? 30.846 -20.684 -24.204 1.00 88.62 367 LEU A C 1
ATOM 2976 O O . LEU A 1 367 ? 31.721 -21.486 -24.516 1.00 88.62 367 LEU A O 1
ATOM 2980 N N . GLN A 1 368 ? 30.214 -19.953 -25.122 1.00 86.31 368 GLN A N 1
ATOM 2981 C CA . GLN A 1 368 ? 30.487 -20.064 -26.561 1.00 86.31 368 GLN A CA 1
ATOM 2982 C C . GLN A 1 368 ? 31.860 -19.516 -26.948 1.00 86.31 368 GLN A C 1
ATOM 2984 O O . GLN A 1 368 ? 32.449 -19.979 -27.920 1.00 86.31 368 GLN A O 1
ATOM 2989 N N . MET A 1 369 ? 32.384 -18.564 -26.178 1.00 85.44 369 MET A N 1
ATOM 2990 C CA . MET A 1 369 ? 33.729 -18.021 -26.346 1.00 85.44 369 MET A CA 1
ATOM 2991 C C . MET A 1 369 ? 34.845 -19.026 -26.016 1.00 85.44 369 MET A C 1
ATOM 2993 O O . MET A 1 369 ? 36.010 -18.688 -26.194 1.00 85.44 369 MET A O 1
ATOM 2997 N N . GLN A 1 370 ? 34.549 -20.243 -25.545 1.00 85.44 370 GLN A N 1
ATOM 2998 C CA . GLN A 1 370 ? 35.579 -21.269 -25.325 1.00 85.44 370 GLN A CA 1
ATOM 2999 C C . GLN A 1 370 ? 36.180 -21.808 -26.636 1.00 85.44 370 GLN A C 1
ATOM 3001 O O . GLN A 1 370 ? 37.336 -22.220 -26.641 1.00 85.44 370 GLN A O 1
ATOM 3006 N N . ASP A 1 371 ? 35.431 -21.768 -27.746 1.00 85.88 371 ASP A N 1
ATOM 3007 C CA . ASP A 1 371 ? 35.917 -22.135 -29.082 1.00 85.88 371 ASP A CA 1
ATOM 3008 C C . ASP A 1 371 ? 36.095 -20.878 -29.947 1.00 85.88 371 ASP A C 1
ATOM 3010 O O . ASP A 1 371 ? 35.138 -20.353 -30.523 1.00 85.88 371 ASP A O 1
ATOM 3014 N N . ASP A 1 372 ? 37.340 -20.407 -30.056 1.00 80.31 372 ASP A N 1
ATOM 3015 C CA . ASP A 1 372 ? 37.716 -19.199 -30.803 1.00 80.31 372 ASP A CA 1
ATOM 3016 C C . ASP A 1 372 ? 37.235 -19.230 -32.257 1.00 80.31 372 ASP A C 1
ATOM 3018 O O . ASP A 1 372 ? 36.732 -18.229 -32.772 1.00 80.31 372 ASP A O 1
ATOM 3022 N N . LYS A 1 373 ? 37.354 -20.382 -32.928 1.00 80.12 373 LYS A N 1
ATOM 3023 C CA . LYS A 1 373 ? 37.035 -20.511 -34.356 1.00 80.12 373 LYS A CA 1
ATOM 3024 C C . LYS A 1 373 ? 35.527 -20.522 -34.574 1.00 80.12 373 LYS A C 1
ATOM 3026 O O . LYS A 1 373 ? 35.028 -19.843 -35.476 1.00 80.12 373 LYS A O 1
ATOM 3031 N N . ALA A 1 374 ? 34.791 -21.269 -33.751 1.00 82.12 374 ALA A N 1
ATOM 3032 C CA . ALA A 1 374 ? 33.332 -21.295 -33.818 1.00 82.12 374 ALA A CA 1
ATOM 3033 C C . ALA A 1 374 ? 32.723 -19.941 -33.425 1.00 82.12 374 ALA A C 1
ATOM 3035 O O . ALA A 1 374 ? 31.766 -19.487 -34.063 1.00 82.12 374 ALA A O 1
ATOM 3036 N N . TYR A 1 375 ? 33.304 -19.270 -32.428 1.00 83.75 375 TYR A N 1
ATOM 3037 C CA . TYR A 1 375 ? 32.866 -17.957 -31.974 1.00 83.75 375 TYR A CA 1
ATOM 3038 C C . TYR A 1 375 ? 33.123 -16.873 -33.029 1.00 83.75 375 TYR A C 1
ATOM 3040 O O . TYR A 1 375 ? 32.189 -16.154 -33.391 1.00 83.75 375 TYR A O 1
ATOM 3048 N N . LEU A 1 376 ? 34.327 -16.828 -33.620 1.00 81.62 376 LEU A N 1
ATOM 3049 C CA . LEU A 1 376 ? 34.656 -15.916 -34.722 1.00 81.62 376 LEU A CA 1
ATOM 3050 C C . LEU A 1 376 ? 33.693 -16.102 -35.902 1.00 81.62 376 LEU A C 1
ATOM 3052 O O . LEU A 1 376 ? 33.140 -15.130 -36.413 1.00 81.62 376 LEU A O 1
ATOM 3056 N N . LYS A 1 377 ? 33.410 -17.347 -36.303 1.00 81.81 377 LYS A N 1
ATOM 3057 C CA . LYS A 1 377 ? 32.458 -17.650 -37.388 1.00 81.81 377 LYS A CA 1
ATOM 3058 C C . LYS A 1 377 ? 31.027 -17.199 -37.069 1.00 81.81 377 LYS A C 1
ATOM 3060 O O . LYS A 1 377 ? 30.281 -16.804 -37.966 1.00 81.81 377 LYS A O 1
ATOM 3065 N N . ARG A 1 378 ? 30.613 -17.273 -35.803 1.00 81.62 378 ARG A N 1
ATOM 3066 C CA . ARG A 1 378 ? 29.273 -16.870 -35.362 1.00 81.62 378 ARG A CA 1
ATOM 3067 C C . ARG A 1 378 ? 29.118 -15.353 -35.300 1.00 81.62 378 ARG A C 1
ATOM 3069 O O . ARG A 1 378 ? 28.094 -14.846 -35.756 1.00 81.62 378 ARG A O 1
ATOM 3076 N N . ILE A 1 379 ? 30.091 -14.651 -34.723 1.00 77.81 379 ILE A N 1
ATOM 3077 C CA . ILE A 1 379 ? 30.016 -13.199 -34.513 1.00 77.81 379 ILE A CA 1
ATOM 3078 C C . ILE A 1 379 ? 30.146 -12.421 -35.830 1.00 77.81 379 ILE A C 1
ATOM 3080 O O . ILE A 1 379 ? 29.577 -11.342 -35.978 1.00 77.81 379 ILE A O 1
ATOM 3084 N N . THR A 1 380 ? 30.812 -13.022 -36.820 1.00 75.94 380 THR A N 1
ATOM 3085 C CA . THR A 1 380 ? 31.045 -12.455 -38.157 1.00 75.94 380 THR A CA 1
ATOM 3086 C C . THR A 1 380 ? 30.066 -12.966 -39.219 1.00 75.94 380 THR A C 1
ATOM 3088 O O . THR A 1 380 ? 30.323 -12.793 -40.410 1.00 75.94 380 THR A O 1
ATOM 3091 N N . LYS A 1 381 ? 28.945 -13.597 -38.818 1.00 68.88 381 LYS A N 1
ATOM 3092 C CA . LYS A 1 381 ? 27.905 -14.132 -39.723 1.00 68.88 381 LYS A CA 1
ATOM 3093 C C . LYS A 1 381 ? 27.657 -13.185 -40.910 1.00 68.88 381 LYS A C 1
ATOM 3095 O O . LYS A 1 381 ? 27.077 -12.119 -40.736 1.00 68.88 381 LYS A O 1
ATOM 3100 N N . GLY A 1 382 ? 28.089 -13.598 -42.106 1.00 62.72 382 GLY A N 1
ATOM 3101 C CA . GLY A 1 382 ? 28.008 -12.796 -43.336 1.00 62.72 382 GLY A CA 1
ATOM 3102 C C . GLY A 1 382 ? 29.354 -12.481 -44.002 1.00 62.72 382 GLY A C 1
ATOM 3103 O O . GLY A 1 382 ? 29.357 -12.108 -45.170 1.00 62.72 382 GLY A O 1
ATOM 3104 N N . TYR A 1 383 ? 30.485 -12.695 -43.321 1.00 66.19 383 TYR A N 1
ATOM 3105 C CA . TYR A 1 383 ? 31.828 -12.522 -43.884 1.00 66.19 383 TYR A CA 1
ATOM 3106 C C . TYR A 1 383 ? 32.544 -13.873 -44.045 1.00 66.19 383 TYR A C 1
ATOM 3108 O O . TYR A 1 383 ? 32.642 -14.657 -43.102 1.00 66.19 383 TYR A O 1
ATOM 3116 N N . THR A 1 384 ? 33.055 -14.169 -45.244 1.00 61.59 384 THR A N 1
ATOM 3117 C CA . THR A 1 384 ? 33.859 -15.374 -45.511 1.00 61.59 384 THR A CA 1
ATOM 3118 C C . THR A 1 384 ? 35.327 -15.109 -45.204 1.00 61.59 384 THR A C 1
ATOM 3120 O O . THR A 1 384 ? 36.004 -14.410 -45.955 1.00 61.59 384 THR A O 1
ATOM 3123 N N . ILE A 1 385 ? 35.824 -15.683 -44.111 1.00 65.81 385 ILE A N 1
ATOM 3124 C CA . ILE A 1 385 ? 37.250 -15.683 -43.778 1.00 65.81 385 ILE A CA 1
ATOM 3125 C C . ILE A 1 385 ? 37.882 -16.906 -44.446 1.00 65.81 385 ILE A C 1
ATOM 3127 O O . ILE A 1 385 ? 37.500 -18.030 -44.123 1.00 65.81 385 ILE A O 1
ATOM 3131 N N . ASN A 1 386 ? 38.820 -16.702 -45.376 1.00 70.06 386 ASN A N 1
ATOM 3132 C CA . ASN A 1 386 ? 39.591 -17.802 -45.955 1.00 70.06 386 ASN A CA 1
ATOM 3133 C C . ASN A 1 386 ? 40.689 -18.233 -44.956 1.00 70.06 386 ASN A C 1
ATOM 3135 O O . ASN A 1 386 ? 41.591 -17.423 -44.699 1.00 70.06 386 ASN A O 1
ATOM 3139 N N . PRO A 1 387 ? 40.639 -19.464 -44.405 1.00 66.44 387 PRO A N 1
ATOM 3140 C CA . PRO A 1 387 ? 41.635 -19.959 -43.451 1.00 66.44 387 PRO A CA 1
ATOM 3141 C C . PRO A 1 387 ? 43.056 -20.013 -44.024 1.00 66.44 387 PRO A C 1
ATOM 3143 O O . PRO A 1 387 ? 44.015 -19.951 -43.262 1.00 66.44 387 PRO A O 1
ATOM 3146 N N . ASP A 1 388 ? 43.180 -20.077 -45.352 1.00 68.69 388 ASP A N 1
ATOM 3147 C CA . ASP A 1 388 ? 44.456 -20.207 -46.065 1.00 68.69 388 ASP A CA 1
ATOM 3148 C C . ASP A 1 388 ? 45.037 -18.847 -46.501 1.00 68.69 388 ASP A C 1
ATOM 3150 O O . ASP A 1 388 ? 46.032 -18.781 -47.223 1.00 68.69 388 ASP A O 1
ATOM 3154 N N . SER A 1 389 ? 44.408 -17.733 -46.107 1.00 73.62 389 SER A N 1
ATOM 3155 C CA . SER A 1 389 ? 44.898 -16.394 -46.448 1.00 73.62 389 SER A CA 1
ATOM 3156 C C . SER A 1 389 ? 46.077 -15.970 -45.568 1.00 73.62 389 SER A C 1
ATOM 3158 O O . SER A 1 389 ? 46.082 -16.193 -44.360 1.00 73.62 389 SER A O 1
ATOM 3160 N N . ALA A 1 390 ? 47.052 -15.270 -46.158 1.00 70.62 390 ALA A N 1
ATOM 3161 C CA . ALA A 1 390 ? 48.218 -14.752 -45.435 1.00 70.62 390 ALA A CA 1
ATOM 3162 C C . ALA A 1 390 ? 47.856 -13.768 -44.300 1.00 70.62 390 ALA A C 1
ATOM 3164 O O . ALA A 1 390 ? 48.628 -13.617 -43.364 1.00 70.62 390 ALA A O 1
ATOM 3165 N N . ALA A 1 391 ? 46.674 -13.140 -44.357 1.00 70.81 391 ALA A N 1
ATOM 3166 C CA . ALA A 1 391 ? 46.169 -12.218 -43.336 1.00 70.81 391 ALA A CA 1
ATOM 3167 C C . ALA A 1 391 ? 45.450 -12.919 -42.162 1.00 70.81 391 ALA A C 1
ATOM 3169 O O . ALA A 1 391 ? 45.097 -12.272 -41.177 1.00 70.81 391 ALA A O 1
ATOM 3170 N N . TYR A 1 392 ? 45.197 -14.231 -42.249 1.00 76.88 392 TYR A N 1
ATOM 3171 C CA . TYR A 1 392 ? 44.451 -14.978 -41.233 1.00 76.88 392 TYR A CA 1
ATOM 3172 C C . TYR A 1 392 ? 45.116 -14.993 -39.839 1.00 76.88 392 TYR A C 1
ATOM 3174 O O . TYR A 1 392 ? 44.393 -14.801 -38.857 1.00 76.88 392 TYR A O 1
ATOM 3182 N N . PRO A 1 393 ? 46.448 -15.176 -39.698 1.00 78.94 393 PRO A N 1
ATOM 3183 C CA . PRO A 1 393 ? 47.110 -15.160 -38.390 1.00 78.94 393 PRO A CA 1
ATOM 3184 C C . PRO A 1 393 ? 47.001 -13.804 -37.681 1.00 78.94 393 PRO A C 1
ATOM 3186 O O . PRO A 1 393 ? 46.692 -13.765 -36.490 1.00 78.94 393 PRO A O 1
ATOM 3189 N N . ASP A 1 394 ? 47.171 -12.705 -38.418 1.00 75.81 394 ASP A N 1
ATOM 3190 C CA . ASP A 1 394 ? 47.096 -11.343 -37.874 1.00 75.81 394 ASP A CA 1
ATOM 3191 C C . ASP A 1 394 ? 45.662 -10.993 -37.448 1.00 75.81 394 ASP A C 1
ATOM 3193 O O . ASP A 1 394 ? 45.437 -10.477 -36.353 1.00 75.81 394 ASP A O 1
ATOM 3197 N N . ILE A 1 395 ? 44.665 -11.378 -38.258 1.00 77.19 395 ILE A N 1
ATOM 3198 C CA . ILE A 1 395 ? 43.241 -11.237 -37.912 1.00 77.19 395 ILE A CA 1
ATOM 3199 C C . ILE A 1 395 ? 42.897 -12.059 -36.662 1.00 77.19 395 ILE A C 1
ATOM 3201 O O . ILE A 1 395 ? 42.129 -11.596 -35.820 1.00 77.19 395 ILE A O 1
ATOM 3205 N N . MET A 1 396 ? 43.450 -13.268 -36.522 1.00 80.81 396 MET A N 1
ATOM 3206 C CA . MET A 1 396 ? 43.206 -14.127 -35.361 1.00 80.81 396 MET A CA 1
ATOM 3207 C C . MET A 1 396 ? 43.820 -13.550 -34.081 1.00 80.81 396 MET A C 1
ATOM 3209 O O . MET A 1 396 ? 43.177 -13.584 -33.034 1.00 80.81 396 MET A O 1
ATOM 3213 N N . LYS A 1 397 ? 45.027 -12.979 -34.157 1.00 80.75 397 LYS A N 1
ATOM 3214 C CA . LYS A 1 397 ? 45.676 -12.324 -33.015 1.00 80.75 397 LYS A CA 1
ATOM 3215 C C . LYS A 1 397 ? 44.879 -11.098 -32.548 1.00 80.75 397 LYS A C 1
ATOM 3217 O O . LYS A 1 397 ? 44.516 -11.022 -31.376 1.00 80.75 397 LYS A O 1
ATOM 3222 N N . ALA A 1 398 ? 44.501 -10.212 -33.473 1.00 77.31 398 ALA A N 1
ATOM 3223 C CA . ALA A 1 398 ? 43.663 -9.050 -33.164 1.00 77.31 398 ALA A CA 1
ATOM 3224 C C . ALA A 1 398 ? 42.279 -9.460 -32.620 1.00 77.31 398 ALA A C 1
ATOM 3226 O O . ALA A 1 398 ? 41.734 -8.843 -31.704 1.00 77.31 398 ALA A O 1
ATOM 3227 N N . PHE A 1 399 ? 41.710 -10.556 -33.130 1.00 82.81 399 PHE A N 1
ATOM 3228 C CA . PHE A 1 399 ? 40.480 -11.127 -32.587 1.00 82.81 399 PHE A CA 1
ATOM 3229 C C . PHE A 1 399 ? 40.638 -11.615 -31.142 1.00 82.81 399 PHE A C 1
ATOM 3231 O O . PHE A 1 399 ? 39.739 -11.383 -30.336 1.00 82.81 399 PHE A O 1
ATOM 3238 N N . GLN A 1 400 ? 41.747 -12.271 -30.793 1.00 82.50 400 GLN A N 1
ATOM 3239 C CA . GLN A 1 400 ? 41.992 -12.747 -29.427 1.00 82.50 400 GLN A CA 1
ATOM 3240 C C . GLN A 1 400 ? 42.095 -11.592 -28.422 1.00 82.50 400 GLN A C 1
ATOM 3242 O O . GLN A 1 400 ? 41.560 -11.694 -27.314 1.00 82.50 400 GLN A O 1
ATOM 3247 N N . GLU A 1 401 ? 42.698 -10.472 -28.814 1.00 79.75 401 GLU A N 1
ATOM 3248 C CA . GLU A 1 401 ? 42.753 -9.253 -28.000 1.00 79.75 401 GLU A CA 1
ATOM 3249 C C . GLU A 1 401 ? 41.351 -8.646 -27.805 1.00 79.75 401 GLU A C 1
ATOM 3251 O O . GLU A 1 401 ? 40.911 -8.443 -26.668 1.00 79.75 401 GLU A O 1
ATOM 3256 N N . LEU A 1 402 ? 40.578 -8.482 -28.887 1.00 78.94 402 LEU A N 1
ATOM 3257 C CA . LEU A 1 402 ? 39.192 -7.989 -28.830 1.00 78.94 402 LEU A CA 1
ATOM 3258 C C . LEU A 1 402 ? 38.252 -8.912 -28.045 1.00 78.94 402 LEU A C 1
ATOM 3260 O O . LEU A 1 402 ? 37.338 -8.445 -27.359 1.00 78.94 402 LEU A O 1
ATOM 3264 N N . LYS A 1 403 ? 38.462 -10.226 -28.137 1.00 84.69 403 LYS A N 1
ATOM 3265 C CA . LYS A 1 403 ? 37.735 -11.239 -27.369 1.00 84.69 403 LYS A CA 1
ATOM 3266 C C . LYS A 1 403 ? 38.061 -11.129 -25.883 1.00 84.69 403 LYS A C 1
ATOM 3268 O O . LYS A 1 403 ? 37.146 -11.193 -25.067 1.00 84.69 403 LYS A O 1
ATOM 3273 N N . THR A 1 404 ? 39.333 -10.957 -25.528 1.00 83.12 404 THR A N 1
ATOM 3274 C CA . THR A 1 404 ? 39.766 -10.796 -24.131 1.00 83.12 404 THR A CA 1
ATOM 3275 C C . THR A 1 404 ? 39.138 -9.551 -23.515 1.00 83.12 404 THR A C 1
ATOM 3277 O O . THR A 1 404 ? 38.590 -9.620 -22.417 1.00 83.12 404 THR A O 1
ATOM 3280 N N . PHE A 1 405 ? 39.119 -8.440 -24.256 1.00 79.56 405 PHE A N 1
ATOM 3281 C CA . PHE A 1 405 ? 38.399 -7.237 -23.845 1.00 79.56 405 PHE A CA 1
ATOM 3282 C C . PHE A 1 405 ? 36.901 -7.507 -23.648 1.00 79.56 405 PHE A C 1
ATOM 3284 O O . PHE A 1 405 ? 36.340 -7.193 -22.599 1.00 79.56 405 PHE A O 1
ATOM 3291 N N . ARG A 1 406 ? 36.248 -8.150 -24.623 1.00 85.69 406 ARG A N 1
ATOM 3292 C CA . ARG A 1 406 ? 34.823 -8.490 -24.525 1.00 85.69 406 ARG A CA 1
ATOM 3293 C C . ARG A 1 406 ? 34.525 -9.364 -23.307 1.00 85.69 406 ARG A C 1
ATOM 3295 O O . ARG A 1 406 ? 33.548 -9.102 -22.619 1.00 85.69 406 ARG A O 1
ATOM 3302 N N . LEU A 1 407 ? 35.368 -10.355 -23.013 1.00 86.12 407 LEU A N 1
ATOM 3303 C CA . LEU A 1 407 ? 35.246 -11.200 -21.821 1.00 86.12 407 LEU A CA 1
ATOM 3304 C C . LEU A 1 407 ? 35.306 -10.377 -20.531 1.00 86.12 407 LEU A C 1
ATOM 3306 O O . LEU A 1 407 ? 34.465 -10.574 -19.661 1.00 86.12 407 LEU A O 1
ATOM 3310 N N . GLN A 1 408 ? 36.231 -9.418 -20.429 1.00 83.75 408 GLN A N 1
ATOM 3311 C CA . GLN A 1 408 ? 36.311 -8.524 -19.268 1.00 83.75 408 GLN A CA 1
ATOM 3312 C C . GLN A 1 408 ? 35.045 -7.669 -19.108 1.00 83.75 408 GLN A C 1
ATOM 3314 O O . GLN A 1 408 ? 34.556 -7.500 -17.991 1.00 83.75 408 GLN A O 1
ATOM 3319 N N . VAL A 1 409 ? 34.489 -7.151 -20.211 1.00 82.62 409 VAL A N 1
ATOM 3320 C CA . VAL A 1 409 ? 33.226 -6.392 -20.183 1.00 82.62 409 VAL A CA 1
ATOM 3321 C C . VAL A 1 409 ? 32.057 -7.295 -19.788 1.00 82.62 409 VAL A C 1
ATOM 3323 O O . VAL A 1 409 ? 31.257 -6.895 -18.948 1.00 82.62 409 VAL A O 1
ATOM 3326 N N . ILE A 1 410 ? 31.968 -8.514 -20.335 1.00 87.88 410 ILE A N 1
ATOM 3327 C CA . ILE A 1 410 ? 30.938 -9.496 -19.964 1.00 87.88 410 ILE A CA 1
ATOM 3328 C C . ILE A 1 410 ? 31.033 -9.849 -18.479 1.00 87.88 410 ILE A C 1
ATOM 3330 O O . ILE A 1 410 ? 30.005 -9.884 -17.813 1.00 87.88 410 ILE A O 1
ATOM 3334 N N . ASP A 1 411 ? 32.232 -10.076 -17.941 1.00 87.31 411 ASP A N 1
ATOM 3335 C CA . ASP A 1 411 ? 32.411 -10.421 -16.528 1.00 87.31 411 ASP A CA 1
ATOM 3336 C C . ASP A 1 411 ? 31.952 -9.288 -15.604 1.00 87.31 411 ASP A C 1
ATOM 3338 O O . ASP A 1 411 ? 31.166 -9.529 -14.684 1.00 87.31 411 ASP A O 1
ATOM 3342 N N . LYS A 1 412 ? 32.341 -8.041 -15.906 1.00 83.19 412 LYS A N 1
ATOM 3343 C CA . LYS A 1 412 ? 31.843 -6.857 -15.188 1.00 83.19 412 LYS A CA 1
ATOM 3344 C C . LYS A 1 412 ? 30.329 -6.687 -15.327 1.00 83.19 412 LYS A C 1
ATOM 3346 O O . LYS A 1 412 ? 29.654 -6.318 -14.368 1.00 83.19 412 LYS A O 1
ATOM 3351 N N . PHE A 1 413 ? 29.777 -6.962 -16.508 1.00 87.94 413 PHE A N 1
ATOM 3352 C CA . PHE A 1 413 ? 28.339 -6.866 -16.745 1.00 87.94 413 PHE A CA 1
ATOM 3353 C C . PHE A 1 413 ? 27.580 -7.930 -15.952 1.00 87.94 413 PHE A C 1
ATOM 3355 O O . PHE A 1 413 ? 26.620 -7.604 -15.263 1.00 87.94 413 PHE A O 1
ATOM 3362 N N . ILE A 1 414 ? 28.041 -9.178 -15.943 1.00 89.44 414 ILE A N 1
ATOM 3363 C CA . ILE A 1 414 ? 27.453 -10.241 -15.123 1.00 89.44 414 ILE A CA 1
ATOM 3364 C C . ILE A 1 414 ? 27.465 -9.855 -13.637 1.00 89.44 414 ILE A C 1
ATOM 3366 O O . ILE A 1 414 ? 26.459 -10.058 -12.957 1.00 89.44 414 ILE A O 1
ATOM 3370 N N . GLU A 1 415 ? 28.556 -9.275 -13.130 1.00 87.38 415 GLU A N 1
ATOM 3371 C CA . GLU A 1 415 ? 28.645 -8.795 -11.745 1.00 87.38 415 GLU A CA 1
ATOM 3372 C C . GLU A 1 415 ? 27.585 -7.723 -11.438 1.00 87.38 415 GLU A C 1
ATOM 3374 O O . GLU A 1 415 ? 26.752 -7.913 -10.547 1.00 87.38 415 GLU A O 1
ATOM 3379 N N . ILE A 1 416 ? 27.550 -6.643 -12.228 1.00 84.62 416 ILE A N 1
ATOM 3380 C CA . ILE A 1 416 ? 26.592 -5.538 -12.058 1.00 84.62 416 ILE A CA 1
ATOM 3381 C C . ILE A 1 416 ? 25.148 -6.021 -12.220 1.00 84.62 416 ILE A C 1
ATOM 3383 O O . ILE A 1 416 ? 24.261 -5.597 -11.481 1.00 84.62 416 ILE A O 1
ATOM 3387 N N . LEU A 1 417 ? 24.893 -6.931 -13.160 1.00 90.31 417 LEU A N 1
ATOM 3388 C CA . LEU A 1 417 ? 23.560 -7.455 -13.429 1.00 90.31 417 LEU A CA 1
ATOM 3389 C C . LEU A 1 417 ? 23.067 -8.374 -12.304 1.00 90.31 417 LEU A C 1
ATOM 3391 O O . LEU A 1 417 ? 21.882 -8.339 -11.972 1.00 90.31 417 LEU A O 1
ATOM 3395 N N . ARG A 1 418 ? 23.953 -9.160 -11.676 1.00 90.69 418 ARG A N 1
ATOM 3396 C CA . ARG A 1 418 ? 23.625 -9.965 -10.485 1.00 90.69 418 ARG A CA 1
ATOM 3397 C C . ARG A 1 418 ? 23.285 -9.085 -9.288 1.00 90.69 418 ARG A C 1
ATOM 3399 O O . ARG A 1 418 ? 22.307 -9.360 -8.594 1.00 90.69 418 ARG A O 1
ATOM 3406 N N . GLU A 1 419 ? 24.047 -8.017 -9.069 1.00 84.81 419 GLU A N 1
ATOM 3407 C CA . GLU A 1 419 ? 23.747 -7.038 -8.022 1.00 84.81 419 GLU A CA 1
ATOM 3408 C C . GLU A 1 419 ? 22.423 -6.315 -8.294 1.00 84.81 419 GLU A C 1
ATOM 3410 O O . GLU A 1 419 ? 21.558 -6.255 -7.422 1.00 84.81 419 GLU A O 1
ATOM 3415 N N . TYR A 1 420 ? 22.206 -5.867 -9.533 1.00 88.88 420 TYR A N 1
ATOM 3416 C CA . TYR A 1 420 ? 20.947 -5.262 -9.960 1.00 88.88 420 TYR A CA 1
ATOM 3417 C C . TYR A 1 420 ? 19.752 -6.202 -9.750 1.00 88.88 420 TYR A C 1
ATOM 3419 O O . TYR A 1 420 ? 18.711 -5.771 -9.259 1.00 88.88 420 TYR A O 1
ATOM 3427 N N . LEU A 1 421 ? 19.890 -7.489 -10.088 1.00 91.25 421 LEU A N 1
ATOM 3428 C CA . LEU A 1 421 ? 18.852 -8.498 -9.863 1.00 91.25 421 LEU A CA 1
ATOM 3429 C C . LEU A 1 421 ? 18.535 -8.672 -8.377 1.00 91.25 421 LEU A C 1
ATOM 3431 O O . LEU A 1 421 ? 17.358 -8.692 -8.020 1.00 91.25 421 LEU A O 1
ATOM 3435 N N . LYS A 1 422 ? 19.560 -8.744 -7.520 1.00 89.25 422 LYS A N 1
ATOM 3436 C CA . LYS A 1 422 ? 19.391 -8.823 -6.064 1.00 89.25 422 LYS A CA 1
ATOM 3437 C C . LYS A 1 422 ? 18.624 -7.610 -5.529 1.00 89.25 422 LYS A C 1
ATOM 3439 O O . LYS A 1 422 ? 17.642 -7.777 -4.807 1.00 89.25 422 LYS A O 1
ATOM 3444 N N . GLU A 1 423 ? 19.024 -6.399 -5.912 1.00 85.88 423 GLU A N 1
ATOM 3445 C CA . GLU A 1 423 ? 18.336 -5.167 -5.504 1.00 85.88 423 GLU A CA 1
ATOM 3446 C C . GLU A 1 423 ? 16.899 -5.105 -6.037 1.00 85.88 423 GLU A C 1
ATOM 3448 O O . GLU A 1 423 ? 15.984 -4.666 -5.340 1.00 85.88 423 GLU A O 1
ATOM 3453 N N . LEU A 1 424 ? 16.662 -5.591 -7.258 1.00 90.88 424 LEU A N 1
ATOM 3454 C CA . LEU A 1 424 ? 15.336 -5.600 -7.869 1.00 90.88 424 LEU A CA 1
ATOM 3455 C C . LEU A 1 424 ? 14.398 -6.615 -7.201 1.00 90.88 424 LEU A C 1
ATOM 3457 O O . LEU A 1 424 ? 13.206 -6.336 -7.064 1.00 90.88 424 LEU A O 1
ATOM 3461 N N . GLU A 1 425 ? 14.917 -7.760 -6.752 1.00 90.25 425 GLU A N 1
ATOM 3462 C CA . GLU A 1 425 ? 14.179 -8.745 -5.952 1.00 90.25 425 GLU A CA 1
ATOM 3463 C C . GLU A 1 425 ? 13.806 -8.184 -4.573 1.00 90.25 425 GLU A C 1
ATOM 3465 O O . GLU A 1 425 ? 12.649 -8.284 -4.155 1.00 90.25 425 GLU A O 1
ATOM 3470 N N . GLN A 1 426 ? 14.740 -7.506 -3.901 1.00 87.69 426 GLN A N 1
ATOM 3471 C CA . GLN A 1 426 ? 14.457 -6.809 -2.642 1.00 87.69 426 GLN A CA 1
ATOM 3472 C C . GLN A 1 426 ? 13.415 -5.699 -2.831 1.00 87.69 426 GLN A C 1
ATOM 3474 O O . GLN A 1 426 ? 12.456 -5.607 -2.065 1.00 87.69 426 GLN A O 1
ATOM 3479 N N . TYR A 1 427 ? 13.541 -4.905 -3.895 1.00 89.75 427 TYR A N 1
ATOM 3480 C CA . TYR A 1 427 ? 12.566 -3.877 -4.249 1.00 89.75 427 TYR A CA 1
ATOM 3481 C C . TYR A 1 427 ? 11.177 -4.463 -4.546 1.00 89.75 427 TYR A C 1
ATOM 3483 O O . TYR A 1 427 ? 10.162 -3.885 -4.153 1.00 89.75 427 TYR A O 1
ATOM 3491 N N . ALA A 1 428 ? 11.103 -5.623 -5.204 1.00 88.69 428 ALA A N 1
ATOM 3492 C CA . ALA A 1 428 ? 9.841 -6.318 -5.449 1.00 88.69 428 ALA A CA 1
ATOM 3493 C C . ALA A 1 428 ? 9.183 -6.794 -4.144 1.00 88.69 428 ALA A C 1
ATOM 3495 O O . ALA A 1 428 ? 7.970 -6.637 -3.989 1.00 88.69 428 ALA A O 1
ATOM 3496 N N . SER A 1 429 ? 9.968 -7.324 -3.201 1.00 87.38 429 SER A N 1
ATOM 3497 C CA . SER A 1 429 ? 9.490 -7.702 -1.863 1.00 87.38 429 SER A CA 1
ATOM 3498 C C . SER A 1 429 ? 8.945 -6.489 -1.099 1.00 87.38 429 SER A C 1
ATOM 3500 O O . SER A 1 429 ? 7.807 -6.506 -0.630 1.00 87.38 429 SER A O 1
ATOM 3502 N N . LEU A 1 430 ? 9.693 -5.381 -1.090 1.00 86.50 430 LEU A N 1
ATOM 3503 C CA . LEU A 1 430 ? 9.267 -4.115 -0.492 1.00 86.50 430 LEU A CA 1
ATOM 3504 C C . LEU A 1 430 ? 7.948 -3.602 -1.092 1.00 86.50 430 LEU A C 1
ATOM 3506 O O . LEU A 1 430 ? 7.075 -3.134 -0.367 1.00 86.50 430 LEU A O 1
ATOM 3510 N N . GLN A 1 431 ? 7.770 -3.702 -2.414 1.00 87.44 431 GLN A N 1
ATOM 3511 C CA . GLN A 1 431 ? 6.510 -3.324 -3.059 1.00 87.44 431 GLN A CA 1
ATOM 3512 C C . GLN A 1 431 ? 5.329 -4.193 -2.609 1.00 87.44 431 GLN A C 1
ATOM 3514 O O . GLN A 1 431 ? 4.223 -3.665 -2.500 1.00 87.44 431 GLN A O 1
ATOM 3519 N N . HIS A 1 432 ? 5.542 -5.487 -2.348 1.00 87.50 432 HIS A N 1
ATOM 3520 C CA . HIS A 1 432 ? 4.495 -6.367 -1.818 1.00 87.50 432 HIS A CA 1
ATOM 3521 C C . HIS A 1 432 ? 4.131 -5.994 -0.381 1.00 87.50 432 HIS A C 1
ATOM 3523 O O . HIS A 1 432 ? 2.950 -5.822 -0.097 1.00 87.50 432 HIS A O 1
ATOM 3529 N N . GLN A 1 433 ? 5.123 -5.771 0.487 1.00 86.06 433 GLN A N 1
ATOM 3530 C CA . GLN A 1 433 ? 4.885 -5.314 1.864 1.00 86.06 433 GLN A CA 1
ATOM 3531 C C . GLN A 1 433 ? 4.149 -3.970 1.892 1.00 86.06 433 GLN A C 1
ATOM 3533 O O . GLN A 1 433 ? 3.194 -3.783 2.643 1.00 86.06 433 GLN A O 1
ATOM 3538 N N . LEU A 1 434 ? 4.557 -3.036 1.028 1.00 86.12 434 LEU A N 1
ATOM 3539 C CA . LEU A 1 434 ? 3.895 -1.746 0.874 1.00 86.12 434 LEU A CA 1
ATOM 3540 C C . LEU A 1 434 ? 2.446 -1.904 0.410 1.00 86.12 434 LEU A C 1
ATOM 3542 O O . LEU A 1 434 ? 1.575 -1.216 0.931 1.00 86.12 434 LEU A O 1
ATOM 3546 N N . LEU A 1 435 ? 2.178 -2.790 -0.550 1.00 87.00 435 LEU A N 1
ATOM 3547 C CA . LEU A 1 435 ? 0.822 -3.062 -1.022 1.00 87.00 435 LEU A CA 1
ATOM 3548 C C . LEU A 1 435 ? -0.048 -3.666 0.088 1.00 87.00 435 LEU A C 1
ATOM 3550 O O . LEU A 1 435 ? -1.146 -3.173 0.318 1.00 87.00 435 LEU A O 1
ATOM 3554 N N . GLU A 1 436 ? 0.469 -4.648 0.824 1.00 87.88 436 GLU A N 1
ATOM 3555 C CA . GLU A 1 436 ? -0.234 -5.273 1.947 1.00 87.88 436 GLU A CA 1
ATOM 3556 C C . GLU A 1 436 ? -0.569 -4.257 3.048 1.00 87.88 436 GLU A C 1
ATOM 3558 O O . GLU A 1 436 ? -1.708 -4.188 3.508 1.00 87.88 436 GLU A O 1
ATOM 3563 N N . LYS A 1 437 ? 0.395 -3.414 3.445 1.00 84.62 437 LYS A N 1
ATOM 3564 C CA . LYS A 1 437 ? 0.173 -2.382 4.469 1.00 84.62 437 LYS A CA 1
ATOM 3565 C C . LYS A 1 437 ? -0.769 -1.282 3.999 1.00 84.62 437 LYS A C 1
ATOM 3567 O O . LYS A 1 437 ? -1.569 -0.799 4.795 1.00 84.62 437 LYS A O 1
ATOM 3572 N N . ILE A 1 438 ? -0.712 -0.913 2.718 1.00 86.38 438 ILE A N 1
ATOM 3573 C CA . ILE A 1 438 ? -1.694 -0.014 2.102 1.00 86.38 438 ILE A CA 1
ATOM 3574 C C . ILE A 1 438 ? -3.094 -0.623 2.189 1.00 86.38 438 ILE A C 1
ATOM 3576 O O . ILE A 1 438 ? -4.009 0.083 2.592 1.00 86.38 438 ILE A O 1
ATOM 3580 N N . ASP A 1 439 ? -3.261 -1.905 1.860 1.00 84.44 439 ASP A N 1
ATOM 3581 C CA . ASP A 1 439 ? -4.565 -2.574 1.885 1.00 84.44 439 ASP A CA 1
ATOM 3582 C C . ASP A 1 439 ? -5.112 -2.715 3.322 1.00 84.44 439 ASP A C 1
ATOM 3584 O O . ASP A 1 439 ? -6.286 -2.430 3.560 1.00 84.44 439 ASP A O 1
ATOM 3588 N N . GLN A 1 440 ? -4.263 -3.065 4.299 1.00 85.00 440 GLN A N 1
ATOM 3589 C CA . GLN A 1 440 ? -4.628 -3.108 5.726 1.00 85.00 440 GLN A CA 1
ATOM 3590 C C . GLN A 1 440 ? -5.065 -1.731 6.239 1.00 85.00 440 GLN A C 1
ATOM 3592 O O . GLN A 1 440 ? -6.110 -1.595 6.876 1.00 85.00 440 GLN A O 1
ATOM 3597 N N . TYR A 1 441 ? -4.289 -0.692 5.927 1.00 84.19 441 TYR A N 1
ATOM 3598 C CA . TYR A 1 441 ? -4.613 0.674 6.315 1.00 84.19 441 TYR A CA 1
ATOM 3599 C C . TYR A 1 441 ? -5.864 1.197 5.600 1.00 84.19 441 TYR A C 1
ATOM 3601 O O . TYR A 1 441 ? -6.693 1.853 6.221 1.00 84.19 441 TYR A O 1
ATOM 3609 N N . GLU A 1 442 ? -6.061 0.854 4.324 1.00 83.44 442 GLU A N 1
ATOM 3610 C CA . GLU A 1 442 ? -7.280 1.163 3.573 1.00 83.44 442 GLU A CA 1
ATOM 3611 C C . GLU A 1 442 ? -8.518 0.521 4.219 1.00 83.44 442 GLU A C 1
ATOM 3613 O O . GLU A 1 442 ? -9.548 1.189 4.323 1.00 83.44 442 GLU A O 1
ATOM 3618 N N . SER A 1 443 ? -8.427 -0.735 4.678 1.00 84.38 443 SER A N 1
ATOM 3619 C CA . SER A 1 443 ? -9.522 -1.412 5.395 1.00 84.38 443 SER A CA 1
ATOM 3620 C C . SER A 1 443 ? -9.845 -0.709 6.709 1.00 84.38 443 SER A C 1
ATOM 3622 O O . SER A 1 443 ? -10.994 -0.328 6.924 1.00 84.38 443 SER A O 1
ATOM 3624 N N . LEU A 1 444 ? -8.822 -0.432 7.529 1.00 83.00 444 LEU A N 1
ATOM 3625 C CA . LEU A 1 444 ? -8.988 0.268 8.806 1.00 83.00 444 LEU A CA 1
ATOM 3626 C C . LEU A 1 444 ? -9.640 1.643 8.607 1.00 83.00 444 LEU A C 1
ATOM 3628 O O . LEU A 1 444 ? -10.566 2.009 9.330 1.00 83.00 444 LEU A O 1
ATOM 3632 N N . LEU A 1 445 ? -9.195 2.399 7.601 1.00 82.50 445 LEU A N 1
ATOM 3633 C CA . LEU A 1 445 ? -9.788 3.690 7.262 1.00 82.50 445 LEU A CA 1
ATOM 3634 C C . LEU A 1 445 ? -11.251 3.538 6.822 1.00 82.50 445 LEU A C 1
ATOM 3636 O O . LEU A 1 445 ? -12.088 4.313 7.271 1.00 82.50 445 LEU A O 1
ATOM 3640 N N . LYS A 1 446 ? -11.587 2.557 5.973 1.00 81.19 446 LYS A N 1
ATOM 3641 C CA . LYS A 1 446 ? -12.966 2.339 5.492 1.00 81.19 446 LYS A CA 1
ATOM 3642 C C . LYS A 1 446 ? -13.926 1.947 6.608 1.00 81.19 446 LYS A C 1
ATOM 3644 O O . LYS A 1 446 ? -15.025 2.494 6.665 1.00 81.19 446 LYS A O 1
ATOM 3649 N N . GLU A 1 447 ? -13.517 1.022 7.469 1.00 81.06 447 GLU A N 1
ATOM 3650 C CA . GLU A 1 447 ? -14.320 0.556 8.603 1.00 81.06 447 GLU A CA 1
ATOM 3651 C C . GLU A 1 447 ? -14.637 1.716 9.551 1.00 81.06 447 GLU A C 1
ATOM 3653 O O . GLU A 1 447 ? -15.796 1.951 9.893 1.00 81.06 447 GLU A O 1
ATOM 3658 N N . ASN A 1 448 ? -13.627 2.517 9.892 1.00 77.25 448 ASN A N 1
ATOM 3659 C CA . ASN A 1 448 ? -13.789 3.604 10.853 1.00 77.25 448 ASN A CA 1
ATOM 3660 C C . ASN A 1 448 ? -14.394 4.877 10.247 1.00 77.25 448 ASN A C 1
ATOM 3662 O O . ASN A 1 448 ? -14.974 5.674 10.979 1.00 77.25 448 ASN A O 1
ATOM 3666 N N . LEU A 1 449 ? -14.338 5.086 8.928 1.00 75.12 449 LEU A N 1
ATOM 3667 C CA . LEU A 1 449 ? -14.946 6.259 8.283 1.00 75.12 449 LEU A CA 1
ATOM 3668 C C . LEU A 1 449 ? -16.485 6.221 8.292 1.00 75.12 449 LEU A C 1
ATOM 3670 O O . LEU A 1 449 ? -17.113 7.275 8.187 1.00 75.12 449 LEU A O 1
ATOM 3674 N N . LEU A 1 450 ? -17.089 5.033 8.425 1.00 68.75 450 LEU A N 1
ATOM 3675 C CA . LEU A 1 450 ? -18.535 4.873 8.631 1.00 68.75 450 LEU A CA 1
ATOM 3676 C C . LEU A 1 450 ? -18.949 5.095 10.091 1.00 68.75 450 LEU A C 1
ATOM 3678 O O . LEU A 1 450 ? -20.063 5.551 10.340 1.00 68.75 450 LEU A O 1
ATOM 3682 N N . LEU A 1 451 ? -18.065 4.756 11.031 1.00 69.06 451 LEU A N 1
ATOM 3683 C CA . LEU A 1 451 ? -18.336 4.784 12.469 1.00 69.06 451 LEU A CA 1
ATOM 3684 C C . LEU A 1 451 ? -18.023 6.149 13.096 1.00 69.06 451 LEU A C 1
ATOM 3686 O O . LEU A 1 451 ? -18.734 6.597 13.989 1.00 69.06 451 LEU A O 1
ATOM 3690 N N . THR A 1 452 ? -16.990 6.834 12.603 1.00 69.38 452 THR A N 1
ATOM 3691 C CA . THR A 1 452 ? -16.536 8.116 13.152 1.00 69.38 452 THR A CA 1
ATOM 3692 C C . THR A 1 452 ? -17.247 9.298 12.506 1.00 69.38 452 THR A C 1
ATOM 3694 O O . THR A 1 452 ? -17.446 9.385 11.288 1.00 69.38 452 THR A O 1
ATOM 3697 N N . ARG A 1 453 ? -17.607 10.276 13.337 1.00 65.56 453 ARG A N 1
ATOM 3698 C CA . ARG A 1 453 ? -18.189 11.529 12.873 1.00 65.56 453 ARG A CA 1
ATOM 3699 C C . ARG A 1 453 ? -17.160 12.307 12.052 1.00 65.56 453 ARG A C 1
ATOM 3701 O O . ARG A 1 453 ? -16.200 12.846 12.581 1.00 65.56 453 ARG A O 1
ATOM 3708 N N . ASN A 1 454 ? -17.409 12.441 10.754 1.00 65.50 454 ASN A N 1
ATOM 3709 C CA . ASN A 1 454 ? -16.516 13.154 9.837 1.00 65.50 454 ASN A CA 1
ATOM 3710 C C . ASN A 1 454 ? -16.976 14.584 9.492 1.00 65.50 454 ASN A C 1
ATOM 3712 O O . ASN A 1 454 ? -16.404 15.190 8.586 1.00 65.50 454 ASN A O 1
ATOM 3716 N N . ALA A 1 455 ? -18.029 15.099 10.148 1.00 64.56 455 ALA A N 1
ATOM 3717 C CA . ALA A 1 455 ? -18.628 16.407 9.871 1.00 64.56 455 ALA A CA 1
ATOM 3718 C C . ALA A 1 455 ? -19.364 17.021 11.080 1.00 64.56 455 ALA A C 1
ATOM 3720 O O . ALA A 1 455 ? -20.136 16.336 11.766 1.00 64.56 455 ALA A O 1
ATOM 3721 N N . LYS A 1 456 ? -19.257 18.349 11.242 1.00 64.94 456 LYS A N 1
ATOM 3722 C CA . LYS A 1 456 ? -20.102 19.135 12.162 1.00 64.94 456 LYS A CA 1
ATOM 3723 C C . LYS A 1 456 ? -21.592 18.938 11.878 1.00 64.94 456 LYS A C 1
ATOM 3725 O O . LYS A 1 456 ? -21.992 18.742 10.722 1.00 64.94 456 LYS A O 1
ATOM 3730 N N . PRO A 1 457 ? -22.461 18.986 12.899 1.00 66.62 457 PRO A N 1
ATOM 3731 C CA . PRO A 1 457 ? -23.893 19.035 12.663 1.00 66.62 457 PRO A CA 1
ATOM 3732 C C . PRO A 1 457 ? -24.270 20.354 11.975 1.00 66.62 457 PRO A C 1
ATOM 3734 O O . PRO A 1 457 ? -23.638 21.384 12.191 1.00 66.62 457 PRO A O 1
ATOM 3737 N N . ILE A 1 458 ? -25.324 20.323 11.153 1.00 65.62 458 ILE A N 1
ATOM 3738 C CA . ILE A 1 458 ? -25.701 21.462 10.295 1.00 65.62 458 ILE A CA 1
ATOM 3739 C C . ILE A 1 458 ? -26.022 22.719 11.120 1.00 65.62 458 ILE A C 1
ATOM 3741 O O . ILE A 1 458 ? -25.692 23.824 10.710 1.00 65.62 458 ILE A O 1
ATOM 3745 N N . TYR A 1 459 ? -26.596 22.554 12.315 1.00 63.50 459 TYR A N 1
ATOM 3746 C CA . TYR A 1 459 ? -26.944 23.669 13.200 1.00 63.50 459 TYR A CA 1
ATOM 3747 C C . TYR A 1 459 ? -25.730 24.377 13.833 1.00 63.50 459 TYR A C 1
ATOM 3749 O O . TYR A 1 459 ? -25.901 25.431 14.434 1.00 63.50 459 TYR A O 1
ATOM 3757 N N . GLN A 1 460 ? -24.519 23.815 13.719 1.00 66.31 460 GLN A N 1
ATOM 3758 C CA . GLN A 1 460 ? -23.271 24.430 14.193 1.00 66.31 460 GLN A CA 1
ATOM 3759 C C . GLN A 1 460 ? -22.477 25.118 13.073 1.00 66.31 460 GLN A C 1
ATOM 3761 O O . GLN A 1 460 ? -21.375 25.598 13.334 1.00 66.31 460 GLN A O 1
ATOM 3766 N N . LEU A 1 461 ? -22.995 25.170 11.836 1.00 63.47 461 LEU A N 1
ATOM 3767 C CA . LEU A 1 461 ? -22.376 25.986 10.793 1.00 63.47 461 LEU A CA 1
ATOM 3768 C C . LEU A 1 461 ? -22.464 27.464 11.177 1.00 63.47 461 LEU A C 1
ATOM 3770 O O . LEU A 1 461 ? -23.554 27.998 11.378 1.00 63.47 461 LEU A O 1
ATOM 3774 N N . THR A 1 462 ? -21.313 28.126 11.251 1.00 64.94 462 THR A N 1
ATOM 3775 C CA . THR A 1 462 ? -21.251 29.569 11.494 1.00 64.94 462 THR A CA 1
ATOM 3776 C C . THR A 1 462 ? -21.210 30.337 10.175 1.00 64.94 462 THR A C 1
ATOM 3778 O O . THR A 1 462 ? -20.761 29.820 9.152 1.00 64.94 462 THR A O 1
ATOM 3781 N N . THR A 1 463 ? -21.643 31.600 10.178 1.00 69.31 463 THR A N 1
ATOM 3782 C CA . THR A 1 463 ? -21.524 32.495 9.008 1.00 69.31 463 THR A CA 1
ATOM 3783 C C . THR A 1 463 ? -20.073 32.621 8.532 1.00 69.31 463 THR A C 1
ATOM 3785 O O . THR A 1 463 ? -19.816 32.637 7.332 1.00 69.31 463 THR A O 1
ATOM 3788 N N . ASN A 1 464 ? -19.115 32.561 9.462 1.00 74.56 464 ASN A N 1
ATOM 3789 C CA . ASN A 1 464 ? -17.683 32.540 9.163 1.00 74.56 464 ASN A CA 1
ATOM 3790 C C . ASN A 1 464 ? -17.250 31.326 8.322 1.00 74.56 464 ASN A C 1
ATOM 3792 O O . ASN A 1 464 ? -16.315 31.444 7.534 1.00 74.56 464 ASN A O 1
ATOM 3796 N N . ASP A 1 465 ? -17.895 30.165 8.471 1.00 68.50 465 ASP A N 1
ATOM 3797 C CA . ASP A 1 465 ? -17.576 28.976 7.670 1.00 68.50 465 ASP A CA 1
ATOM 3798 C C . ASP A 1 465 ? -18.069 29.132 6.223 1.00 68.50 465 ASP A C 1
ATOM 3800 O O . ASP A 1 465 ? -17.441 28.633 5.290 1.00 68.50 465 ASP A O 1
ATOM 3804 N N . ILE A 1 466 ? -19.160 29.877 6.015 1.00 74.00 466 ILE A N 1
ATOM 3805 C CA . ILE A 1 466 ? -19.678 30.218 4.684 1.00 74.00 466 ILE A CA 1
ATOM 3806 C C . ILE A 1 466 ? -18.751 31.235 4.006 1.00 74.00 466 ILE A C 1
ATOM 3808 O O . ILE A 1 466 ? -18.331 31.017 2.868 1.00 74.00 466 ILE A O 1
ATOM 3812 N N . ASP A 1 467 ? -18.353 32.288 4.721 1.00 77.75 467 ASP A N 1
ATOM 3813 C CA . ASP A 1 467 ? -17.461 33.331 4.200 1.00 77.75 467 ASP A CA 1
ATOM 3814 C C . ASP A 1 467 ? -16.086 32.772 3.834 1.00 77.75 467 ASP A C 1
ATOM 3816 O O . ASP A 1 467 ? -15.547 33.041 2.755 1.00 77.75 467 ASP A O 1
ATOM 3820 N N . LYS A 1 468 ? -15.527 31.908 4.687 1.00 75.56 468 LYS A N 1
ATOM 3821 C CA . LYS A 1 468 ? -14.276 31.215 4.376 1.00 75.5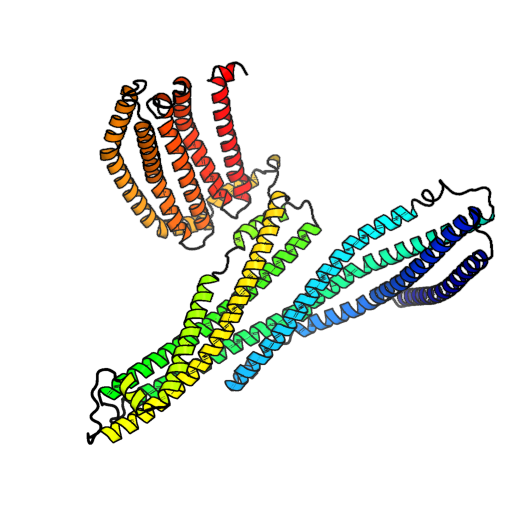6 468 LYS A CA 1
ATOM 3822 C C . LYS A 1 468 ? -14.419 30.316 3.137 1.00 75.56 468 LYS A C 1
ATOM 3824 O O . LYS A 1 468 ? -13.467 30.162 2.375 1.00 75.56 468 LYS A O 1
ATOM 3829 N N . ALA A 1 469 ? -15.587 29.704 2.912 1.00 74.69 469 ALA A N 1
ATOM 3830 C CA . ALA A 1 469 ? -15.769 28.740 1.823 1.00 74.69 469 ALA A CA 1
ATOM 3831 C C . ALA A 1 469 ? -15.865 29.480 0.492 1.00 74.69 469 ALA A C 1
ATOM 3833 O O . ALA A 1 469 ? -15.285 29.050 -0.502 1.00 74.69 469 ALA A O 1
ATOM 3834 N N . ILE A 1 470 ? -16.534 30.633 0.502 1.00 76.62 470 ILE A N 1
ATOM 3835 C CA . ILE A 1 470 ? -16.622 31.549 -0.633 1.00 76.62 470 ILE A CA 1
ATOM 3836 C C . ILE A 1 470 ? -15.249 32.159 -0.938 1.00 76.62 470 ILE A C 1
ATOM 3838 O O . ILE A 1 470 ? -14.821 32.164 -2.091 1.00 76.62 470 ILE A O 1
ATOM 3842 N N . THR A 1 471 ? -14.514 32.617 0.077 1.00 79.88 471 THR A N 1
ATOM 3843 C CA . THR A 1 471 ? -13.177 33.211 -0.118 1.00 79.88 471 THR A CA 1
ATOM 3844 C C . THR A 1 471 ? -12.143 32.202 -0.623 1.00 79.88 471 THR A C 1
ATOM 3846 O O . THR A 1 471 ? -11.268 32.579 -1.405 1.00 79.88 471 THR A O 1
ATOM 3849 N N . TRP A 1 472 ? -12.275 30.909 -0.302 1.00 80.12 472 TRP A N 1
ATOM 3850 C CA . TRP A 1 472 ? -11.443 29.849 -0.888 1.00 80.12 472 TRP A CA 1
ATOM 3851 C C . TRP A 1 472 ? -11.555 29.790 -2.423 1.00 80.12 472 TRP A C 1
ATOM 3853 O O . TRP A 1 472 ? -10.539 29.666 -3.111 1.00 80.12 472 TRP A O 1
ATOM 3863 N N . PHE A 1 473 ? -12.757 29.970 -2.989 1.00 73.50 473 PHE A N 1
ATOM 3864 C CA . PHE A 1 473 ? -12.949 30.027 -4.449 1.00 73.50 473 PHE A CA 1
ATOM 3865 C C . PHE A 1 473 ? -12.297 31.256 -5.099 1.00 73.50 473 PHE A C 1
ATOM 3867 O O . PHE A 1 473 ? -11.970 31.222 -6.284 1.00 73.50 473 PHE A O 1
ATOM 3874 N N . VAL A 1 474 ? -12.092 32.329 -4.333 1.00 78.81 474 VAL A N 1
ATOM 3875 C CA . VAL A 1 474 ? -11.536 33.607 -4.811 1.00 78.81 474 VAL A CA 1
ATOM 3876 C C . VAL A 1 474 ? -10.032 33.734 -4.510 1.00 78.81 474 VAL A C 1
ATOM 3878 O O . VAL A 1 474 ? -9.396 34.697 -4.915 1.00 78.81 474 VAL A O 1
ATOM 3881 N N . THR A 1 475 ? -9.426 32.756 -3.834 1.00 79.50 475 THR A N 1
ATOM 3882 C CA . THR A 1 475 ? -8.012 32.810 -3.428 1.00 79.50 475 THR A CA 1
ATOM 3883 C C . THR A 1 475 ? -7.054 32.689 -4.628 1.00 79.50 475 THR A C 1
ATOM 3885 O O . THR A 1 475 ? -7.233 31.837 -5.496 1.00 79.50 475 THR A O 1
ATOM 3888 N N . ASP A 1 476 ? -5.949 33.445 -4.639 1.00 73.06 476 ASP A N 1
ATOM 3889 C CA . ASP A 1 476 ? -4.939 33.407 -5.720 1.00 73.06 476 ASP A CA 1
ATOM 3890 C C . ASP A 1 476 ? -4.385 31.995 -5.997 1.00 73.06 476 ASP A C 1
ATOM 3892 O O . ASP A 1 476 ? -4.072 31.625 -7.132 1.00 73.06 476 ASP A O 1
ATOM 3896 N N . LYS A 1 477 ? -4.295 31.153 -4.962 1.00 71.81 477 LYS A N 1
ATOM 3897 C CA . LYS A 1 477 ? -3.861 29.752 -5.071 1.00 71.81 477 LYS A CA 1
ATOM 3898 C C . LYS A 1 477 ? -4.833 28.898 -5.895 1.00 71.81 477 LYS A C 1
ATOM 3900 O O . LYS A 1 477 ? -4.385 28.069 -6.684 1.00 71.81 477 LYS A O 1
ATOM 3905 N N . THR A 1 478 ? -6.142 29.077 -5.722 1.00 70.00 478 THR A N 1
ATOM 3906 C CA . THR A 1 478 ? -7.161 28.311 -6.457 1.00 70.00 478 THR A CA 1
ATOM 3907 C C . THR A 1 478 ? -7.324 28.851 -7.872 1.00 70.00 478 THR A C 1
ATOM 3909 O O . THR A 1 478 ? -7.344 28.065 -8.819 1.00 70.00 478 THR A O 1
ATOM 3912 N N . GLN A 1 479 ? -7.303 30.175 -8.043 1.00 76.06 479 GLN A N 1
ATOM 3913 C CA . GLN A 1 479 ? -7.345 30.811 -9.362 1.00 76.06 479 GLN A CA 1
ATOM 3914 C C . GLN A 1 479 ? -6.125 30.463 -10.223 1.00 76.06 479 GLN A C 1
ATOM 3916 O O . GLN A 1 479 ? -6.281 30.101 -11.388 1.00 76.06 479 GLN A O 1
ATOM 3921 N N . SER A 1 480 ? -4.916 30.484 -9.654 1.00 73.44 480 SER A N 1
ATOM 3922 C CA . SER A 1 480 ? -3.697 30.098 -10.380 1.00 73.44 480 SER A CA 1
ATOM 3923 C C . SER A 1 480 ? -3.640 28.607 -10.722 1.00 73.44 480 SER A C 1
ATOM 3925 O O . SER A 1 480 ? -3.036 28.217 -11.721 1.00 73.44 480 SER A O 1
ATOM 3927 N N . ALA A 1 481 ? -4.259 27.744 -9.916 1.00 70.88 481 ALA A N 1
ATOM 3928 C CA . ALA A 1 481 ? -4.394 26.331 -10.247 1.00 70.88 481 ALA A CA 1
ATOM 3929 C C . ALA A 1 481 ? -5.446 26.094 -11.344 1.00 70.88 481 ALA A C 1
ATOM 3931 O O . ALA A 1 481 ? -5.244 25.229 -12.197 1.00 70.88 481 ALA A O 1
ATOM 3932 N N . PHE A 1 482 ? -6.525 26.883 -11.359 1.00 75.25 482 PHE A N 1
ATOM 3933 C CA . PHE A 1 482 ? -7.538 26.855 -12.412 1.00 75.25 482 PHE A CA 1
ATOM 3934 C C . PHE A 1 482 ? -6.980 27.350 -13.752 1.00 75.25 482 PHE A C 1
ATOM 3936 O O . PHE A 1 482 ? -7.167 26.682 -14.767 1.00 75.25 482 PHE A O 1
ATOM 3943 N N . SER A 1 483 ? -6.226 28.456 -13.763 1.00 75.50 483 SER A N 1
ATOM 3944 C CA . SER A 1 483 ? -5.595 28.968 -14.987 1.00 75.50 483 SER A CA 1
ATOM 3945 C C . SER A 1 483 ? -4.577 27.983 -15.561 1.00 75.50 483 SER A C 1
ATOM 3947 O O . SER A 1 483 ? -4.657 27.645 -16.737 1.00 75.50 483 SER A O 1
ATOM 3949 N N . LYS A 1 484 ? -3.711 27.393 -14.723 1.00 76.00 484 LYS A N 1
ATOM 3950 C CA . LYS A 1 484 ? -2.762 26.345 -15.149 1.00 76.00 484 LYS A CA 1
ATOM 3951 C C . LYS A 1 484 ? -3.448 25.112 -15.745 1.00 76.00 484 LYS A C 1
ATOM 3953 O O . LYS A 1 484 ? -2.886 24.468 -16.632 1.00 76.00 484 LYS A O 1
ATOM 3958 N N . LEU A 1 485 ? -4.631 24.755 -15.241 1.00 73.69 485 LEU A N 1
ATOM 3959 C CA . LEU A 1 485 ? -5.436 23.663 -15.786 1.00 73.69 485 LEU A CA 1
ATOM 3960 C C . LEU A 1 485 ? -6.027 24.049 -17.149 1.00 73.69 485 LEU A C 1
ATOM 3962 O O . LEU A 1 485 ? -5.931 23.268 -18.097 1.00 73.69 485 LEU A O 1
ATOM 3966 N N . LEU A 1 486 ? -6.572 25.263 -17.264 1.00 77.88 486 LEU A N 1
ATOM 3967 C CA . LEU A 1 486 ? -7.149 25.789 -18.500 1.00 77.88 486 LEU A CA 1
ATOM 3968 C C . LEU A 1 486 ? -6.101 25.918 -19.616 1.00 77.88 486 LEU A C 1
ATOM 3970 O O . LEU A 1 486 ? -6.348 25.481 -20.736 1.00 77.88 486 LEU A O 1
ATOM 3974 N N . ASP A 1 487 ? -4.909 26.422 -19.299 1.00 76.44 487 ASP A N 1
ATOM 3975 C CA . ASP A 1 487 ? -3.822 26.619 -20.266 1.00 76.44 487 ASP A CA 1
ATOM 3976 C C . ASP A 1 487 ? -3.330 25.296 -20.865 1.00 76.44 487 ASP A C 1
ATOM 3978 O O . ASP A 1 487 ? -2.936 25.229 -22.029 1.00 76.44 487 ASP A O 1
ATOM 3982 N N . ARG A 1 488 ? -3.356 24.216 -20.076 1.00 70.19 488 ARG A N 1
ATOM 3983 C CA . ARG A 1 488 ? -2.818 22.914 -20.487 1.00 70.19 488 ARG A CA 1
ATOM 3984 C C . ARG A 1 488 ? -3.871 21.979 -21.078 1.00 70.19 488 ARG A C 1
ATOM 3986 O O . ARG A 1 488 ? -3.572 21.245 -22.016 1.00 70.19 488 ARG A O 1
ATOM 3993 N N . VAL A 1 489 ? -5.080 21.974 -20.522 1.00 76.62 489 VAL A N 1
ATOM 3994 C CA . VAL A 1 489 ? -6.146 21.021 -20.878 1.00 76.62 489 VAL A CA 1
ATOM 3995 C C . VAL A 1 489 ? -7.250 21.683 -21.707 1.00 76.62 489 VAL A C 1
ATOM 3997 O O . VAL A 1 489 ? -7.990 20.989 -22.407 1.00 76.62 489 VAL A O 1
ATOM 4000 N N . GLY A 1 490 ? -7.342 23.016 -21.700 1.00 78.31 490 GLY A N 1
ATOM 4001 C CA . GLY A 1 490 ? -8.400 23.768 -22.375 1.00 78.31 490 GLY A CA 1
ATOM 4002 C C . GLY A 1 490 ? -8.407 23.573 -23.888 1.00 78.31 490 GLY A C 1
ATOM 4003 O O . GLY A 1 490 ? -9.462 23.298 -24.451 1.00 78.31 490 GLY A O 1
ATOM 4004 N N . LEU A 1 491 ? -7.242 23.615 -24.543 1.00 80.88 491 LEU A N 1
ATOM 4005 C CA . LEU A 1 491 ? -7.145 23.434 -25.997 1.00 80.88 491 LEU A CA 1
ATOM 4006 C C . LEU A 1 491 ? -7.584 22.018 -26.413 1.00 80.88 491 LEU A C 1
ATOM 4008 O O . LEU A 1 491 ? -8.434 21.860 -27.288 1.00 80.88 491 LEU A O 1
ATOM 4012 N N . VAL A 1 492 ? -7.074 20.985 -25.735 1.00 82.06 492 VAL A N 1
ATOM 4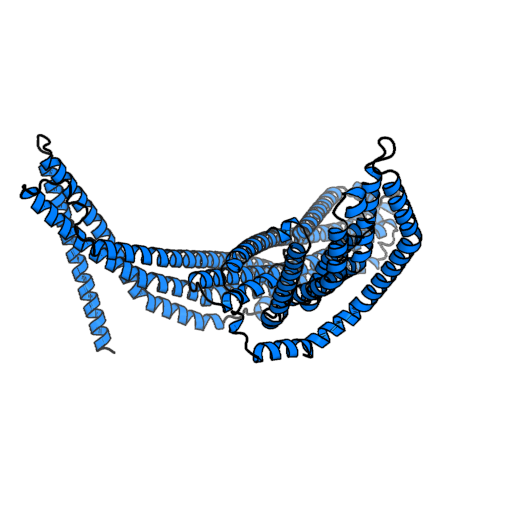013 C CA . VAL A 1 492 ? -7.442 19.582 -26.003 1.00 82.06 492 VAL A CA 1
ATOM 4014 C C . VAL A 1 492 ? -8.936 19.350 -25.745 1.00 82.06 492 VAL A C 1
ATOM 4016 O O . VAL A 1 492 ? -9.620 18.762 -26.581 1.00 82.06 492 VAL A O 1
ATOM 4019 N N . SER A 1 493 ? -9.468 19.876 -24.638 1.00 81.62 493 SER A N 1
ATOM 4020 C CA . SER A 1 493 ? -10.896 19.773 -24.298 1.00 81.62 493 SER A CA 1
ATOM 4021 C C . SER A 1 493 ? -11.788 20.487 -25.313 1.00 81.62 493 SER A C 1
ATOM 4023 O O . SER A 1 493 ? -12.852 19.977 -25.669 1.00 81.62 493 SER A O 1
ATOM 4025 N N . PHE A 1 494 ? -11.352 21.640 -25.824 1.00 83.81 494 PHE A N 1
ATOM 4026 C CA . PHE A 1 494 ? -12.064 22.395 -26.851 1.00 83.81 494 PHE A CA 1
ATOM 4027 C C . PHE A 1 494 ? -12.132 21.625 -28.174 1.00 83.81 494 PHE A C 1
ATOM 4029 O O . PHE A 1 494 ? -13.216 21.476 -28.739 1.00 83.81 494 PHE A O 1
ATOM 4036 N N . ILE A 1 495 ? -11.009 21.049 -28.623 1.00 86.56 495 ILE A N 1
ATOM 4037 C CA . ILE A 1 495 ? -10.967 20.209 -29.830 1.00 86.56 495 ILE A CA 1
ATOM 4038 C C . ILE A 1 495 ? -11.894 18.996 -29.685 1.00 86.56 495 ILE A C 1
ATOM 4040 O O . ILE A 1 495 ? -12.688 18.724 -30.586 1.00 86.56 495 ILE A O 1
ATOM 4044 N N . ILE A 1 496 ? -11.829 18.287 -28.553 1.00 87.00 496 ILE A N 1
ATOM 4045 C CA . ILE A 1 496 ? -12.681 17.118 -28.279 1.00 87.00 496 ILE A CA 1
ATOM 4046 C C . ILE A 1 496 ? -14.161 17.510 -28.321 1.00 87.00 496 ILE A C 1
ATOM 4048 O O . ILE A 1 496 ? -14.967 16.821 -28.945 1.00 87.00 496 ILE A O 1
ATOM 4052 N N . THR A 1 497 ? -14.521 18.633 -27.699 1.00 86.19 497 THR A N 1
ATOM 4053 C CA . THR A 1 497 ? -15.910 19.105 -27.655 1.00 86.19 497 THR A CA 1
ATOM 4054 C C . THR A 1 497 ? -16.426 19.459 -29.050 1.00 86.19 497 THR A C 1
ATOM 4056 O O . THR A 1 497 ? -17.536 19.065 -29.405 1.00 86.19 497 THR A O 1
ATOM 4059 N N . ILE A 1 498 ? -15.614 20.128 -29.878 1.00 90.06 498 ILE A N 1
ATOM 4060 C CA . ILE A 1 498 ? -15.964 20.426 -31.276 1.00 90.06 498 ILE A CA 1
ATOM 4061 C C . ILE A 1 498 ? -16.147 19.140 -32.080 1.00 90.06 498 ILE A C 1
ATOM 4063 O O . ILE A 1 498 ? -17.147 18.998 -32.782 1.00 90.06 498 ILE A O 1
ATOM 4067 N N . LEU A 1 499 ? -15.215 18.189 -31.970 1.00 89.88 499 LEU A N 1
ATOM 4068 C CA . LEU A 1 499 ? -15.287 16.922 -32.697 1.00 89.88 499 LEU A CA 1
ATOM 4069 C C . LEU A 1 499 ? -16.572 16.157 -32.356 1.00 89.88 499 LEU A C 1
ATOM 4071 O O . LEU A 1 499 ? -17.269 15.679 -33.250 1.00 89.88 499 LEU A O 1
ATOM 4075 N N . VAL A 1 500 ? -16.922 16.090 -31.070 1.00 87.19 500 VAL A N 1
ATOM 4076 C CA . VAL A 1 500 ? -18.168 15.466 -30.611 1.00 87.19 500 VAL A CA 1
ATOM 4077 C C . VAL A 1 500 ? -19.392 16.229 -31.115 1.00 87.19 500 VAL A C 1
ATOM 4079 O O . VAL A 1 500 ? -20.356 15.600 -31.539 1.00 87.19 500 VAL A O 1
ATOM 4082 N N . PHE A 1 501 ? -19.369 17.564 -31.125 1.00 89.50 501 PHE A N 1
ATOM 4083 C CA . PHE A 1 501 ? -20.479 18.363 -31.649 1.00 89.50 501 PHE A CA 1
ATOM 4084 C C . PHE A 1 501 ? -20.707 18.123 -33.149 1.00 89.50 501 PHE A C 1
ATOM 4086 O O . PHE A 1 501 ? -21.850 18.000 -33.596 1.00 89.50 501 PHE A O 1
ATOM 4093 N N . VAL A 1 502 ? -19.628 17.982 -33.924 1.00 91.12 502 VAL A N 1
ATOM 4094 C CA . VAL A 1 502 ? -19.694 17.595 -35.340 1.00 91.12 502 VAL A CA 1
ATOM 4095 C C . VAL A 1 502 ? -20.280 16.189 -35.484 1.00 91.12 502 VAL A C 1
ATOM 4097 O O . VAL A 1 502 ? -21.205 15.997 -36.271 1.00 91.12 502 VAL A O 1
ATOM 4100 N N . LEU A 1 503 ? -19.819 15.216 -34.690 1.00 88.62 503 LEU A N 1
ATOM 4101 C CA . LEU A 1 503 ? -20.356 13.850 -34.705 1.00 88.62 503 LEU A CA 1
ATOM 4102 C C . LEU A 1 503 ? -21.836 13.795 -34.306 1.00 88.62 503 LEU A C 1
ATOM 4104 O O . LEU A 1 503 ? -22.608 13.092 -34.953 1.00 88.62 503 LEU A O 1
ATOM 4108 N N . LEU A 1 504 ? -22.252 14.560 -33.294 1.00 87.44 504 LEU A N 1
ATOM 4109 C CA . LEU A 1 504 ? -23.654 14.706 -32.903 1.00 87.44 504 LEU A CA 1
ATOM 4110 C C . LEU A 1 504 ? -24.477 15.330 -34.026 1.00 87.44 504 LEU A C 1
ATOM 4112 O O . LEU A 1 504 ? -25.573 14.854 -34.295 1.00 87.44 504 LEU A O 1
ATOM 4116 N N . SER A 1 505 ? -23.952 16.345 -34.711 1.00 87.81 505 SER A N 1
ATOM 4117 C CA . SER A 1 505 ? -24.636 16.987 -35.839 1.00 87.81 505 SER A CA 1
ATOM 4118 C C . SER A 1 505 ? -24.820 16.019 -37.011 1.00 87.81 505 SER A C 1
ATOM 4120 O O . SER A 1 505 ? -25.911 15.933 -37.570 1.00 87.81 505 SER A O 1
ATOM 4122 N N . ILE A 1 506 ? -23.793 15.225 -37.336 1.00 89.25 506 ILE A N 1
ATOM 4123 C CA . ILE A 1 506 ? -23.871 14.155 -38.344 1.00 89.25 506 ILE A CA 1
ATOM 4124 C C . ILE A 1 506 ? -24.894 13.101 -37.910 1.00 89.25 506 ILE A C 1
ATOM 4126 O O . ILE A 1 506 ? -25.772 12.726 -38.685 1.00 89.25 506 ILE A O 1
ATOM 4130 N N . PHE A 1 507 ? -24.827 12.646 -36.660 1.00 87.50 507 PHE A N 1
ATOM 4131 C CA . PHE A 1 507 ? -25.778 11.683 -36.115 1.00 87.50 507 PHE A CA 1
ATOM 4132 C C . PHE A 1 507 ? -27.216 12.211 -36.190 1.00 87.50 507 PHE A C 1
ATOM 4134 O O . PHE A 1 507 ? -28.126 11.489 -36.593 1.00 87.50 507 PHE A O 1
ATOM 4141 N N . TRP A 1 508 ? -27.430 13.484 -35.865 1.00 86.38 508 TRP A N 1
ATOM 4142 C CA . TRP A 1 508 ? -28.750 14.099 -35.904 1.00 86.38 508 TRP A CA 1
ATOM 4143 C C . TRP A 1 508 ? -29.254 14.308 -37.334 1.00 86.38 508 TRP A C 1
ATOM 4145 O O . TRP A 1 508 ? -30.443 14.164 -37.588 1.00 86.38 508 TRP A O 1
ATOM 4155 N N . TRP A 1 509 ? -28.366 14.559 -38.295 1.00 88.94 509 TRP A N 1
ATOM 4156 C CA . TRP A 1 509 ? -28.741 14.689 -39.701 1.00 88.94 509 TRP A CA 1
ATOM 4157 C C . TRP A 1 509 ? -29.089 13.345 -40.354 1.00 88.94 509 TRP A C 1
ATOM 4159 O O . TRP A 1 509 ? -30.079 13.237 -41.074 1.00 88.94 509 TRP A O 1
ATOM 4169 N N . PHE A 1 510 ? -28.292 12.304 -40.096 1.00 85.81 510 PHE A N 1
ATOM 4170 C CA . PHE A 1 510 ? -28.425 11.013 -40.778 1.00 85.81 510 PHE A CA 1
ATOM 4171 C C . PHE A 1 510 ? -29.256 9.995 -40.000 1.00 85.81 510 PHE A C 1
ATOM 4173 O O . PHE A 1 510 ? -30.095 9.309 -40.575 1.00 85.81 510 PHE A O 1
ATOM 4180 N N . ALA A 1 511 ? -29.034 9.869 -38.696 1.00 82.56 511 ALA A N 1
ATOM 4181 C CA . ALA A 1 511 ? -29.582 8.778 -37.898 1.00 82.56 511 ALA A CA 1
ATOM 4182 C C . ALA A 1 511 ? -30.967 9.127 -37.316 1.00 82.56 511 ALA A C 1
ATOM 4184 O O . ALA A 1 511 ? -31.831 8.257 -37.194 1.00 82.56 511 ALA A O 1
ATOM 4185 N N . TRP A 1 512 ? -31.213 10.405 -37.009 1.00 85.12 512 TRP A N 1
ATOM 4186 C CA . TRP A 1 512 ? -32.485 10.872 -36.442 1.00 85.12 512 TRP A CA 1
ATOM 4187 C C . TRP A 1 512 ? -33.707 10.652 -37.351 1.00 85.12 512 TRP A C 1
ATOM 4189 O O . TRP A 1 512 ? -34.731 10.181 -36.852 1.00 85.12 512 TRP A O 1
ATOM 4199 N N . PRO A 1 513 ? -33.644 10.900 -38.676 1.00 86.38 513 PRO A N 1
ATOM 4200 C CA . PRO A 1 513 ? -34.773 10.600 -39.555 1.00 86.38 513 PRO A CA 1
ATOM 4201 C C . PRO A 1 513 ? -35.119 9.105 -39.567 1.00 86.38 513 PRO A C 1
ATOM 4203 O O . PRO A 1 513 ? -36.294 8.744 -39.550 1.00 86.38 513 PRO A O 1
ATOM 4206 N N . HIS A 1 514 ? -34.112 8.223 -39.531 1.00 84.06 514 HIS A N 1
ATOM 4207 C CA . HIS A 1 514 ? -34.330 6.775 -39.455 1.00 84.06 514 HIS A CA 1
ATOM 4208 C C . HIS A 1 514 ? -34.987 6.351 -38.141 1.00 84.06 514 HIS A C 1
ATOM 4210 O O . HIS A 1 514 ? -35.887 5.511 -38.158 1.00 84.06 514 HIS A O 1
ATOM 4216 N N . TYR A 1 515 ? -34.592 6.967 -37.025 1.00 83.06 515 TYR A N 1
ATOM 4217 C CA . TYR A 1 515 ? -35.244 6.765 -35.734 1.00 83.06 515 TYR A CA 1
ATOM 4218 C C . TYR A 1 515 ? -36.740 7.109 -35.796 1.00 83.06 515 TYR A C 1
ATOM 4220 O O . TYR A 1 515 ? -37.566 6.272 -35.437 1.00 83.06 515 TYR A O 1
ATOM 4228 N N . LEU A 1 516 ? -37.099 8.277 -36.343 1.00 82.94 516 LEU A N 1
ATOM 4229 C CA . LEU A 1 516 ? -38.499 8.707 -36.479 1.00 82.94 516 LEU A CA 1
ATOM 4230 C C . LEU A 1 516 ? -39.318 7.767 -37.381 1.00 82.94 516 LEU A C 1
ATOM 4232 O O . LEU A 1 516 ? -40.490 7.494 -37.115 1.00 82.94 516 LEU A O 1
ATOM 4236 N N . VAL A 1 517 ? -38.705 7.235 -38.444 1.00 84.19 517 VAL A N 1
ATOM 4237 C CA . VAL A 1 517 ? -39.351 6.244 -39.319 1.00 84.19 517 VAL A CA 1
ATOM 4238 C C . VAL A 1 517 ? -39.613 4.938 -38.568 1.00 84.19 517 VAL A C 1
ATOM 4240 O O . VAL A 1 517 ? -40.696 4.371 -38.700 1.00 84.19 517 VAL A O 1
ATOM 4243 N N . TRP A 1 518 ? -38.660 4.455 -37.767 1.00 80.88 518 TRP A N 1
ATOM 4244 C CA . TRP A 1 518 ? -38.844 3.237 -36.970 1.00 80.88 518 TRP A CA 1
ATOM 4245 C C . TRP A 1 518 ? -39.841 3.412 -35.830 1.00 80.88 518 TRP A C 1
ATOM 4247 O O . TRP A 1 518 ? -40.604 2.489 -35.567 1.00 80.88 518 TRP A O 1
ATOM 4257 N N . GLU A 1 519 ? -39.878 4.582 -35.199 1.00 81.56 519 GLU A N 1
ATOM 4258 C CA . GLU A 1 519 ? -40.878 4.943 -34.189 1.00 81.56 519 GLU A CA 1
ATOM 4259 C C . GLU A 1 519 ? -42.292 4.901 -34.793 1.00 81.56 519 GLU A C 1
ATOM 4261 O O . GLU A 1 519 ? -43.192 4.251 -34.255 1.00 81.56 519 GLU A O 1
ATOM 4266 N N . LYS A 1 520 ? -42.474 5.493 -35.981 1.00 82.88 520 LYS A N 1
ATOM 4267 C CA . LYS A 1 520 ? -43.748 5.454 -36.713 1.00 82.88 520 LYS A CA 1
ATOM 4268 C C . LYS A 1 520 ? -44.125 4.038 -37.163 1.00 82.88 520 LYS A C 1
ATOM 4270 O O . LYS A 1 520 ? -45.263 3.618 -36.966 1.00 82.88 520 LYS A O 1
ATOM 4275 N N . ALA A 1 521 ? -43.177 3.287 -37.723 1.00 80.06 521 ALA A N 1
ATOM 4276 C CA . ALA A 1 521 ? -43.406 1.911 -38.163 1.00 80.06 521 ALA A CA 1
ATOM 4277 C C . ALA A 1 521 ? -43.736 0.977 -36.986 1.00 80.06 521 ALA A C 1
ATOM 4279 O O . ALA A 1 521 ? -44.614 0.125 -37.104 1.00 80.06 521 ALA A O 1
ATOM 4280 N N . GLY A 1 522 ? -43.071 1.166 -35.841 1.00 75.19 522 GLY A N 1
ATOM 4281 C CA . GLY A 1 522 ? -43.361 0.458 -34.597 1.00 75.19 522 GLY A CA 1
ATOM 4282 C C . GLY A 1 522 ? -44.784 0.730 -34.115 1.00 75.19 522 GLY A C 1
ATOM 4283 O O . GLY A 1 522 ? -45.524 -0.216 -33.856 1.00 75.19 522 GLY A O 1
ATOM 4284 N N . LYS A 1 523 ? -45.206 2.001 -34.102 1.00 77.88 523 LYS A N 1
ATOM 4285 C CA . LYS A 1 523 ? -46.578 2.407 -33.756 1.00 77.88 523 LYS A CA 1
ATOM 4286 C C . LYS A 1 523 ? -47.639 1.779 -34.666 1.00 77.88 523 LYS A C 1
ATOM 4288 O O . LYS A 1 523 ? -48.683 1.350 -34.189 1.00 77.88 523 LYS A O 1
ATOM 4293 N N . GLU A 1 524 ? -47.396 1.730 -35.974 1.00 80.75 524 GLU A N 1
ATOM 4294 C CA . GLU A 1 524 ? -48.359 1.197 -36.950 1.00 80.75 524 GLU A CA 1
ATOM 4295 C C . GLU A 1 524 ? -48.459 -0.338 -36.945 1.00 80.75 524 GLU A C 1
ATOM 4297 O O . GLU A 1 524 ? -49.507 -0.891 -37.307 1.00 80.75 524 GLU A O 1
ATOM 4302 N N . ALA A 1 525 ? -47.377 -1.027 -36.575 1.00 74.81 525 ALA A N 1
ATOM 4303 C CA . ALA A 1 525 ? -47.293 -2.486 -36.513 1.00 74.81 525 ALA A CA 1
ATOM 4304 C C . ALA A 1 525 ? -47.825 -3.070 -35.192 1.00 74.81 525 ALA A C 1
ATOM 4306 O O . ALA A 1 525 ? -48.192 -4.246 -35.138 1.00 74.81 525 ALA A O 1
ATOM 4307 N N . TRP A 1 526 ? -47.869 -2.254 -34.143 1.00 68.88 526 TRP A N 1
ATOM 4308 C CA . TRP A 1 526 ? -48.232 -2.656 -32.792 1.00 68.88 526 TRP A CA 1
ATOM 4309 C C . TRP A 1 526 ? -49.698 -3.135 -32.690 1.00 68.88 526 TRP A C 1
ATOM 4311 O O . TRP A 1 526 ? -50.611 -2.532 -33.257 1.00 68.88 526 TRP A O 1
ATOM 4321 N N . GLY A 1 527 ? -49.931 -4.268 -32.012 1.00 71.06 527 GLY A N 1
ATOM 4322 C CA . GLY A 1 527 ? -51.259 -4.898 -31.884 1.00 71.06 527 GLY A CA 1
ATOM 4323 C C . GLY A 1 527 ? -51.709 -5.736 -33.094 1.00 71.06 527 GLY A C 1
ATOM 4324 O O . GLY A 1 527 ? -52.752 -6.391 -33.041 1.00 71.06 527 GLY A O 1
ATOM 4325 N N . LYS A 1 528 ? -50.916 -5.777 -34.175 1.00 80.50 528 LYS A N 1
ATOM 4326 C CA . LYS A 1 528 ? -51.152 -6.642 -35.340 1.00 80.50 528 LYS A CA 1
ATOM 4327 C C . LYS A 1 528 ? -50.269 -7.883 -35.252 1.00 80.50 528 LYS A C 1
ATOM 4329 O O . LYS A 1 528 ? -49.071 -7.816 -35.506 1.00 80.50 528 LYS A O 1
ATOM 4334 N N . VAL A 1 529 ? -50.877 -9.043 -35.000 1.00 74.94 529 VAL A N 1
ATOM 4335 C CA . VAL A 1 529 ? -50.198 -10.330 -34.715 1.00 74.94 529 VAL A CA 1
ATOM 4336 C C . VAL A 1 529 ? -49.084 -10.710 -35.711 1.00 74.94 529 VAL A C 1
ATOM 4338 O O . VAL A 1 529 ? -48.108 -11.342 -35.327 1.00 74.94 529 VAL A O 1
ATOM 4341 N N . LYS A 1 530 ? -49.189 -10.326 -36.993 1.00 75.69 530 LYS A N 1
ATOM 4342 C CA . LYS A 1 530 ? -48.180 -10.651 -38.027 1.00 75.69 530 LYS A CA 1
ATOM 4343 C C . LYS A 1 530 ? -47.066 -9.606 -38.196 1.00 75.69 530 LYS A C 1
ATOM 4345 O O . LYS A 1 530 ? -46.062 -9.897 -38.844 1.00 75.69 530 LYS A O 1
ATOM 4350 N N . GLN A 1 531 ? -47.259 -8.389 -37.696 1.00 76.25 531 GLN A N 1
ATOM 4351 C CA . GLN A 1 531 ? -46.371 -7.244 -37.941 1.00 76.25 531 GLN A CA 1
ATOM 4352 C C . GLN A 1 531 ? -45.673 -6.768 -36.664 1.00 76.25 531 GLN A C 1
ATOM 4354 O O . GLN A 1 531 ? -44.569 -6.230 -36.752 1.00 76.25 531 GLN A O 1
ATOM 4359 N N . ASP A 1 532 ? -46.275 -7.015 -35.501 1.00 78.19 532 ASP A N 1
ATOM 4360 C CA . ASP A 1 532 ? -45.719 -6.676 -34.198 1.00 78.19 532 ASP A CA 1
ATOM 4361 C C . ASP A 1 532 ? -44.483 -7.540 -33.900 1.00 78.19 532 ASP A C 1
ATOM 4363 O O . ASP A 1 532 ? -44.564 -8.761 -33.745 1.00 78.19 532 ASP A O 1
ATOM 4367 N N . LYS A 1 533 ? -43.304 -6.912 -33.900 1.00 81.69 533 LYS A N 1
ATOM 4368 C CA . LYS A 1 533 ? -42.013 -7.574 -33.680 1.00 81.69 533 LYS A CA 1
ATOM 4369 C C . LYS A 1 533 ? -41.218 -6.814 -32.627 1.00 81.69 533 LYS A C 1
ATOM 4371 O O . LYS A 1 533 ? -40.958 -5.622 -32.781 1.00 81.69 533 LYS A O 1
ATOM 4376 N N . ILE A 1 534 ? -40.686 -7.540 -31.643 1.00 82.44 534 ILE A N 1
ATOM 4377 C CA . ILE A 1 534 ? -39.843 -6.984 -30.566 1.00 82.44 534 ILE A CA 1
ATOM 4378 C C . ILE A 1 534 ? -38.590 -6.251 -31.082 1.00 82.44 534 ILE A C 1
ATOM 4380 O O . ILE A 1 534 ? -38.041 -5.380 -30.409 1.00 82.44 534 ILE A O 1
ATOM 4384 N N . ILE A 1 535 ? -38.155 -6.560 -32.310 1.00 84.31 535 ILE A N 1
ATOM 4385 C CA . ILE A 1 535 ? -36.990 -5.939 -32.948 1.00 84.31 535 ILE A CA 1
ATOM 4386 C C . ILE A 1 535 ? -37.117 -4.415 -33.078 1.00 84.31 535 ILE A C 1
ATOM 4388 O O . ILE A 1 535 ? -36.100 -3.729 -33.031 1.00 84.31 535 ILE A O 1
ATOM 4392 N N . TYR A 1 536 ? -38.334 -3.875 -33.216 1.00 83.19 536 TYR A N 1
ATOM 4393 C CA . TYR A 1 536 ? -38.543 -2.426 -33.289 1.00 83.19 536 TYR A CA 1
ATOM 4394 C C . TYR A 1 536 ? -38.192 -1.755 -31.957 1.00 83.19 536 TYR A C 1
ATOM 4396 O O . TYR A 1 536 ? -37.419 -0.799 -31.940 1.00 83.19 536 TYR A O 1
ATOM 4404 N N . SER A 1 537 ? -38.648 -2.319 -30.836 1.00 85.31 537 SER A N 1
ATOM 4405 C CA . SER A 1 537 ? -38.334 -1.826 -29.491 1.00 85.31 537 SER A CA 1
ATOM 4406 C C . SER A 1 537 ? -36.844 -1.948 -29.166 1.00 85.31 537 SER A C 1
ATOM 4408 O O . SER A 1 537 ? -36.252 -1.008 -28.642 1.00 85.31 537 SER A O 1
ATOM 4410 N N . VAL A 1 538 ? -36.212 -3.070 -29.536 1.00 87.00 538 VAL A N 1
ATOM 4411 C CA . VAL A 1 538 ? -34.764 -3.272 -29.341 1.00 87.00 538 VAL A CA 1
ATOM 4412 C C . VAL A 1 538 ? -33.953 -2.258 -30.152 1.00 87.00 538 VAL A C 1
ATOM 4414 O O . VAL A 1 538 ? -33.023 -1.662 -29.618 1.00 87.00 538 VAL A O 1
ATOM 4417 N N . ARG A 1 539 ? -34.309 -2.005 -31.419 1.00 87.00 539 ARG A N 1
ATOM 4418 C CA . ARG A 1 539 ? -33.609 -1.016 -32.260 1.00 87.00 539 ARG A CA 1
ATOM 4419 C C . ARG A 1 539 ? -33.728 0.403 -31.714 1.00 87.00 539 ARG A C 1
ATOM 4421 O O . ARG A 1 539 ? -32.724 1.108 -31.679 1.00 87.00 539 ARG A O 1
ATOM 4428 N N . LEU A 1 540 ? -34.920 0.806 -31.272 1.00 86.38 540 LEU A N 1
ATOM 4429 C CA . LEU A 1 540 ? -35.137 2.120 -30.657 1.00 86.38 540 LEU A CA 1
ATOM 4430 C C . LEU A 1 540 ? -34.313 2.273 -29.373 1.00 86.38 540 LEU A C 1
ATOM 4432 O O . LEU A 1 540 ? -33.658 3.294 -29.185 1.00 86.38 540 LEU A O 1
ATOM 4436 N N . LEU A 1 541 ? -34.275 1.239 -28.529 1.00 89.19 541 LEU A N 1
ATOM 4437 C CA . LEU A 1 541 ? -33.479 1.240 -27.302 1.00 89.19 541 LEU A CA 1
ATOM 4438 C C . LEU A 1 541 ? -31.972 1.324 -27.590 1.00 89.19 541 LEU A C 1
ATOM 4440 O O . LEU A 1 541 ? -31.286 2.150 -26.991 1.00 89.19 541 LEU A O 1
ATOM 4444 N N . VAL A 1 542 ? -31.459 0.536 -28.540 1.00 90.75 542 VAL A N 1
ATOM 4445 C CA . VAL A 1 542 ? -30.047 0.600 -28.963 1.00 90.75 542 VAL A CA 1
ATOM 4446 C C . VAL A 1 542 ? -29.699 1.992 -29.493 1.00 90.75 542 VAL A C 1
ATOM 4448 O O . VAL A 1 542 ? -28.647 2.530 -29.153 1.00 90.75 542 VAL A O 1
ATOM 4451 N N . PHE A 1 543 ? -30.591 2.601 -30.276 1.00 89.44 543 PHE A N 1
ATOM 4452 C CA . PHE A 1 543 ? -30.400 3.952 -30.797 1.00 89.44 543 PHE A CA 1
ATOM 4453 C C . PHE A 1 543 ? -30.326 4.999 -29.677 1.00 89.44 543 PHE A C 1
ATOM 4455 O O . PHE A 1 543 ? -29.422 5.831 -29.679 1.00 89.44 543 PHE A O 1
ATOM 4462 N N . ILE A 1 544 ? -31.231 4.929 -28.695 1.00 89.62 544 ILE A N 1
ATOM 4463 C CA . ILE A 1 544 ? -31.252 5.833 -27.535 1.00 89.62 544 ILE A CA 1
ATOM 4464 C C . ILE A 1 544 ? -29.975 5.690 -26.700 1.00 89.62 544 ILE A C 1
ATOM 4466 O O . ILE A 1 544 ? -29.394 6.699 -26.293 1.00 89.62 544 ILE A O 1
ATOM 4470 N N . ILE A 1 545 ? -29.509 4.458 -26.468 1.00 91.44 545 ILE A N 1
ATOM 4471 C CA . ILE A 1 545 ? -28.253 4.202 -25.750 1.00 91.44 545 ILE A CA 1
ATOM 4472 C C . ILE A 1 545 ? -27.078 4.795 -26.527 1.00 91.44 545 ILE A C 1
ATOM 4474 O O . ILE A 1 545 ? -26.298 5.555 -25.959 1.00 91.44 545 ILE A O 1
ATOM 4478 N N . PHE A 1 546 ? -26.971 4.514 -27.828 1.00 91.31 546 PHE A N 1
ATOM 4479 C CA . PHE A 1 546 ? -25.880 5.024 -28.659 1.00 91.31 546 PHE A CA 1
ATOM 4480 C C . PHE A 1 546 ? -25.854 6.557 -28.703 1.00 91.31 546 PHE A C 1
ATOM 4482 O O . PHE A 1 546 ? -24.803 7.167 -28.515 1.00 91.31 546 PHE A O 1
ATOM 4489 N N . GLN A 1 547 ? -27.018 7.189 -28.870 1.00 89.25 547 GLN A N 1
ATOM 4490 C CA . GLN A 1 547 ? -27.155 8.642 -28.812 1.00 89.25 547 GLN A CA 1
ATOM 4491 C C . GLN A 1 547 ? -26.721 9.200 -27.452 1.00 89.25 547 GLN A C 1
ATOM 4493 O O . GLN A 1 547 ? -26.045 10.226 -27.393 1.00 89.25 547 GLN A O 1
ATOM 4498 N N . SER A 1 548 ? -27.097 8.534 -26.360 1.00 91.56 548 SER A N 1
ATOM 4499 C CA . SER A 1 548 ? -26.756 8.970 -25.004 1.00 91.56 548 SER A CA 1
ATOM 4500 C C . SER A 1 548 ? -25.259 8.827 -24.721 1.00 91.56 548 SER A C 1
ATOM 4502 O O . SER A 1 548 ? -24.674 9.723 -24.116 1.00 91.56 548 SER A O 1
ATOM 4504 N N . LEU A 1 549 ? -24.614 7.764 -25.217 1.00 92.69 549 LEU A N 1
ATOM 4505 C CA . LEU A 1 549 ? -23.158 7.601 -25.157 1.00 92.69 549 LEU A CA 1
ATOM 4506 C C . LEU A 1 549 ? -22.437 8.696 -25.948 1.00 92.69 549 LEU A C 1
ATOM 4508 O O . LEU A 1 549 ? -21.483 9.280 -25.443 1.00 92.69 549 LEU A O 1
ATOM 4512 N N . LEU A 1 550 ? -22.906 9.005 -27.161 1.00 90.88 550 LEU A N 1
ATOM 4513 C CA . LEU A 1 550 ? -22.321 10.065 -27.986 1.00 90.88 550 LEU A CA 1
ATOM 4514 C C . LEU A 1 550 ? -22.506 11.451 -27.352 1.00 90.88 550 LEU A C 1
ATOM 4516 O O . LEU A 1 550 ? -21.624 12.298 -27.427 1.00 90.88 550 LEU A O 1
ATOM 4520 N N . PHE A 1 551 ? -23.636 11.684 -26.686 1.00 89.31 551 PHE A N 1
ATOM 4521 C CA . PHE A 1 551 ? -23.865 12.917 -25.939 1.00 89.31 551 PHE A CA 1
ATOM 4522 C C . PHE A 1 551 ? -22.966 13.028 -24.697 1.00 89.31 551 PHE A C 1
ATOM 4524 O O . PHE A 1 551 ? -22.497 14.115 -24.373 1.00 89.31 551 PHE A O 1
ATOM 4531 N N . ALA A 1 552 ? -22.704 11.912 -24.011 1.00 93.00 552 ALA A N 1
ATOM 4532 C CA . ALA A 1 552 ? -21.879 11.869 -22.805 1.00 93.00 552 ALA A CA 1
ATOM 4533 C C . ALA A 1 552 ? -20.367 11.771 -23.077 1.00 93.00 552 ALA A C 1
ATOM 4535 O O . ALA A 1 552 ? -19.559 12.040 -22.186 1.00 93.00 552 ALA A O 1
ATOM 4536 N N . SER A 1 553 ? -19.962 11.460 -24.313 1.00 91.00 553 SER A N 1
ATOM 4537 C CA . SER A 1 553 ? -18.556 11.294 -24.681 1.00 91.00 553 SER A CA 1
ATOM 4538 C C . SER A 1 553 ? -17.638 12.498 -24.423 1.00 91.00 553 SER A C 1
ATOM 4540 O O . SER A 1 553 ? -16.487 12.245 -24.067 1.00 91.00 553 SER A O 1
ATOM 4542 N N . PRO A 1 554 ? -18.046 13.783 -24.565 1.00 90.12 554 PRO A N 1
ATOM 4543 C CA . PRO A 1 554 ? -17.112 14.878 -24.329 1.00 90.12 554 PRO A CA 1
ATOM 4544 C C . PRO A 1 554 ? -16.714 14.927 -22.850 1.00 90.12 554 PRO A C 1
ATOM 4546 O O . PRO A 1 554 ? -15.534 15.069 -22.548 1.00 90.12 554 PRO A O 1
ATOM 4549 N N . PHE A 1 555 ? -17.655 14.690 -21.931 1.00 90.75 555 PHE A N 1
ATOM 4550 C CA . PHE A 1 555 ? -17.362 14.595 -20.501 1.00 90.75 555 PHE A CA 1
ATOM 4551 C C . PHE A 1 555 ? -16.420 13.421 -20.193 1.00 90.75 555 PHE A C 1
ATOM 4553 O O . PHE A 1 555 ? -15.464 13.588 -19.439 1.00 90.75 555 PHE A O 1
ATOM 4560 N N . PHE A 1 556 ? -16.625 12.267 -20.835 1.00 92.38 556 PHE A N 1
ATOM 4561 C CA . PHE A 1 556 ? -15.788 11.082 -20.631 1.00 92.38 556 PHE A CA 1
ATOM 4562 C C . PHE A 1 556 ? -14.347 11.277 -21.117 1.00 92.38 556 PHE A C 1
ATOM 4564 O O . PHE A 1 556 ? -13.393 10.944 -20.416 1.00 92.38 556 PHE A O 1
ATOM 4571 N N . PHE A 1 557 ? -14.164 11.841 -22.311 1.00 89.50 557 PHE A N 1
ATOM 4572 C CA . PHE A 1 557 ? -12.826 12.088 -22.844 1.00 89.50 557 PHE A CA 1
ATOM 4573 C C . PHE A 1 557 ? -12.091 13.181 -22.064 1.00 89.50 557 PHE A C 1
ATOM 4575 O O . PHE A 1 557 ? -10.889 13.051 -21.836 1.00 89.50 557 PHE A O 1
ATOM 4582 N N . ILE A 1 558 ? -12.799 14.217 -21.598 1.00 88.06 558 ILE A N 1
ATOM 4583 C CA . ILE A 1 558 ? -12.219 15.223 -20.698 1.00 88.06 558 ILE A CA 1
ATOM 4584 C C . ILE A 1 558 ? -11.782 14.566 -19.380 1.00 88.06 558 ILE A C 1
ATOM 4586 O O . ILE A 1 558 ? -10.671 14.823 -18.921 1.00 88.06 558 ILE A O 1
ATOM 4590 N N . TYR A 1 559 ? -12.592 13.663 -18.813 1.00 88.62 559 TYR A N 1
ATOM 4591 C CA . TYR A 1 559 ? -12.209 12.861 -17.645 1.00 88.62 559 TYR A CA 1
ATOM 4592 C C . TYR A 1 559 ? -10.886 12.104 -17.867 1.00 88.62 559 TYR A C 1
ATOM 4594 O O . TYR A 1 559 ? -9.974 12.250 -17.052 1.00 88.62 559 TYR A O 1
ATOM 4602 N N . LEU A 1 560 ? -10.748 11.372 -18.981 1.00 86.44 560 LEU A N 1
ATOM 4603 C CA . LEU A 1 560 ? -9.540 10.594 -19.296 1.00 86.44 560 LEU A CA 1
ATOM 4604 C C . LEU A 1 560 ? -8.288 11.468 -19.447 1.00 86.44 560 LEU A C 1
ATOM 4606 O O . LEU A 1 560 ? -7.209 11.095 -18.979 1.00 86.44 560 LEU A O 1
ATOM 4610 N N . VAL A 1 561 ? -8.427 12.630 -20.095 1.00 85.38 561 VAL A N 1
ATOM 4611 C CA . VAL A 1 561 ? -7.333 13.599 -20.267 1.00 85.38 561 VAL A CA 1
ATOM 4612 C C . VAL A 1 561 ? -6.893 14.155 -18.915 1.00 85.38 561 VAL A C 1
ATOM 4614 O O . VAL A 1 561 ? -5.695 14.252 -18.650 1.00 85.38 561 VAL A O 1
ATOM 4617 N N . LEU A 1 562 ? -7.849 14.492 -18.047 1.00 82.81 562 LEU A N 1
ATOM 4618 C CA . LEU A 1 562 ? -7.561 15.006 -16.712 1.00 82.81 562 LEU A CA 1
ATOM 4619 C C . LEU A 1 562 ? -6.903 13.936 -15.834 1.00 82.81 562 LEU A C 1
ATOM 4621 O O . LEU A 1 562 ? -5.880 14.220 -15.218 1.00 82.81 562 LEU A O 1
ATOM 4625 N N . GLU A 1 563 ? -7.402 12.699 -15.842 1.00 80.81 563 GLU A N 1
ATOM 4626 C CA . GLU A 1 563 ? -6.868 11.581 -15.046 1.00 80.81 563 GLU A CA 1
ATOM 4627 C C . GLU A 1 563 ? -5.391 11.275 -15.344 1.00 80.81 563 GLU A C 1
ATOM 4629 O O . GLU A 1 563 ? -4.618 10.993 -14.431 1.00 80.81 563 GLU A O 1
ATOM 4634 N N . HIS A 1 564 ? -4.980 11.384 -16.611 1.00 75.62 564 HIS A N 1
ATOM 4635 C CA . HIS A 1 564 ? -3.597 11.141 -17.040 1.00 75.62 564 HIS A CA 1
ATOM 4636 C C . HIS A 1 564 ? -2.703 12.389 -16.990 1.00 75.62 564 HIS A C 1
ATOM 4638 O O . HIS A 1 564 ? -1.500 12.303 -17.252 1.00 75.62 564 HIS A O 1
ATOM 4644 N N . SER A 1 565 ? -3.265 13.557 -16.674 1.00 68.31 565 SER A N 1
ATOM 4645 C CA . SER A 1 565 ? -2.494 14.786 -16.488 1.00 68.31 565 SER A CA 1
ATOM 4646 C C . SER A 1 565 ? -1.941 14.892 -15.054 1.00 68.31 565 SER A C 1
ATOM 4648 O O . SER A 1 565 ? -2.153 14.005 -14.230 1.00 68.31 565 SER A O 1
ATOM 4650 N N . ILE A 1 566 ? -1.143 15.928 -14.752 1.00 60.12 566 ILE A N 1
ATOM 4651 C CA . ILE A 1 566 ? -0.413 16.059 -13.470 1.00 60.12 566 ILE A CA 1
ATOM 4652 C C . ILE A 1 566 ? -1.331 15.784 -12.271 1.00 60.12 566 ILE A C 1
ATOM 4654 O O . ILE A 1 566 ? -2.439 16.309 -12.192 1.00 60.12 566 ILE A O 1
ATOM 4658 N N . ASN A 1 567 ? -0.819 15.044 -11.288 1.00 63.72 567 ASN A N 1
ATOM 4659 C CA . ASN A 1 567 ? -1.511 14.715 -10.045 1.00 63.72 567 ASN A CA 1
ATOM 4660 C C . ASN A 1 567 ? -1.619 15.930 -9.092 1.00 63.72 567 ASN A C 1
ATOM 4662 O O . ASN A 1 567 ? -1.004 15.956 -8.027 1.00 63.72 567 ASN A O 1
ATOM 4666 N N . THR A 1 568 ? -2.342 16.978 -9.501 1.00 69.69 568 THR A N 1
ATOM 4667 C CA . THR A 1 568 ? -2.780 18.055 -8.604 1.00 69.69 568 THR A CA 1
ATOM 4668 C C . THR A 1 568 ? -4.169 17.740 -8.057 1.00 69.69 568 THR A C 1
ATOM 4670 O O . THR A 1 568 ? -4.997 17.112 -8.718 1.00 69.69 568 THR A O 1
ATOM 4673 N N . GLU A 1 569 ? -4.446 18.206 -6.842 1.00 71.25 569 GLU A N 1
ATOM 4674 C CA . GLU A 1 569 ? -5.726 17.986 -6.162 1.00 71.25 569 GLU A CA 1
ATOM 4675 C C . GLU A 1 569 ? -6.926 18.514 -6.967 1.00 71.25 569 GLU A C 1
ATOM 4677 O O . GLU A 1 569 ? -7.942 17.834 -7.087 1.00 71.25 569 GLU A O 1
ATOM 4682 N N . ILE A 1 570 ? -6.778 19.692 -7.581 1.00 77.56 570 ILE A N 1
ATOM 4683 C CA . ILE A 1 570 ? -7.818 20.330 -8.401 1.00 77.56 570 ILE A CA 1
ATOM 4684 C C . ILE A 1 570 ? -8.047 19.560 -9.705 1.00 77.56 570 ILE A C 1
ATOM 4686 O O . ILE A 1 570 ? -9.191 19.377 -10.111 1.00 77.56 570 ILE A O 1
ATOM 4690 N N . ASN A 1 571 ? -6.985 19.055 -10.339 1.00 80.25 571 ASN A N 1
ATOM 4691 C CA . ASN A 1 571 ? -7.118 18.228 -11.535 1.00 80.25 571 ASN A CA 1
ATOM 4692 C C . ASN A 1 571 ? -7.886 16.929 -11.238 1.00 80.25 571 ASN A C 1
ATOM 4694 O O . ASN A 1 571 ? -8.829 16.581 -11.948 1.00 80.25 571 ASN A O 1
ATOM 4698 N N . ARG A 1 572 ? -7.549 16.263 -10.128 1.00 79.00 572 ARG A N 1
ATOM 4699 C CA . ARG A 1 572 ? -8.291 15.090 -9.650 1.00 79.00 572 ARG A CA 1
ATOM 4700 C C . ARG A 1 572 ? -9.759 15.424 -9.371 1.00 79.00 572 ARG A C 1
ATOM 4702 O O . ARG A 1 572 ? -10.629 14.633 -9.726 1.00 79.00 572 ARG A O 1
ATOM 4709 N N . ALA A 1 573 ? -10.035 16.591 -8.786 1.00 82.81 573 ALA A N 1
ATOM 4710 C CA . ALA A 1 573 ? -11.401 17.033 -8.525 1.00 82.81 573 ALA A CA 1
ATOM 4711 C C . ALA A 1 573 ? -12.216 17.228 -9.805 1.00 82.81 573 ALA A C 1
ATOM 4713 O O . ALA A 1 573 ? -13.299 16.662 -9.925 1.00 82.81 573 ALA A O 1
ATOM 4714 N N . PHE A 1 574 ? -11.671 17.931 -10.801 1.00 84.75 574 PHE A N 1
ATOM 4715 C CA . PHE A 1 574 ? -12.336 18.072 -12.097 1.00 84.75 574 PHE A CA 1
ATOM 4716 C C . PHE A 1 574 ? -12.513 16.731 -12.807 1.00 84.75 574 PHE A C 1
ATOM 4718 O O . PHE A 1 574 ? -13.594 16.470 -13.328 1.00 84.75 574 PHE A O 1
ATOM 4725 N N . SER A 1 575 ? -11.496 15.865 -12.792 1.00 86.69 575 SER A N 1
ATOM 4726 C CA . SER A 1 575 ? -11.580 14.518 -13.365 1.00 86.69 575 SER A CA 1
ATOM 4727 C C . SER A 1 575 ? -12.789 13.759 -12.798 1.00 86.69 575 SER A C 1
ATOM 4729 O O . SER A 1 575 ? -13.660 13.325 -13.555 1.00 86.69 575 SER A O 1
ATOM 4731 N N . GLN A 1 576 ? -12.932 13.708 -11.469 1.00 86.25 576 GLN A N 1
ATOM 4732 C CA . GLN A 1 576 ? -14.079 13.065 -10.820 1.00 86.25 576 GLN A CA 1
ATOM 4733 C C . GLN A 1 576 ? -15.417 13.740 -11.163 1.00 86.25 576 GLN A C 1
ATOM 4735 O O . GLN A 1 576 ? -16.395 13.046 -11.444 1.00 86.25 576 GLN A O 1
ATOM 4740 N N . THR A 1 577 ? -15.473 15.074 -11.220 1.00 90.50 577 THR A N 1
ATOM 4741 C CA . THR A 1 577 ? -16.681 15.802 -11.643 1.00 90.50 577 THR A CA 1
ATOM 4742 C C . THR A 1 577 ? -17.100 15.444 -13.069 1.00 90.50 577 THR A C 1
ATOM 4744 O O . THR A 1 577 ? -18.280 15.202 -13.310 1.00 90.50 577 THR A O 1
ATOM 4747 N N . PHE A 1 578 ? -16.160 15.359 -14.014 1.00 90.69 578 PHE A N 1
ATOM 4748 C CA . PHE A 1 578 ? -16.440 14.985 -15.405 1.00 90.69 578 PHE A CA 1
ATOM 4749 C C . PHE A 1 578 ? -16.853 13.514 -15.554 1.00 90.69 578 PHE A C 1
ATOM 4751 O O . PHE A 1 578 ? -17.704 13.187 -16.387 1.00 90.69 578 PHE A O 1
ATOM 4758 N N . TYR A 1 579 ? -16.332 12.629 -14.704 1.00 91.50 579 TYR A N 1
ATOM 4759 C CA . TYR A 1 579 ? -16.802 11.248 -14.624 1.00 91.50 579 TYR A CA 1
ATOM 4760 C C . TYR A 1 579 ? -18.268 11.175 -14.164 1.00 91.50 579 TYR A C 1
ATOM 4762 O O . TYR A 1 579 ? -19.102 10.555 -14.827 1.00 91.50 579 TYR A O 1
ATOM 4770 N N . VAL A 1 580 ? -18.624 11.892 -13.092 1.00 90.56 580 VAL A N 1
ATOM 4771 C CA . VAL A 1 580 ? -20.018 11.990 -12.624 1.00 90.56 580 VAL A CA 1
ATOM 4772 C C . VAL A 1 580 ? -20.912 12.659 -13.674 1.00 90.56 580 VAL A C 1
ATOM 4774 O O . VAL A 1 580 ? -22.027 12.191 -13.906 1.00 90.56 580 VAL A O 1
ATOM 4777 N N . ALA A 1 581 ? -20.416 13.685 -14.376 1.00 92.00 581 ALA A N 1
ATOM 4778 C CA . ALA A 1 581 ? -21.118 14.325 -15.491 1.00 92.00 581 ALA A CA 1
ATOM 4779 C C . ALA A 1 581 ? -21.443 13.336 -16.611 1.00 92.00 581 ALA A C 1
ATOM 4781 O O . ALA A 1 581 ? -22.547 13.359 -17.145 1.00 92.00 581 ALA A O 1
ATOM 4782 N N . THR A 1 582 ? -20.506 12.441 -16.932 1.00 93.06 582 THR A N 1
ATOM 4783 C CA . THR A 1 582 ? -20.700 11.389 -17.937 1.00 93.06 582 THR A CA 1
ATOM 4784 C C . THR A 1 582 ? -21.858 10.478 -17.540 1.00 93.06 582 THR A C 1
ATOM 4786 O O . THR A 1 582 ? -22.778 10.268 -18.329 1.00 93.06 582 THR A O 1
ATOM 4789 N N . ILE A 1 583 ? -21.856 9.982 -16.300 1.00 92.44 583 ILE A N 1
ATOM 4790 C CA . ILE A 1 583 ? -22.914 9.107 -15.779 1.00 92.44 583 ILE A CA 1
ATOM 4791 C C . ILE A 1 583 ? -24.263 9.837 -15.795 1.00 92.44 583 ILE A C 1
ATOM 4793 O O . ILE A 1 583 ? -25.236 9.328 -16.353 1.00 92.44 583 ILE A O 1
ATOM 4797 N N . ALA A 1 584 ? -24.317 11.051 -15.243 1.00 90.88 584 ALA A N 1
ATOM 4798 C CA . ALA A 1 584 ? -25.532 11.859 -15.197 1.00 90.88 584 ALA A CA 1
ATOM 4799 C C . ALA A 1 584 ? -26.078 12.162 -16.603 1.00 90.88 584 ALA A C 1
ATOM 4801 O O . ALA A 1 584 ? -27.285 12.070 -16.826 1.00 90.88 584 ALA A O 1
ATOM 4802 N N . ALA A 1 585 ? -25.204 12.460 -17.569 1.00 90.81 585 ALA A N 1
ATOM 4803 C CA . ALA A 1 585 ? -25.583 12.708 -18.955 1.00 90.81 585 ALA A CA 1
ATOM 4804 C C . ALA A 1 585 ? -26.154 11.454 -19.635 1.00 90.81 585 ALA A C 1
ATOM 4806 O O . ALA A 1 585 ? -27.154 11.565 -20.342 1.00 90.81 585 ALA A O 1
ATOM 4807 N N . ILE A 1 586 ? -25.575 10.267 -19.399 1.00 92.06 586 ILE A N 1
ATOM 4808 C CA . ILE A 1 586 ? -26.098 9.003 -19.943 1.00 92.06 586 ILE A CA 1
ATOM 4809 C C . ILE A 1 586 ? -27.488 8.726 -19.374 1.00 92.06 586 ILE A C 1
ATOM 4811 O O . ILE A 1 586 ? -28.447 8.615 -20.134 1.00 92.06 586 ILE A O 1
ATOM 4815 N N . PHE A 1 587 ? -27.620 8.640 -18.048 1.00 90.81 587 PHE A N 1
ATOM 4816 C CA . PHE A 1 587 ? -28.895 8.288 -17.417 1.00 90.81 587 PHE A CA 1
ATOM 4817 C C . PHE A 1 587 ? -29.969 9.350 -17.662 1.00 90.81 587 PHE A C 1
ATOM 4819 O O . PHE A 1 587 ? -31.108 9.007 -17.986 1.00 90.81 587 PHE A O 1
ATOM 4826 N N . GLY A 1 588 ? -29.609 10.631 -17.574 1.00 89.19 588 GLY A N 1
ATOM 4827 C CA . GLY A 1 588 ? -30.516 11.741 -17.846 1.00 89.19 588 GLY A CA 1
ATOM 4828 C C . GLY A 1 588 ? -31.043 11.717 -19.279 1.00 89.19 588 GLY A C 1
ATOM 4829 O O . GLY A 1 588 ? -32.253 11.796 -19.485 1.00 89.19 588 GLY A O 1
ATOM 4830 N N . ASN A 1 589 ? -30.164 11.535 -20.272 1.00 90.31 589 ASN A N 1
ATOM 4831 C CA . ASN A 1 589 ? -30.565 11.498 -21.680 1.00 90.31 589 ASN A CA 1
ATOM 4832 C C . ASN A 1 589 ? -31.377 10.235 -21.999 1.00 90.31 589 ASN A C 1
ATOM 4834 O O . ASN A 1 589 ? -32.463 10.351 -22.560 1.00 90.31 589 ASN A O 1
ATOM 4838 N N . VAL A 1 590 ? -30.948 9.049 -21.548 1.00 91.62 590 VAL A N 1
ATOM 4839 C CA . VAL A 1 590 ? -31.713 7.801 -21.729 1.00 91.62 590 VAL A CA 1
ATOM 4840 C C . VAL A 1 590 ? -33.132 7.953 -21.181 1.00 91.62 590 VAL A C 1
ATOM 4842 O O . VAL A 1 590 ? -34.100 7.691 -21.897 1.00 91.62 590 VAL A O 1
ATOM 4845 N N . THR A 1 591 ? -33.267 8.433 -19.944 1.00 89.25 591 THR A N 1
ATOM 4846 C CA . THR A 1 591 ? -34.578 8.592 -19.300 1.00 89.25 591 THR A CA 1
ATOM 4847 C C . THR A 1 591 ? -35.419 9.644 -20.024 1.00 89.25 591 THR A C 1
ATOM 4849 O O . THR A 1 591 ? -36.603 9.419 -20.274 1.00 89.25 591 THR A O 1
ATOM 4852 N N . PHE A 1 592 ? -34.815 10.757 -20.448 1.00 89.81 592 PHE A N 1
ATOM 4853 C CA . PHE A 1 592 ? -35.494 11.804 -21.211 1.00 89.81 592 PHE A CA 1
ATOM 4854 C C . PHE A 1 592 ? -36.035 11.307 -22.563 1.00 89.81 592 PHE A C 1
ATOM 4856 O O . PHE A 1 592 ? -37.174 11.620 -22.918 1.00 89.81 592 PHE A O 1
ATOM 4863 N N . GLN A 1 593 ? -35.252 10.517 -23.310 1.00 87.88 593 GLN A N 1
ATOM 4864 C CA . GLN A 1 593 ? -35.640 10.010 -24.635 1.00 87.88 593 GLN A CA 1
ATOM 4865 C C . GLN A 1 593 ? -36.680 8.891 -24.549 1.00 87.88 593 GLN A C 1
ATOM 4867 O O . GLN A 1 593 ? -37.643 8.883 -25.317 1.00 87.88 593 GLN A O 1
ATOM 4872 N N . ILE A 1 594 ? -36.516 7.968 -23.598 1.00 89.44 594 ILE A N 1
ATOM 4873 C CA . ILE A 1 594 ? -37.460 6.868 -23.360 1.00 89.44 594 ILE A CA 1
ATOM 4874 C C . ILE A 1 594 ? -38.832 7.410 -22.921 1.00 89.44 594 ILE A C 1
ATOM 4876 O O . ILE A 1 594 ? -39.861 6.870 -23.334 1.00 89.44 594 ILE A O 1
ATOM 4880 N N . SER A 1 595 ? -38.842 8.515 -22.167 1.00 87.38 595 SER A N 1
ATOM 4881 C CA . SER A 1 595 ? -40.050 9.173 -21.648 1.00 87.38 595 SER A CA 1
ATOM 4882 C C . SER A 1 595 ? -40.695 10.163 -22.615 1.00 87.38 595 SER A C 1
ATOM 4884 O O . SER A 1 595 ? -41.566 10.923 -22.214 1.00 87.38 595 SER A O 1
ATOM 4886 N N . ARG A 1 596 ? -40.296 10.218 -23.887 1.00 84.88 596 ARG A N 1
ATOM 4887 C CA . ARG A 1 596 ? -40.987 11.088 -24.849 1.00 84.88 596 ARG A CA 1
ATOM 4888 C C . ARG A 1 596 ? -42.457 10.669 -25.010 1.00 84.88 596 ARG A C 1
ATOM 4890 O O . ARG A 1 596 ? -42.733 9.471 -25.013 1.00 84.88 596 ARG A O 1
ATOM 4897 N N . PRO A 1 597 ? -43.393 11.607 -25.256 1.00 77.00 597 PRO A N 1
ATOM 4898 C CA . PRO A 1 597 ? -44.803 11.274 -25.489 1.00 77.00 597 PRO A CA 1
ATOM 4899 C C . PRO A 1 597 ? -45.031 10.277 -26.639 1.00 77.00 597 PRO A C 1
ATOM 4901 O O . PRO A 1 597 ? -45.956 9.466 -26.588 1.00 77.00 597 PRO A O 1
ATOM 4904 N N . SER A 1 598 ? -44.165 10.282 -27.657 1.00 75.69 598 SER A N 1
ATOM 4905 C CA . SER A 1 598 ? -44.138 9.297 -28.751 1.00 75.69 598 SER A CA 1
ATOM 4906 C C . SER A 1 598 ? -43.113 8.168 -28.556 1.00 75.69 598 SER A C 1
ATOM 4908 O O . SER A 1 598 ? -43.028 7.276 -29.390 1.00 75.69 598 SER A O 1
ATOM 4910 N N . GLY A 1 599 ? -42.356 8.193 -27.459 1.00 78.69 599 GLY A N 1
ATOM 4911 C CA . GLY A 1 599 ? -41.222 7.318 -27.207 1.00 78.69 599 GLY A CA 1
ATOM 4912 C C . GLY A 1 599 ? -41.589 5.901 -26.770 1.00 78.69 599 GLY A C 1
ATOM 4913 O O . GLY A 1 599 ? -42.734 5.446 -26.812 1.00 78.69 599 GLY A O 1
ATOM 4914 N N . LEU A 1 600 ? -40.559 5.185 -26.322 1.00 84.75 600 LEU A N 1
ATOM 4915 C CA . LEU A 1 600 ? -40.621 3.759 -26.016 1.00 84.75 600 LEU A CA 1
ATOM 4916 C C . LEU A 1 600 ? -41.651 3.428 -24.913 1.00 84.75 600 LEU A C 1
ATOM 4918 O O . LEU A 1 600 ? -42.370 2.434 -25.042 1.00 84.75 600 LEU A O 1
ATOM 4922 N N . LEU A 1 601 ? -41.761 4.254 -23.857 1.00 84.94 601 LEU A N 1
ATOM 4923 C CA . LEU A 1 601 ? -42.669 3.984 -22.725 1.00 84.94 601 LEU A CA 1
ATOM 4924 C C . LEU A 1 601 ? -44.145 4.030 -23.110 1.00 84.94 601 LEU A C 1
ATOM 4926 O O . LEU A 1 601 ? -44.909 3.160 -22.694 1.00 84.94 601 LEU A O 1
ATOM 4930 N N . SER A 1 602 ? -44.554 5.025 -23.896 1.00 81.81 602 SER A N 1
ATOM 4931 C CA . SER A 1 602 ? -45.960 5.194 -24.265 1.00 81.81 602 SER A CA 1
ATOM 4932 C C . SER A 1 602 ? -46.369 4.237 -25.385 1.00 81.81 602 SER A C 1
ATOM 4934 O O . SER A 1 602 ? -47.413 3.596 -25.284 1.00 81.81 602 SER A O 1
ATOM 4936 N N . GLN A 1 603 ? -45.548 4.094 -26.434 1.00 77.56 603 GLN A N 1
ATOM 4937 C CA . GLN A 1 603 ? -45.940 3.361 -27.646 1.00 77.56 603 GLN A CA 1
ATOM 4938 C C . GLN A 1 603 ? -45.729 1.848 -27.541 1.00 77.56 603 GLN A C 1
ATOM 4940 O O . GLN A 1 603 ? -46.570 1.086 -28.008 1.00 77.56 603 GLN A O 1
ATOM 4945 N N . HIS A 1 604 ? -44.628 1.399 -26.931 1.00 77.69 604 HIS A N 1
ATOM 4946 C CA . HIS A 1 604 ? -44.291 -0.028 -26.871 1.00 77.69 604 HIS A CA 1
ATOM 4947 C C . HIS A 1 604 ? -44.625 -0.664 -25.518 1.00 77.69 604 HIS A C 1
ATOM 4949 O O . HIS A 1 604 ? -45.047 -1.819 -25.482 1.00 77.69 604 HIS A O 1
ATOM 4955 N N . PHE A 1 605 ? -44.484 0.082 -24.417 1.00 81.56 605 PHE A N 1
ATOM 4956 C CA . PHE A 1 605 ? -44.754 -0.425 -23.064 1.00 81.56 605 PHE A CA 1
ATOM 4957 C C . PHE A 1 605 ? -46.113 -0.010 -22.479 1.00 81.56 605 PHE A C 1
ATOM 4959 O O . PHE A 1 605 ? -46.457 -0.467 -21.392 1.00 81.56 605 PHE A O 1
ATOM 4966 N N . LYS A 1 606 ? -46.905 0.808 -23.191 1.00 78.94 606 LYS A N 1
ATOM 4967 C CA . LYS A 1 606 ? -48.237 1.292 -22.771 1.00 78.94 606 LYS A CA 1
ATOM 4968 C C . LYS A 1 606 ? -48.294 1.925 -21.381 1.00 78.94 606 LYS A C 1
ATOM 4970 O O . LYS A 1 606 ? -49.293 1.792 -20.668 1.00 78.94 606 LYS A O 1
ATOM 4975 N N . PHE A 1 607 ? -47.246 2.629 -20.982 1.00 81.06 607 PHE A N 1
ATOM 4976 C CA . PHE A 1 607 ? -47.364 3.456 -19.792 1.00 81.06 607 PHE A CA 1
ATOM 4977 C C . PHE A 1 607 ? -48.442 4.531 -20.027 1.00 81.06 607 PHE A C 1
ATOM 4979 O O . PHE A 1 607 ? -48.583 5.005 -21.161 1.00 81.06 607 PHE A O 1
ATOM 4986 N N . PRO A 1 608 ? -49.223 4.908 -18.995 1.00 84.50 608 PRO A N 1
ATOM 4987 C CA . PRO A 1 608 ? -50.224 5.962 -19.120 1.00 84.50 608 PRO A CA 1
ATOM 4988 C C . PRO A 1 608 ? -49.603 7.235 -19.706 1.00 84.50 608 PRO A C 1
ATOM 4990 O O . PRO A 1 608 ? -48.541 7.662 -19.254 1.00 84.50 608 PRO A O 1
ATOM 4993 N N . ILE A 1 609 ? -50.252 7.834 -20.708 1.00 81.44 609 ILE A N 1
ATOM 4994 C CA . ILE A 1 609 ? -49.719 9.007 -21.423 1.00 81.44 609 ILE A CA 1
ATOM 4995 C C . ILE A 1 609 ? -49.476 10.159 -20.445 1.00 81.44 609 ILE A C 1
ATOM 4997 O O . ILE A 1 609 ? -48.395 10.739 -20.464 1.00 81.44 609 ILE A O 1
ATOM 5001 N N . ASP A 1 610 ? -50.413 10.381 -19.520 1.00 82.38 610 ASP A N 1
ATOM 5002 C CA . ASP A 1 610 ? -50.305 11.384 -18.455 1.00 82.38 610 ASP A CA 1
ATOM 5003 C C . ASP A 1 610 ? -49.035 11.194 -17.603 1.00 82.38 610 ASP A C 1
ATOM 5005 O O . ASP A 1 610 ? -48.377 12.160 -17.225 1.00 82.38 610 ASP A O 1
ATOM 5009 N N . PHE A 1 611 ? -48.647 9.940 -17.335 1.00 82.69 611 PHE A N 1
ATOM 5010 C CA . PHE A 1 611 ? -47.432 9.621 -16.582 1.00 82.69 611 PHE A CA 1
ATOM 5011 C C . PHE A 1 611 ? -46.163 9.874 -17.404 1.00 82.69 611 PHE A C 1
ATOM 5013 O O . PHE A 1 611 ? -45.191 10.417 -16.885 1.00 82.69 611 PHE A O 1
ATOM 5020 N N . VAL A 1 612 ? -46.162 9.490 -18.682 1.00 86.69 612 VAL A N 1
ATOM 5021 C CA . VAL A 1 612 ? -45.011 9.684 -19.577 1.00 86.69 612 VAL A CA 1
ATOM 5022 C C . VAL A 1 612 ? -44.771 11.173 -19.837 1.00 86.69 612 VAL A C 1
ATOM 5024 O O . VAL A 1 612 ? -43.630 11.628 -19.791 1.00 86.69 612 VAL A O 1
ATOM 5027 N N . GLU A 1 613 ? -45.836 11.946 -20.051 1.00 86.12 613 GLU A N 1
ATOM 5028 C CA . GLU A 1 613 ? -45.767 13.397 -20.229 1.00 86.12 613 GLU A CA 1
ATOM 5029 C C . GLU A 1 613 ? -45.283 14.100 -18.958 1.00 86.12 613 GLU A C 1
ATOM 5031 O O . GLU A 1 613 ? -44.355 14.910 -19.028 1.00 86.12 613 GLU A O 1
ATOM 5036 N N . TRP A 1 614 ? -45.823 13.726 -17.794 1.00 85.38 614 TRP A N 1
ATOM 5037 C CA . TRP A 1 614 ? -45.325 14.204 -16.505 1.00 85.38 614 TRP A CA 1
ATOM 5038 C C . TRP A 1 614 ? -43.832 13.902 -16.333 1.00 85.38 614 TRP A C 1
ATOM 5040 O O . TRP A 1 614 ? -43.053 14.811 -16.063 1.00 85.38 614 TRP A O 1
ATOM 5050 N N . LEU A 1 615 ? -43.401 12.659 -16.568 1.00 85.56 615 LEU A N 1
ATOM 5051 C CA . LEU A 1 615 ? -42.003 12.251 -16.420 1.00 85.56 615 LEU A CA 1
ATOM 5052 C C . LEU A 1 615 ? -41.081 13.044 -17.361 1.00 85.56 615 LEU A C 1
ATOM 5054 O O . LEU A 1 615 ? -40.017 13.504 -16.948 1.00 85.56 615 LEU A O 1
ATOM 5058 N N . HIS A 1 616 ? -41.502 13.267 -18.609 1.00 88.44 616 HIS A N 1
ATOM 5059 C CA . HIS A 1 616 ? -40.756 14.067 -19.580 1.00 88.44 616 HIS A CA 1
ATOM 5060 C C . HIS A 1 616 ? -40.583 15.523 -19.135 1.00 88.44 616 HIS A C 1
ATOM 5062 O O . HIS A 1 616 ? -39.478 16.072 -19.191 1.00 88.44 616 HIS A O 1
ATOM 5068 N N . VAL A 1 617 ? -41.671 16.152 -18.681 1.00 88.06 617 VAL A N 1
ATOM 5069 C CA . VAL A 1 617 ? -41.676 17.537 -18.197 1.00 88.06 617 VAL A CA 1
ATOM 5070 C C . VAL A 1 617 ? -40.845 17.659 -16.922 1.00 88.06 617 VAL A C 1
ATOM 5072 O O . VAL A 1 617 ? -40.026 18.574 -16.826 1.00 88.06 617 VAL A O 1
ATOM 5075 N N . SER A 1 618 ? -40.979 16.720 -15.987 1.00 86.69 618 SER A N 1
ATOM 5076 C CA . SER A 1 618 ? -40.219 16.691 -14.737 1.00 86.69 618 SER A CA 1
ATOM 5077 C C . SER A 1 618 ? -38.720 16.538 -14.989 1.00 86.69 618 SER A C 1
ATOM 5079 O O . SER A 1 618 ? -37.929 17.314 -14.460 1.00 86.69 618 SER A O 1
ATOM 5081 N N . ILE A 1 619 ? -38.299 15.624 -15.869 1.00 88.25 619 ILE A N 1
ATOM 5082 C CA . ILE A 1 619 ? -36.879 15.479 -16.231 1.00 88.25 619 ILE A CA 1
ATOM 5083 C C . ILE A 1 619 ? -36.355 16.749 -16.911 1.00 88.25 619 ILE A C 1
ATOM 5085 O O . ILE A 1 619 ? -35.234 17.170 -16.637 1.00 88.25 619 ILE A O 1
ATOM 5089 N N . LYS A 1 620 ? -37.157 17.396 -17.765 1.00 89.00 620 LYS A N 1
ATOM 5090 C CA . LYS A 1 620 ? -36.766 18.643 -18.435 1.00 89.00 620 LYS A CA 1
ATOM 5091 C C . LYS A 1 620 ? -36.536 19.798 -17.452 1.00 89.00 620 LYS A C 1
ATOM 5093 O O . LYS A 1 620 ? -35.611 20.577 -17.662 1.00 89.00 620 LYS A O 1
ATOM 5098 N N . HIS A 1 621 ? -37.364 19.918 -16.413 1.00 86.88 621 HIS A N 1
ATOM 5099 C CA . HIS A 1 621 ? -37.295 21.026 -15.453 1.00 86.88 621 HIS A CA 1
ATOM 5100 C C . HIS A 1 621 ? -36.339 20.742 -14.288 1.00 86.88 621 HIS A C 1
ATOM 5102 O O . HIS A 1 621 ? -35.463 21.555 -14.004 1.00 86.88 621 HIS A O 1
ATOM 5108 N N . TYR A 1 622 ? -36.465 19.584 -13.637 1.00 87.19 622 TYR A N 1
ATOM 5109 C CA . TYR A 1 622 ? -35.661 19.226 -12.464 1.00 87.19 622 TYR A CA 1
ATOM 5110 C C . TYR A 1 622 ? -34.310 18.607 -12.834 1.00 87.19 622 TYR A C 1
ATOM 5112 O O . TYR A 1 622 ? -33.337 18.784 -12.103 1.00 87.19 622 TYR A O 1
ATOM 5120 N N . GLY A 1 623 ? -34.216 17.911 -13.973 1.00 86.81 623 GLY A N 1
ATOM 5121 C CA . GLY A 1 623 ? -33.012 17.185 -14.389 1.00 86.81 623 GLY A CA 1
ATOM 5122 C C . GLY A 1 623 ? -31.750 18.051 -14.461 1.00 86.81 623 GLY A C 1
ATOM 5123 O O . GLY A 1 623 ? -30.751 17.672 -13.849 1.00 86.81 623 GLY A O 1
ATOM 5124 N N . PRO A 1 624 ? -31.762 19.224 -15.129 1.00 89.44 624 PRO A N 1
ATOM 5125 C CA . PRO A 1 624 ? -30.598 20.110 -15.166 1.00 89.44 624 PRO A CA 1
ATOM 5126 C C . PRO A 1 624 ? -30.180 20.612 -13.779 1.00 89.44 624 PRO A C 1
ATOM 5128 O O . PRO A 1 624 ? -28.990 20.636 -13.473 1.00 89.44 624 PRO A O 1
ATOM 5131 N N . ALA A 1 625 ? -31.143 20.969 -12.923 1.00 89.88 625 ALA A N 1
ATOM 5132 C CA . ALA A 1 625 ? -30.866 21.444 -11.569 1.00 89.88 625 ALA A CA 1
ATOM 5133 C C . ALA A 1 625 ? -30.232 20.344 -10.702 1.00 89.88 625 ALA A C 1
ATOM 5135 O O . ALA A 1 625 ? -29.210 20.577 -10.059 1.00 89.88 625 ALA A O 1
ATOM 5136 N N . ILE A 1 626 ? -30.785 19.126 -10.743 1.00 88.62 626 ILE A N 1
ATOM 5137 C CA . ILE A 1 626 ? -30.236 17.957 -10.044 1.00 88.62 626 ILE A CA 1
ATOM 5138 C C . ILE A 1 626 ? -28.834 17.632 -10.571 1.00 88.62 626 ILE A C 1
ATOM 5140 O O . ILE A 1 626 ? -27.922 17.433 -9.775 1.00 88.62 626 ILE A O 1
ATOM 5144 N N . ALA A 1 627 ? -28.629 17.646 -11.893 1.00 88.81 627 ALA A N 1
ATOM 5145 C CA . ALA A 1 627 ? -27.322 17.391 -12.492 1.00 88.81 627 ALA A CA 1
ATOM 5146 C C . ALA A 1 627 ? -26.273 18.406 -12.015 1.00 88.81 627 ALA A C 1
ATOM 5148 O O . ALA A 1 627 ? -25.202 18.002 -11.573 1.00 88.81 627 A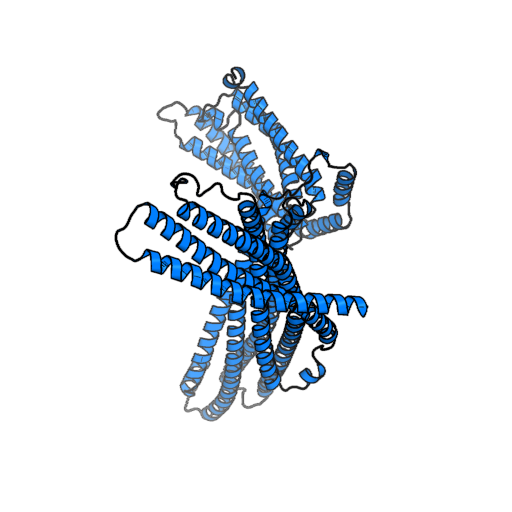LA A O 1
ATOM 5149 N N . ILE A 1 628 ? -26.584 19.707 -12.028 1.00 91.00 628 ILE A N 1
ATOM 5150 C CA . ILE A 1 628 ? -25.673 20.755 -11.539 1.00 91.00 628 ILE A CA 1
ATOM 5151 C C . ILE A 1 628 ? -25.335 20.542 -10.060 1.00 91.00 628 ILE A C 1
ATOM 5153 O O . ILE A 1 628 ? -24.164 20.603 -9.688 1.00 91.00 628 ILE A O 1
ATOM 5157 N N . LEU A 1 629 ? -26.326 20.245 -9.216 1.00 90.31 629 LEU A N 1
ATOM 5158 C CA . LEU A 1 629 ? -26.091 19.998 -7.792 1.00 90.31 629 LEU A CA 1
ATOM 5159 C C . LEU A 1 629 ? -25.221 18.756 -7.566 1.00 90.31 629 LEU A C 1
ATOM 5161 O O . LEU A 1 629 ? -24.275 18.828 -6.787 1.00 90.31 629 LEU A O 1
ATOM 5165 N N . CYS A 1 630 ? -25.458 17.662 -8.296 1.00 88.81 630 CYS A N 1
ATOM 5166 C CA . CYS A 1 630 ? -24.611 16.469 -8.250 1.00 88.81 630 CYS A CA 1
ATOM 5167 C C . CYS A 1 630 ? -23.169 16.756 -8.696 1.00 88.81 630 CYS A C 1
ATOM 5169 O O . CYS A 1 630 ? -22.237 16.210 -8.109 1.00 88.81 630 CYS A O 1
ATOM 5171 N N . LEU A 1 631 ? -22.963 17.624 -9.693 1.00 89.88 631 LEU A N 1
ATOM 5172 C CA . LEU A 1 631 ? -21.624 18.043 -10.123 1.00 89.88 631 LEU A CA 1
ATOM 5173 C C . LEU A 1 631 ? -20.910 18.868 -9.053 1.00 89.88 631 LEU A C 1
ATOM 5175 O O . LEU A 1 631 ? -19.726 18.644 -8.805 1.00 89.88 631 LEU A O 1
ATOM 5179 N N . ILE A 1 632 ? -21.627 19.782 -8.393 1.00 88.88 632 ILE A N 1
ATOM 5180 C CA . ILE A 1 632 ? -21.098 20.564 -7.268 1.00 88.88 632 ILE A CA 1
ATOM 5181 C C . ILE A 1 632 ? -20.740 19.631 -6.107 1.00 88.88 632 ILE A C 1
ATOM 5183 O O . ILE A 1 632 ? -19.647 19.740 -5.548 1.00 88.88 632 ILE A O 1
ATOM 5187 N N . THR A 1 633 ? -21.607 18.673 -5.770 1.00 88.94 633 THR A N 1
ATOM 5188 C CA . THR A 1 633 ? -21.319 17.670 -4.741 1.00 88.94 633 THR A CA 1
ATOM 5189 C C . THR A 1 633 ? -20.094 16.838 -5.117 1.00 88.94 633 THR A C 1
ATOM 5191 O O . THR A 1 633 ? -19.185 16.737 -4.309 1.00 88.94 633 THR A O 1
ATOM 5194 N N . ALA A 1 634 ? -19.996 16.321 -6.345 1.00 85.94 634 ALA A N 1
ATOM 5195 C CA . ALA A 1 634 ? -18.837 15.544 -6.794 1.00 85.94 634 ALA A CA 1
ATOM 5196 C C . ALA A 1 634 ? -17.528 16.350 -6.747 1.00 85.94 634 ALA A C 1
ATOM 5198 O O . ALA A 1 634 ? -16.505 15.855 -6.283 1.00 85.94 634 ALA A O 1
ATOM 5199 N N . PHE A 1 635 ? -17.569 17.613 -7.178 1.00 86.50 635 PHE A N 1
ATOM 5200 C CA . PHE A 1 635 ? -16.411 18.506 -7.160 1.00 86.50 635 PHE A CA 1
ATOM 5201 C C . PHE A 1 635 ? -15.923 18.788 -5.734 1.00 86.50 635 PHE A C 1
ATOM 5203 O O . PHE A 1 635 ? -14.741 18.645 -5.420 1.00 86.50 635 PHE A O 1
ATOM 5210 N N . THR A 1 636 ? -16.847 19.163 -4.850 1.00 85.62 636 THR A N 1
ATOM 5211 C CA . THR A 1 636 ? -16.544 19.473 -3.445 1.00 85.62 636 THR A CA 1
ATOM 5212 C C . THR A 1 636 ? -16.193 18.229 -2.632 1.00 85.62 636 THR A C 1
ATOM 5214 O O . THR A 1 636 ? -15.393 18.317 -1.703 1.00 85.62 636 THR A O 1
ATOM 5217 N N . ASP A 1 637 ? -16.734 17.065 -2.993 1.00 81.81 637 ASP A N 1
ATOM 5218 C CA . ASP A 1 637 ? -16.372 15.784 -2.396 1.00 81.81 637 ASP A CA 1
ATOM 5219 C C . ASP A 1 637 ? -14.959 15.361 -2.780 1.00 81.81 637 ASP A C 1
ATOM 5221 O O . ASP A 1 637 ? -14.262 14.777 -1.955 1.00 81.81 637 ASP A O 1
ATOM 5225 N N . ALA A 1 638 ? -14.509 15.697 -3.988 1.00 77.81 638 ALA A N 1
ATOM 5226 C CA . ALA A 1 638 ? -13.174 15.384 -4.469 1.00 77.81 638 ALA A CA 1
ATOM 5227 C C . ALA A 1 638 ? -12.086 16.271 -3.838 1.00 77.81 638 ALA A C 1
ATOM 5229 O O . ALA A 1 638 ? -10.999 15.780 -3.508 1.00 77.81 638 ALA A O 1
ATOM 5230 N N . ILE A 1 639 ? -12.401 17.542 -3.571 1.00 79.75 639 ILE A N 1
ATOM 5231 C CA . ILE A 1 639 ? -11.522 18.489 -2.868 1.00 79.75 639 ILE A CA 1
ATOM 5232 C C . ILE A 1 639 ? -11.247 18.013 -1.427 1.00 79.75 639 ILE A C 1
ATOM 5234 O O . ILE A 1 639 ? -12.122 17.514 -0.719 1.00 79.75 639 ILE A O 1
ATOM 5238 N N . GLY A 1 640 ? -9.988 18.080 -0.999 1.00 65.69 640 GLY A N 1
ATOM 5239 C CA . GLY A 1 640 ? -9.502 17.715 0.335 1.00 65.69 640 GLY A CA 1
ATOM 5240 C C . GLY A 1 640 ? -9.755 18.777 1.409 1.00 65.69 640 GLY A C 1
ATOM 5241 O O . GLY A 1 640 ? -9.566 18.492 2.588 1.00 65.69 640 GLY A O 1
ATOM 5242 N N . GLU A 1 641 ? -10.213 19.967 1.019 1.00 73.50 641 GLU A N 1
ATOM 5243 C CA . GLU A 1 641 ? -10.629 21.033 1.928 1.00 73.50 641 GLU A CA 1
ATOM 5244 C C . GLU A 1 641 ? -12.005 20.722 2.540 1.00 73.50 641 GLU A C 1
ATOM 5246 O O . GLU A 1 641 ? -13.057 20.892 1.915 1.00 73.50 641 GLU A O 1
ATOM 5251 N N . ASP A 1 642 ? -12.003 20.265 3.791 1.00 68.94 642 ASP A N 1
ATOM 5252 C CA . ASP A 1 642 ? -13.217 19.829 4.486 1.00 68.94 642 ASP A CA 1
ATOM 5253 C C . ASP A 1 642 ? -14.259 20.943 4.619 1.00 68.94 642 ASP A C 1
ATOM 5255 O O . ASP A 1 642 ? -15.458 20.685 4.559 1.00 68.94 642 ASP A O 1
ATOM 5259 N N . MET A 1 643 ? -13.825 22.194 4.740 1.00 73.50 643 MET A N 1
ATOM 5260 C CA . MET A 1 643 ? -14.723 23.320 4.968 1.00 73.50 643 MET A CA 1
ATOM 5261 C C . MET A 1 643 ? -15.647 23.589 3.768 1.00 73.50 643 MET A C 1
ATOM 5263 O O . MET A 1 643 ? -16.858 23.741 3.934 1.00 73.50 643 MET A O 1
ATOM 5267 N N . VAL A 1 644 ? -15.108 23.552 2.543 1.00 77.00 644 VAL A N 1
ATOM 5268 C CA . VAL A 1 644 ? -15.898 23.712 1.307 1.00 77.00 644 VAL A CA 1
ATOM 5269 C C . VAL A 1 644 ? -16.870 22.541 1.137 1.00 77.00 644 VAL A C 1
ATOM 5271 O O . VAL A 1 644 ? -18.025 22.738 0.754 1.00 77.00 644 VAL A O 1
ATOM 5274 N N . ARG A 1 645 ? -16.447 21.323 1.492 1.00 78.75 645 ARG A N 1
ATOM 5275 C CA . ARG A 1 645 ? -17.310 20.135 1.469 1.00 78.75 645 ARG A CA 1
ATOM 5276 C C . ARG A 1 645 ? -18.456 20.232 2.478 1.00 78.75 645 ARG A C 1
ATOM 5278 O O . ARG A 1 645 ? -19.602 19.949 2.131 1.00 78.75 645 ARG A O 1
ATOM 5285 N N . HIS A 1 646 ? -18.162 20.614 3.720 1.00 76.75 646 HIS A N 1
ATOM 5286 C CA . HIS A 1 646 ? -19.145 20.663 4.805 1.00 76.75 646 HIS A CA 1
ATOM 5287 C C . HIS A 1 646 ? -20.228 21.716 4.592 1.00 76.75 646 HIS A C 1
ATOM 5289 O O . HIS A 1 646 ? -21.363 21.495 5.015 1.00 76.75 646 HIS A O 1
ATOM 5295 N N . VAL A 1 647 ? -19.889 22.810 3.910 1.00 81.38 647 VAL A N 1
ATOM 5296 C CA . VAL A 1 647 ? -20.819 23.889 3.578 1.00 81.38 647 VAL A CA 1
ATOM 5297 C C . VAL A 1 647 ? -21.454 23.624 2.209 1.00 81.38 647 VAL A C 1
ATOM 5299 O O . VAL A 1 647 ? -22.609 23.216 2.115 1.00 81.38 647 VAL A O 1
ATOM 5302 N N . VAL A 1 648 ? -20.692 23.794 1.128 1.00 82.75 648 VAL A N 1
ATOM 5303 C CA . VAL A 1 648 ? -21.210 23.821 -0.250 1.00 82.75 648 VAL A CA 1
ATOM 5304 C C . VAL A 1 648 ? -21.603 22.423 -0.729 1.00 82.75 648 VAL A C 1
ATOM 5306 O O . VAL A 1 648 ? -22.685 22.228 -1.292 1.00 82.75 648 VAL A O 1
ATOM 5309 N N . GLY A 1 649 ? -20.758 21.424 -0.469 1.00 85.19 649 GLY A N 1
ATOM 5310 C CA . GLY A 1 649 ? -21.020 20.039 -0.872 1.00 85.19 649 GLY A CA 1
ATOM 5311 C C . GLY A 1 649 ? -22.242 19.440 -0.184 1.00 85.19 649 GLY A C 1
ATOM 5312 O O . GLY A 1 649 ? -23.105 18.847 -0.827 1.00 85.19 649 GLY A O 1
ATOM 5313 N N . ARG A 1 650 ? -22.378 19.662 1.124 1.00 83.94 650 ARG A N 1
ATOM 5314 C CA . ARG A 1 650 ? -23.512 19.145 1.895 1.00 83.94 650 ARG A CA 1
ATOM 5315 C C . ARG A 1 650 ? -24.823 19.855 1.563 1.00 83.94 650 ARG A C 1
ATOM 5317 O O . ARG A 1 650 ? -25.838 19.181 1.413 1.00 83.94 650 ARG A O 1
ATOM 5324 N N . ILE A 1 651 ? -24.815 21.184 1.424 1.00 86.31 651 ILE A N 1
ATOM 5325 C CA . ILE A 1 651 ? -26.015 21.943 1.035 1.00 86.31 651 ILE A CA 1
ATOM 5326 C C . ILE A 1 651 ? -26.469 21.529 -0.367 1.00 86.31 651 ILE A C 1
ATOM 5328 O O . ILE A 1 651 ? -27.659 21.282 -0.566 1.00 86.31 651 ILE A O 1
ATOM 5332 N N . SER A 1 652 ? -25.541 21.388 -1.322 1.00 88.56 652 SER A N 1
ATOM 5333 C CA . SER A 1 652 ? -25.884 20.929 -2.676 1.00 88.56 652 SER A CA 1
ATOM 5334 C C . SER A 1 652 ? -26.481 19.520 -2.672 1.00 88.56 652 SER A C 1
ATOM 5336 O O . SER A 1 652 ? -27.522 19.310 -3.292 1.00 88.56 652 SER A O 1
ATOM 5338 N N . PHE A 1 653 ? -25.908 18.594 -1.897 1.00 88.50 653 PHE A N 1
ATOM 5339 C CA . PHE A 1 653 ? -26.435 17.237 -1.748 1.00 88.50 653 PHE A CA 1
ATOM 5340 C C . PHE A 1 653 ? -27.837 17.212 -1.125 1.00 88.50 653 PHE A C 1
ATOM 5342 O O . PHE A 1 653 ? -28.742 16.584 -1.668 1.00 88.50 653 PHE A O 1
ATOM 5349 N N . ILE A 1 654 ? -28.054 17.930 -0.016 1.00 88.94 654 ILE A N 1
ATOM 5350 C CA . ILE A 1 654 ? -29.369 18.005 0.643 1.00 88.94 654 ILE A CA 1
ATOM 5351 C C . ILE A 1 654 ? -30.407 18.613 -0.302 1.00 88.94 654 ILE A C 1
ATOM 5353 O O . ILE A 1 654 ? -31.522 18.105 -0.397 1.00 88.94 654 ILE A O 1
ATOM 5357 N N . THR A 1 655 ? -30.033 19.660 -1.038 1.00 90.50 655 THR A N 1
ATOM 5358 C CA . THR A 1 655 ? -30.914 20.299 -2.023 1.00 90.50 655 THR A CA 1
ATOM 5359 C C . THR A 1 655 ? -31.250 19.337 -3.163 1.00 90.50 655 THR A C 1
ATOM 5361 O O . THR A 1 655 ? -32.406 19.261 -3.569 1.00 90.50 655 THR A O 1
ATOM 5364 N N . ALA A 1 656 ? -30.283 18.549 -3.644 1.00 90.19 656 ALA A N 1
ATOM 5365 C CA . ALA A 1 656 ? -30.526 17.527 -4.661 1.00 90.19 656 ALA A CA 1
ATOM 5366 C C . ALA A 1 656 ? -31.492 16.445 -4.152 1.00 90.19 656 ALA A C 1
ATOM 5368 O O . ALA A 1 656 ? -32.444 16.102 -4.850 1.00 90.19 656 ALA A O 1
ATOM 5369 N N . CYS A 1 657 ? -31.305 15.965 -2.919 1.00 90.12 657 CYS A N 1
ATOM 5370 C CA . CYS A 1 657 ? -32.222 15.024 -2.274 1.00 90.12 657 CYS A CA 1
ATOM 5371 C C . CYS A 1 657 ? -33.628 15.613 -2.112 1.00 90.12 657 CYS A C 1
ATOM 5373 O O . CYS A 1 657 ? -34.608 14.919 -2.361 1.00 90.12 657 CYS A O 1
ATOM 5375 N N . PHE A 1 658 ? -33.739 16.892 -1.746 1.00 90.62 658 PHE A N 1
ATOM 5376 C CA . PHE A 1 658 ? -35.024 17.576 -1.632 1.00 90.62 658 PHE A CA 1
ATOM 5377 C C . PHE A 1 658 ? -35.724 17.715 -2.989 1.00 90.62 658 PHE A C 1
ATOM 5379 O O . PHE A 1 658 ? -36.911 17.429 -3.089 1.00 90.62 658 PHE A O 1
ATOM 5386 N N . LEU A 1 659 ? -35.001 18.073 -4.056 1.00 88.62 659 LEU A N 1
ATOM 5387 C CA . LEU A 1 659 ? -35.561 18.126 -5.413 1.00 88.62 659 LEU A CA 1
ATOM 5388 C C . LEU A 1 659 ? -35.990 16.744 -5.919 1.00 88.62 659 LEU A C 1
ATOM 5390 O O . LEU A 1 659 ? -37.032 16.628 -6.558 1.00 88.62 659 LEU A O 1
ATOM 5394 N N . LEU A 1 660 ? -35.222 15.695 -5.615 1.00 87.19 660 LEU A N 1
ATOM 5395 C CA . LEU A 1 660 ? -35.605 14.315 -5.921 1.00 87.19 660 LEU A CA 1
ATOM 5396 C C . LEU A 1 660 ? -36.845 13.877 -5.131 1.00 87.19 660 LEU A C 1
ATOM 5398 O O . LEU A 1 660 ? -37.701 13.190 -5.681 1.00 87.19 660 LEU A O 1
ATOM 5402 N N . ALA A 1 661 ? -36.963 14.298 -3.869 1.00 87.00 661 ALA A N 1
ATOM 5403 C CA . ALA A 1 661 ? -38.140 14.047 -3.044 1.00 87.00 661 ALA A CA 1
ATOM 5404 C C . ALA A 1 661 ? -39.370 14.818 -3.543 1.00 87.00 661 ALA A C 1
ATOM 5406 O O . ALA A 1 661 ? -40.462 14.267 -3.560 1.00 87.00 661 ALA A O 1
ATOM 5407 N N . LEU A 1 662 ? -39.213 16.062 -4.003 1.00 84.75 662 LEU A N 1
ATOM 5408 C CA . LEU A 1 662 ? -40.295 16.804 -4.658 1.00 84.75 662 LEU A CA 1
ATOM 5409 C C . LEU A 1 662 ? -40.738 16.107 -5.946 1.00 84.75 662 LEU A C 1
ATOM 5411 O O . LEU A 1 662 ? -41.928 15.895 -6.145 1.00 84.75 662 LEU A O 1
ATOM 5415 N N . LEU A 1 663 ? -39.782 15.660 -6.766 1.00 83.69 663 LEU A N 1
ATOM 5416 C CA . LEU A 1 663 ? -40.067 14.895 -7.977 1.00 83.69 663 LEU A CA 1
ATOM 5417 C C . LEU A 1 663 ? -40.816 13.589 -7.666 1.00 83.69 663 LEU A C 1
ATOM 5419 O O . LEU A 1 663 ? -41.696 13.197 -8.428 1.00 83.69 663 LEU A O 1
ATOM 5423 N N . SER A 1 664 ? -40.513 12.916 -6.552 1.00 80.50 664 SER A N 1
ATOM 5424 C CA . SER A 1 664 ? -41.256 11.721 -6.137 1.00 80.50 664 SER A CA 1
ATOM 5425 C C . SER A 1 664 ? -42.611 12.036 -5.491 1.00 80.50 664 SER A C 1
ATOM 5427 O O . SER A 1 664 ? -43.533 11.235 -5.623 1.00 80.50 664 SER A O 1
ATOM 5429 N N . LEU A 1 665 ? -42.783 13.188 -4.839 1.00 76.56 665 LEU A N 1
ATOM 5430 C CA . LEU A 1 665 ? -44.071 13.612 -4.277 1.00 76.56 665 LEU A CA 1
ATOM 5431 C C . LEU A 1 665 ? -45.057 14.031 -5.376 1.00 76.56 665 LEU A C 1
ATOM 5433 O O . LEU A 1 665 ? -46.222 13.632 -5.357 1.00 76.56 665 LEU A O 1
ATOM 5437 N N . ASP A 1 666 ? -44.570 14.769 -6.374 1.00 71.19 666 ASP A N 1
ATOM 5438 C CA . ASP A 1 666 ? -45.348 15.164 -7.551 1.00 71.19 666 ASP A CA 1
ATOM 5439 C C . ASP A 1 666 ? -45.841 13.934 -8.331 1.00 71.19 666 ASP A C 1
ATOM 5441 O O . ASP A 1 666 ? -46.931 13.946 -8.904 1.00 71.19 666 ASP A O 1
ATOM 5445 N N . TRP A 1 667 ? -45.091 12.828 -8.292 1.00 68.44 667 TRP A N 1
ATOM 5446 C CA . TRP A 1 667 ? -45.512 11.546 -8.860 1.00 68.44 667 TRP A CA 1
ATOM 5447 C C . TRP A 1 667 ? -46.743 10.952 -8.153 1.00 68.44 667 TRP A C 1
ATOM 5449 O O . TRP A 1 667 ? -47.665 10.456 -8.814 1.00 68.44 667 TRP A O 1
ATOM 5459 N N . ILE A 1 668 ? -46.786 11.027 -6.818 1.00 62.69 668 ILE A N 1
ATOM 5460 C CA . ILE A 1 668 ? -47.904 10.524 -6.003 1.00 62.69 668 ILE A CA 1
ATOM 5461 C C . ILE A 1 668 ? -49.179 11.325 -6.318 1.00 62.69 668 ILE A C 1
ATOM 5463 O O . ILE A 1 668 ? -50.242 10.739 -6.512 1.00 62.69 668 ILE A O 1
ATOM 5467 N N . GLY A 1 669 ? -49.072 12.643 -6.509 1.00 60.09 669 GLY A N 1
ATOM 5468 C CA . GLY A 1 669 ? -50.218 13.502 -6.835 1.00 60.09 669 GLY A CA 1
ATOM 5469 C C . GLY A 1 669 ? -50.843 13.283 -8.225 1.00 60.09 669 GLY A C 1
ATOM 5470 O O . GLY A 1 669 ? -52.015 13.613 -8.436 1.00 60.09 669 GLY A O 1
ATOM 5471 N N . VAL A 1 670 ? -50.099 12.720 -9.185 1.00 57.50 670 VAL A N 1
ATOM 5472 C CA . VAL A 1 670 ? -50.521 12.612 -10.599 1.00 57.50 670 VAL A CA 1
ATOM 5473 C C . VAL A 1 670 ? -51.185 11.269 -10.933 1.00 57.50 670 VAL A C 1
ATOM 5475 O O . VAL A 1 670 ? -52.044 11.209 -11.814 1.00 57.50 670 VAL A O 1
ATOM 5478 N N . THR A 1 671 ? -50.875 10.184 -10.218 1.00 58.81 671 THR A N 1
ATOM 5479 C CA . THR A 1 671 ? -51.433 8.851 -10.523 1.00 58.81 671 THR A CA 1
ATOM 5480 C C . THR A 1 671 ? -52.740 8.565 -9.766 1.00 58.81 671 THR A C 1
ATOM 5482 O O . THR A 1 671 ? -52.903 8.948 -8.614 1.00 58.81 671 THR A O 1
ATOM 5485 N N . LYS A 1 672 ? -53.696 7.841 -10.381 1.00 52.81 672 LYS A N 1
ATOM 5486 C CA . LYS A 1 672 ? -54.949 7.413 -9.705 1.00 52.81 672 LYS A CA 1
ATOM 5487 C C . LYS A 1 672 ? -54.700 6.592 -8.430 1.00 52.81 672 LYS A C 1
ATOM 5489 O O . LYS A 1 672 ? -55.508 6.666 -7.515 1.00 52.81 672 LYS A O 1
ATOM 5494 N N . VAL A 1 673 ? -53.604 5.829 -8.393 1.00 54.94 673 VAL A N 1
ATOM 5495 C CA . VAL A 1 673 ? -53.181 5.024 -7.235 1.00 54.94 673 VAL A CA 1
ATOM 5496 C C . VAL A 1 673 ? -52.583 5.914 -6.142 1.00 54.94 673 VAL A C 1
ATOM 5498 O O . VAL A 1 673 ? -52.926 5.743 -4.979 1.00 54.94 673 VAL A O 1
ATOM 5501 N N . GLY A 1 674 ? -51.773 6.914 -6.503 1.00 53.25 674 GLY A N 1
ATOM 5502 C CA . GLY A 1 674 ? -51.238 7.887 -5.548 1.00 53.25 674 GLY A CA 1
ATOM 5503 C C . GLY A 1 674 ? -52.267 8.900 -5.028 1.00 53.25 674 GLY A C 1
ATOM 5504 O O . GLY A 1 674 ? -52.106 9.388 -3.926 1.00 53.25 674 GLY A O 1
ATOM 5505 N N . LYS A 1 675 ? -53.368 9.151 -5.753 1.00 51.56 675 LYS A N 1
ATOM 5506 C CA . LYS A 1 675 ? -54.540 9.888 -5.233 1.00 51.56 675 LYS A CA 1
ATOM 5507 C C . LYS A 1 675 ? -55.415 9.072 -4.270 1.00 51.56 675 LYS A C 1
ATOM 5509 O O . LYS A 1 675 ? -56.308 9.643 -3.651 1.00 51.56 675 LYS A O 1
ATOM 5514 N N . SER A 1 676 ? -55.240 7.748 -4.232 1.00 46.62 676 SER A N 1
ATOM 5515 C CA . SER A 1 676 ? -55.981 6.839 -3.340 1.00 46.62 676 SER A CA 1
ATOM 5516 C C . SER A 1 676 ? -55.199 6.421 -2.088 1.00 46.62 676 SER A C 1
ATOM 5518 O O . SER A 1 676 ? -55.798 5.845 -1.182 1.00 46.62 676 SER A O 1
ATOM 5520 N N . LEU A 1 677 ? -53.889 6.691 -2.072 1.00 43.00 677 LEU A N 1
ATOM 5521 C CA . LEU A 1 677 ? -52.994 6.660 -0.910 1.00 43.00 677 LEU A CA 1
ATOM 5522 C C . LEU A 1 677 ? -52.958 8.056 -0.283 1.00 43.00 677 LEU A C 1
ATOM 5524 O O . LEU A 1 677 ? -52.796 8.121 0.954 1.00 43.00 677 LEU A O 1
#

pLDDT: mean 78.15, std 11.64, range [36.12, 94.75]